Protein AF-A0A0G0KVE6-F1 (afdb_monomer_lite)

Radius of gyration: 33.61 Å; chains: 1; bounding box: 62×56×101 Å

Sequence (507 aa):
MPINHDVLRNLLEGSGFVKQTDLDDAFKVSAHLGCDVSDVLLGRNLISEDNYGQILATYYNISFINLDKIEIPHSVINQIPEDLAAEKMAIVFENKDGVLGVAMQDPQDLETIEMIRKTVGSGYQLVIYVATSTALKNALKAYKERTASVQTDDVMKVDDTNLSAIALVENFLDYAVREEASDIHIEPIPEHLLVRIRVDGVLQDHKVFPIKLHSPITARIKILSDLKIDEHRIPQDGRHKFNIDEEAIALRISIIPGFYGENVVMRLLVLTQKVDKNDSILGFFHRWIEEFAKHSEHVIVVTLEEGKHDLPKNVSVYSLGKEKGASKVKILFTFYLLVFNLRHRYDAVFVHMNPEYVVLGGLLWRLLGKRVSLWYTHKSVDLKLRVAKLFANIIFTASKESFRVQTNKLHVVGHGIDTDFFSPDLNVARGDWYLSVGRLMPSKDHRMAIVEAKNDGKKLRIAGAGPELKDLEAFAHSLGAQVEFLGGMTQGALRDEYRKAALLIHT

Secondary structure (DSSP, 8-state):
-PPPHHHHHHHHHHH-SS-HHHHHHHHHHHHHHTS-HHHHHHHTTSS-HHHHHHHHHHHHTSEE--GGGSPPPHHHHTTS-HHHHHHTTEEEEEEETTEEEEEES-TT-HHHHHHHHHHH-TT-EEEEEE--HHHHHHHHHHHHHHHHHHHHHHGGGSS-HHHHHHHHHHHHHHHHHHTT-SEEEEEEETTEEEEEEEETTEEEEEEEEEGGGHHHHHHHHHHHTT--TT--SS-EEEEEEEEETTEEEEEEEEE-B-SSSB----EEEEEEEEE-TT-TTTTHHHHHHHHHHHH-SEEEEEEEEE------TTEEEEE-SGGGT--HHHHHHHHHHHHHHTTTS-SEEEEES-HHHHHHHHHHHHHTT-EEEEE---S---HHHHHHHHH-SEEEESSGGG--S--TTEEE------TTTT---TTS---SEEEEES-SSGGG-HHHHHHHHHHTT-EEEEE--STTHHHHHHHHHHHT--EEEEES--HHHHHHHHHH-SEEE--

pLDDT: mean 83.71, std 13.36, range [34.5, 97.62]

Foldseek 3Di:
DPDDPVRLLVLVVVLPQADPVQLVVLVVVCVVVVHDSVCSCPVVVRGDQQSVQVSVCVVVVAAADQLVPDDADPVQQVLADLVLCVVQLKTFRDDDQQETEIEHQDPPPVVSVVVSDVSNDPSHHYGYHYYGSVSSVVVSVVSVVVVVVVVLVVLVPPPDLLVVLLVVLVVQVVVCVVLVFPDWWWAQDPFWIWIWTHHPNDIGTDDIGGNVSQLSNVLNLCVQFVHDSPDQAAKDWGWHWDDDPNDIDIDIDIFDHDDSGTGPAFEEEEEEAEDELWFLPCNVCLVVQQVVVVRHQAYEYEYQYYDDHDHDPRYHYDYLQVVVVDDPVSSLVVLCVCCVVCVNVGQEYEYEACLQSLLSCLVVCVVSVYAYEYEHFAQDDDPSNVSSVVRHQAYEYQDPNRDPDDDPRYDHDHPPDDCVLLDADPVAEADFAEEEEDAPDVVQPCVVVQVVCVVVVHAYEYAYYYDCPVVVVVSSVVSVGRYHYPYRGRPNVVSSVSNHHPYYDGD

InterPro domains:
  IPR001482 Type II/IV secretion system domain [PF00437] (165-292)
  IPR007831 Type II secretion system protein GspE, N-terminal [PF05157] (60-146)
  IPR027417 P-loop containing nucleoside triphosphate hydrolase [SSF52540] (167-282)
  IPR037257 Type II secretion system protein GspE, N-terminal superfamily [G3DSA:3.30.300.160] (65-139)
  IPR037257 Type II secretion system protein GspE, N-terminal superfamily [SSF160246] (8-142)

Structure (mmCIF, N/CA/C/O backbone):
data_AF-A0A0G0KVE6-F1
#
_entry.id   AF-A0A0G0KVE6-F1
#
loop_
_atom_site.group_PDB
_atom_site.id
_atom_site.type_symbol
_atom_site.label_atom_id
_atom_site.label_alt_id
_atom_site.label_comp_id
_atom_site.label_asym_id
_atom_site.label_entity_id
_atom_site.label_seq_id
_atom_site.pdbx_PDB_ins_code
_atom_site.Cartn_x
_atom_site.Cartn_y
_atom_site.Cartn_z
_atom_site.occupancy
_atom_site.B_iso_or_equiv
_atom_site.auth_seq_id
_atom_site.auth_comp_id
_atom_site.auth_asym_id
_atom_site.auth_atom_id
_atom_site.pdbx_PDB_model_num
ATOM 1 N N . MET A 1 1 ? -19.634 -7.654 -47.036 1.00 41.28 1 MET A N 1
ATOM 2 C CA . MET A 1 1 ? -21.108 -7.522 -46.824 1.00 41.28 1 MET A CA 1
ATOM 3 C C . MET A 1 1 ? -21.520 -8.660 -45.901 1.00 41.28 1 MET A C 1
ATOM 5 O O . MET A 1 1 ? -21.049 -9.761 -46.161 1.00 41.28 1 MET A O 1
ATOM 9 N N . PRO A 1 2 ? -22.333 -8.459 -44.849 1.00 59.81 2 PRO A N 1
ATOM 10 C CA . PRO A 1 2 ? -22.762 -9.584 -44.019 1.00 59.81 2 PRO A CA 1
ATOM 11 C C . PRO A 1 2 ? -23.531 -10.601 -44.874 1.00 59.81 2 PRO A C 1
ATOM 13 O O . PRO A 1 2 ? -24.279 -10.221 -45.781 1.00 59.81 2 PRO A O 1
ATOM 16 N N . ILE A 1 3 ? -23.301 -11.892 -44.622 1.00 70.88 3 ILE A N 1
ATOM 17 C CA . ILE A 1 3 ? -23.990 -12.982 -45.322 1.00 70.88 3 ILE A CA 1
ATOM 18 C C . ILE A 1 3 ? -25.492 -12.799 -45.102 1.00 70.88 3 ILE A C 1
ATOM 20 O O . ILE A 1 3 ? -25.938 -12.544 -43.984 1.00 70.88 3 ILE A O 1
ATOM 24 N N . ASN A 1 4 ? -26.282 -12.913 -46.171 1.00 80.31 4 ASN A N 1
ATOM 25 C CA . ASN A 1 4 ? -27.734 -12.835 -46.060 1.00 80.31 4 ASN A CA 1
ATOM 26 C C . ASN A 1 4 ? -28.231 -13.855 -45.016 1.00 80.31 4 ASN A C 1
ATOM 28 O O . ASN A 1 4 ? -27.851 -15.025 -45.074 1.00 80.31 4 ASN A O 1
ATOM 32 N N . HIS A 1 5 ? -29.082 -13.417 -44.083 1.00 76.94 5 HIS A N 1
ATOM 33 C CA . HIS A 1 5 ? -29.567 -14.241 -42.972 1.00 76.94 5 HIS A CA 1
ATOM 34 C C . HIS A 1 5 ? -30.177 -15.578 -43.419 1.00 76.94 5 HIS A C 1
ATOM 36 O O . HIS A 1 5 ? -29.928 -16.594 -42.774 1.00 76.94 5 HIS A O 1
ATOM 42 N N . ASP A 1 6 ? -30.913 -15.611 -44.533 1.00 80.44 6 ASP A N 1
ATOM 43 C CA . ASP A 1 6 ? -31.532 -16.840 -45.047 1.00 80.44 6 ASP A CA 1
ATOM 44 C C . ASP A 1 6 ? -30.481 -17.809 -45.601 1.00 80.44 6 ASP A C 1
ATOM 46 O O . ASP A 1 6 ? -30.567 -19.026 -45.432 1.00 80.44 6 ASP A O 1
ATOM 50 N N . VAL A 1 7 ? -29.440 -17.265 -46.231 1.00 83.12 7 VAL A N 1
ATOM 51 C CA . VAL A 1 7 ? -28.317 -18.042 -46.761 1.00 83.12 7 VAL A CA 1
ATOM 52 C C . VAL A 1 7 ? -27.474 -18.605 -45.619 1.00 83.12 7 VAL A C 1
ATOM 54 O O . VAL A 1 7 ? -27.167 -19.796 -45.617 1.00 83.12 7 VAL A O 1
ATOM 57 N N . LEU A 1 8 ? -27.161 -17.782 -44.615 1.00 83.44 8 LEU A N 1
ATOM 58 C CA . LEU A 1 8 ? -26.423 -18.197 -43.424 1.00 83.44 8 LEU A CA 1
ATOM 59 C C . LEU A 1 8 ? -27.181 -19.272 -42.639 1.00 83.44 8 LEU A C 1
ATOM 61 O O . LEU A 1 8 ? -26.584 -20.253 -42.202 1.00 83.44 8 LEU A O 1
ATOM 65 N N . ARG A 1 9 ? -28.505 -19.131 -42.519 1.00 86.44 9 ARG A N 1
ATOM 66 C CA . ARG A 1 9 ? -29.364 -20.134 -41.888 1.00 86.44 9 ARG A CA 1
ATOM 67 C C . ARG A 1 9 ? -29.277 -21.482 -42.599 1.00 86.44 9 ARG A C 1
ATOM 69 O O . ARG A 1 9 ? -28.979 -22.475 -41.946 1.00 86.44 9 ARG A O 1
ATOM 76 N N . ASN A 1 10 ? -29.452 -21.512 -43.920 1.00 86.88 10 ASN A N 1
ATOM 77 C CA . ASN A 1 10 ? -29.374 -22.752 -44.701 1.00 86.88 10 ASN A CA 1
ATOM 78 C C . ASN A 1 10 ? -27.999 -23.428 -44.589 1.00 86.88 10 ASN A C 1
ATOM 80 O O . ASN A 1 10 ? -27.906 -24.653 -44.525 1.00 86.88 10 ASN A O 1
ATOM 84 N N . LEU A 1 11 ? -26.926 -22.635 -44.545 1.00 87.00 11 LEU A N 1
ATOM 85 C CA . LEU A 1 11 ? -25.565 -23.135 -44.366 1.00 87.00 11 LEU A CA 1
ATOM 86 C C . LEU A 1 11 ? -25.346 -23.744 -42.975 1.00 87.00 11 LEU A C 1
ATOM 88 O O . LEU A 1 11 ? -24.756 -24.818 -42.860 1.00 87.00 11 LEU A O 1
ATOM 92 N N . LEU A 1 12 ? -25.842 -23.086 -41.923 1.00 87.56 12 LEU A N 1
ATOM 93 C CA . LEU A 1 12 ? -25.749 -23.578 -40.547 1.00 87.56 12 LEU A CA 1
ATOM 94 C C . LEU A 1 12 ? -26.583 -24.851 -40.354 1.00 87.56 12 LEU A C 1
ATOM 96 O O . LEU A 1 12 ? -26.074 -25.819 -39.787 1.00 87.56 12 LEU A O 1
ATOM 100 N N . GLU A 1 13 ? -27.804 -24.893 -40.893 1.00 86.75 13 GLU A N 1
ATOM 101 C CA . GLU A 1 13 ? -28.670 -26.082 -40.882 1.00 86.75 13 GLU A CA 1
ATOM 102 C C . GLU A 1 13 ? -28.025 -27.249 -41.647 1.00 86.75 13 GLU A C 1
ATOM 104 O O . GLU A 1 13 ? -27.943 -28.365 -41.132 1.00 86.75 13 GLU A O 1
ATOM 109 N N . GLY A 1 14 ? -27.495 -26.988 -42.847 1.00 83.56 14 GLY A N 1
ATOM 110 C CA . GLY A 1 14 ? -26.846 -27.996 -43.687 1.00 83.56 14 GLY A CA 1
ATOM 111 C C . GLY A 1 14 ? -25.523 -28.530 -43.130 1.00 83.56 14 GLY A C 1
ATOM 112 O O . GLY A 1 14 ? -25.133 -29.649 -43.459 1.00 83.56 14 GLY A O 1
ATOM 113 N N . SER A 1 15 ? -24.840 -27.763 -42.273 1.00 85.31 15 SER A N 1
ATOM 114 C CA . SER A 1 15 ? -23.562 -28.164 -41.668 1.00 85.31 15 SER A CA 1
ATOM 115 C C . SER A 1 15 ? -23.695 -29.253 -40.598 1.00 85.31 15 SER A C 1
ATOM 117 O O . SER A 1 15 ? -22.746 -29.992 -40.343 1.00 85.31 15 SER A O 1
ATOM 119 N N . GLY A 1 16 ? -24.854 -29.339 -39.934 1.00 85.00 16 GLY A N 1
ATOM 120 C CA . GLY A 1 16 ? -25.077 -30.242 -38.804 1.00 85.00 16 GLY A CA 1
ATOM 121 C C . GLY A 1 16 ? -24.302 -29.895 -37.523 1.00 85.00 16 GLY A C 1
ATOM 122 O O . GLY A 1 16 ? -24.353 -30.667 -36.565 1.00 85.00 16 GLY A O 1
ATOM 123 N N . PHE A 1 17 ? -23.594 -28.759 -37.467 1.00 88.31 17 PHE A N 1
ATOM 124 C CA . PHE A 1 17 ? -22.792 -28.374 -36.297 1.00 88.31 17 PHE A CA 1
ATOM 125 C C . PHE A 1 17 ? -23.609 -27.782 -35.143 1.00 88.31 17 PHE A C 1
ATOM 127 O O . PHE A 1 17 ? -23.134 -27.784 -34.009 1.00 88.31 17 PHE A O 1
ATOM 134 N N . VAL A 1 18 ? -24.823 -27.297 -35.414 1.00 87.94 18 VAL A N 1
ATOM 135 C CA . VAL A 1 18 ? -25.716 -26.669 -34.429 1.00 87.94 18 VAL A CA 1
ATOM 136 C C . VAL A 1 18 ? -27.058 -27.394 -34.437 1.00 87.94 18 VAL A C 1
ATOM 138 O O . VAL A 1 18 ? -27.582 -27.731 -35.498 1.00 87.94 18 VAL A O 1
ATOM 141 N N . LYS A 1 19 ? -27.641 -27.642 -33.259 1.00 89.44 19 LYS A N 1
ATOM 142 C CA . LYS A 1 19 ? -28.988 -28.225 -33.172 1.00 89.44 19 LYS A CA 1
ATOM 143 C C . LYS A 1 19 ? -30.026 -27.225 -33.671 1.00 89.44 19 LYS A C 1
ATOM 145 O O . LYS A 1 19 ? -29.952 -26.047 -33.337 1.00 89.44 19 LYS A O 1
ATOM 150 N N . GLN A 1 20 ? -31.056 -27.717 -34.360 1.00 87.69 20 GLN A N 1
ATOM 151 C CA . GLN A 1 20 ? -32.130 -26.877 -34.902 1.00 87.69 20 GLN A CA 1
ATOM 152 C C . GLN A 1 20 ? -32.773 -25.968 -33.841 1.00 87.69 20 GLN A C 1
ATOM 154 O O . GLN A 1 20 ? -32.997 -24.790 -34.091 1.00 87.69 20 GLN A O 1
ATOM 159 N N . THR A 1 21 ? -33.004 -26.493 -32.633 1.00 88.62 21 THR A N 1
ATOM 160 C CA . THR A 1 21 ? -33.583 -25.730 -31.516 1.00 88.62 21 THR A CA 1
ATOM 161 C C . THR A 1 21 ? -32.697 -24.568 -31.075 1.00 88.62 21 THR A C 1
ATOM 163 O O . THR A 1 21 ? -33.196 -23.478 -30.813 1.00 88.62 21 THR A O 1
ATOM 166 N N . ASP A 1 22 ? -31.385 -24.795 -31.020 1.00 89.25 22 ASP A N 1
ATOM 167 C CA . ASP A 1 22 ? -30.409 -23.799 -30.579 1.00 89.25 22 ASP A CA 1
ATOM 168 C C . ASP A 1 22 ? -30.192 -22.738 -31.666 1.00 89.25 22 ASP A C 1
ATOM 170 O O . ASP A 1 22 ? -30.011 -21.558 -31.363 1.00 89.25 22 ASP A O 1
ATOM 174 N N . LEU A 1 23 ? -30.275 -23.148 -32.936 1.00 89.81 23 LEU A N 1
ATOM 175 C CA . LEU A 1 23 ? -30.213 -22.260 -34.089 1.00 89.81 23 LEU A CA 1
ATOM 176 C C . LEU A 1 23 ? -31.438 -21.336 -34.150 1.00 89.81 23 LEU A C 1
ATOM 178 O O . LEU A 1 23 ? -31.283 -20.120 -34.253 1.00 89.81 23 LEU A O 1
ATOM 182 N N . ASP A 1 24 ? -32.647 -21.890 -34.023 1.00 90.56 24 ASP A N 1
ATOM 183 C CA . ASP A 1 24 ? -33.894 -21.117 -34.011 1.00 90.56 24 ASP A CA 1
ATOM 184 C C . ASP A 1 24 ? -33.899 -20.067 -32.895 1.00 90.56 24 ASP A C 1
ATOM 186 O O . ASP A 1 24 ? -34.301 -18.919 -33.106 1.00 90.56 24 ASP A O 1
ATOM 190 N N . ASP A 1 25 ? -33.426 -20.437 -31.705 1.00 90.56 25 ASP A N 1
ATOM 191 C CA . ASP A 1 25 ? -33.318 -19.511 -30.583 1.00 90.56 25 ASP A CA 1
ATOM 192 C C . ASP A 1 25 ? -32.210 -18.472 -30.785 1.00 90.56 25 ASP A C 1
ATOM 194 O O . ASP A 1 25 ? -32.407 -17.306 -30.433 1.00 90.56 25 ASP A O 1
ATOM 198 N N . ALA A 1 26 ? -31.082 -18.833 -31.403 1.00 88.69 26 ALA A N 1
ATOM 199 C CA . ALA A 1 26 ? -30.027 -17.879 -31.735 1.00 88.69 26 ALA A CA 1
ATOM 200 C C . ALA A 1 26 ? -30.512 -16.802 -32.721 1.00 88.69 26 ALA A C 1
ATOM 202 O O . ALA A 1 26 ? -30.272 -15.617 -32.485 1.00 88.69 26 ALA A O 1
ATOM 203 N N . PHE A 1 27 ? -31.265 -17.177 -33.763 1.00 89.69 27 PHE A N 1
ATOM 204 C CA . PHE A 1 27 ? -31.852 -16.221 -34.711 1.00 89.69 27 PHE A CA 1
ATOM 205 C C . PHE A 1 27 ? -32.893 -15.302 -34.055 1.00 89.69 27 PHE A C 1
ATOM 207 O O . PHE A 1 27 ? -32.920 -14.106 -34.346 1.00 89.69 27 PHE A O 1
ATOM 214 N N . LYS A 1 28 ? -33.719 -15.811 -33.127 1.00 90.00 28 LYS A N 1
ATOM 215 C CA . LYS A 1 28 ? -34.650 -14.964 -32.351 1.00 90.00 28 LYS A CA 1
ATOM 216 C C . LYS A 1 28 ? -33.906 -13.948 -31.489 1.00 90.00 28 LYS A C 1
ATOM 218 O O . LYS A 1 28 ? -34.301 -12.786 -31.433 1.00 90.00 28 LYS A O 1
ATOM 223 N N . VAL A 1 29 ? -32.849 -14.386 -30.804 1.00 85.19 29 VAL A N 1
ATOM 224 C CA . VAL A 1 29 ? -32.037 -13.529 -29.929 1.00 85.19 29 VAL A CA 1
ATOM 225 C C . VAL A 1 29 ? -31.304 -12.467 -30.743 1.00 85.19 29 VAL A C 1
ATOM 227 O O . VAL A 1 29 ? -31.354 -11.299 -30.370 1.00 85.19 29 VAL A O 1
ATOM 230 N N . SER A 1 30 ? -30.698 -12.847 -31.869 1.00 85.38 30 SER A N 1
ATOM 231 C CA . SER A 1 30 ? -30.062 -11.920 -32.812 1.00 85.38 30 SER A CA 1
ATOM 232 C C . SER A 1 30 ? -31.053 -10.862 -33.312 1.00 85.38 30 SER A C 1
ATOM 234 O O . SER A 1 30 ? -30.771 -9.670 -33.214 1.00 85.38 30 SER A O 1
ATOM 236 N N . ALA A 1 31 ? -32.261 -11.265 -33.725 1.00 86.06 31 ALA A N 1
ATOM 237 C CA . ALA A 1 31 ? -33.302 -10.333 -34.164 1.00 86.06 31 ALA A CA 1
ATOM 238 C C . ALA A 1 31 ? -33.800 -9.402 -33.042 1.00 86.06 31 ALA A C 1
ATOM 240 O O . ALA A 1 31 ? -34.126 -8.246 -33.301 1.00 86.06 31 ALA A O 1
ATOM 241 N N . HIS A 1 32 ? -33.865 -9.891 -31.800 1.00 81.50 32 HIS A N 1
ATOM 242 C CA . HIS A 1 32 ? -34.287 -9.092 -30.649 1.00 81.50 32 HIS A CA 1
ATOM 243 C C . HIS A 1 32 ? -33.221 -8.081 -30.203 1.00 81.50 32 HIS A C 1
ATOM 245 O O . HIS A 1 32 ? -33.562 -6.965 -29.819 1.00 81.50 32 HIS A O 1
ATOM 251 N N . LEU A 1 33 ? -31.944 -8.472 -30.240 1.00 78.50 33 LEU A N 1
ATOM 252 C CA . LEU A 1 33 ? -30.816 -7.661 -29.775 1.00 78.50 33 LEU A CA 1
ATOM 253 C C . LEU A 1 33 ? -30.181 -6.803 -30.878 1.00 78.50 33 LEU A C 1
ATOM 255 O O . LEU A 1 33 ? -29.398 -5.911 -30.566 1.00 78.50 33 LEU A O 1
ATOM 259 N N . GLY A 1 34 ? -30.502 -7.058 -32.149 1.00 79.50 34 GLY A N 1
ATOM 260 C CA . GLY A 1 34 ? -29.906 -6.359 -33.288 1.00 79.50 34 GLY A CA 1
ATOM 261 C C . GLY A 1 34 ? -28.420 -6.674 -33.492 1.00 79.50 34 GLY A C 1
ATOM 262 O O . GLY A 1 34 ? -27.686 -5.815 -33.973 1.00 79.50 34 GLY A O 1
ATOM 263 N N . CYS A 1 35 ? -27.968 -7.869 -33.103 1.00 76.00 35 CYS A N 1
ATOM 264 C CA . CYS A 1 35 ? -26.586 -8.337 -33.270 1.00 76.00 35 CYS A CA 1
ATOM 265 C C . CYS A 1 35 ? -26.486 -9.470 -34.302 1.00 76.00 35 CYS A C 1
ATOM 267 O O . CYS A 1 35 ? -27.508 -10.042 -34.689 1.00 76.00 35 CYS A O 1
ATOM 269 N N . ASP A 1 36 ? -25.272 -9.815 -34.741 1.00 78.56 36 ASP A N 1
ATOM 270 C CA . ASP A 1 36 ? -25.074 -10.917 -35.686 1.00 78.56 36 ASP A CA 1
ATOM 271 C C . ASP A 1 36 ? -25.422 -12.263 -35.028 1.00 78.56 36 ASP A C 1
ATOM 273 O O . ASP A 1 36 ? -25.130 -12.515 -33.853 1.00 78.56 36 ASP A O 1
ATOM 277 N N . VAL A 1 37 ? -26.061 -13.157 -35.783 1.00 84.38 37 VAL A N 1
ATOM 278 C CA . VAL A 1 37 ? -26.376 -14.506 -35.301 1.00 84.38 37 VAL A CA 1
ATOM 279 C C . VAL A 1 37 ? -25.102 -15.299 -35.003 1.00 84.38 37 VAL A C 1
ATOM 281 O O . VAL A 1 37 ? -25.104 -16.123 -34.085 1.00 84.38 37 VAL A O 1
ATOM 284 N N . SER A 1 38 ? -23.997 -15.015 -35.701 1.00 80.31 38 SER A N 1
ATOM 285 C CA . SER A 1 38 ? -22.699 -15.622 -35.410 1.00 80.31 38 SER A CA 1
ATOM 286 C C . SER A 1 38 ? -22.209 -15.285 -34.007 1.00 80.31 38 SER A C 1
ATOM 288 O O . SER A 1 38 ? -21.701 -16.167 -33.317 1.00 80.31 38 SER A O 1
ATOM 290 N N . ASP A 1 39 ? -22.429 -14.053 -33.546 1.00 78.44 39 ASP A N 1
ATOM 291 C CA . ASP A 1 39 ? -22.007 -13.606 -32.214 1.00 78.44 39 ASP A CA 1
ATOM 292 C C . ASP A 1 39 ? -22.784 -14.337 -31.117 1.00 78.44 39 ASP A C 1
ATOM 294 O O . ASP A 1 39 ? -22.224 -14.723 -30.089 1.00 78.44 39 ASP A O 1
ATOM 298 N N . VAL A 1 40 ? -24.076 -14.591 -31.350 1.00 82.31 40 VAL A N 1
ATOM 299 C CA . VAL A 1 40 ? -24.924 -15.354 -30.426 1.00 82.31 40 VAL A CA 1
ATOM 300 C C . VAL A 1 40 ? -24.491 -16.819 -30.368 1.00 82.31 40 VAL A C 1
ATOM 302 O O . VAL A 1 40 ? -24.415 -17.394 -29.280 1.00 82.31 40 VAL A O 1
ATOM 305 N N . LEU A 1 41 ? -24.204 -17.426 -31.522 1.00 83.69 41 LEU A N 1
ATOM 306 C CA . LEU A 1 41 ? -23.806 -18.830 -31.614 1.00 83.69 41 LEU A CA 1
ATOM 307 C C . LEU A 1 41 ? -22.421 -19.075 -31.005 1.00 83.69 41 LEU A C 1
ATOM 309 O O . LEU A 1 41 ? -22.260 -20.012 -30.222 1.00 83.69 41 LEU A O 1
ATOM 313 N N . LEU A 1 42 ? -21.443 -18.221 -31.313 1.00 81.88 42 LEU A N 1
ATOM 314 C CA . LEU A 1 42 ? -20.087 -18.307 -30.769 1.00 81.88 42 LEU A CA 1
ATOM 315 C C . LEU A 1 42 ? -20.063 -17.935 -29.281 1.00 81.88 42 LEU A C 1
ATOM 317 O O . LEU A 1 42 ? -19.533 -18.687 -28.467 1.00 81.88 42 LEU A O 1
ATOM 321 N N . GLY A 1 43 ? -20.714 -16.834 -28.891 1.00 76.19 43 GLY A N 1
ATOM 322 C CA . GLY A 1 43 ? -20.727 -16.353 -27.505 1.00 76.19 43 GLY A CA 1
ATOM 323 C C . GLY A 1 43 ? -21.419 -17.299 -26.519 1.00 76.19 43 GLY A C 1
ATOM 324 O O . GLY A 1 43 ? -21.085 -17.318 -25.335 1.00 76.19 43 GLY A O 1
ATOM 325 N N . ARG A 1 44 ? -22.361 -18.124 -26.993 1.00 83.19 44 ARG A N 1
ATOM 326 C CA . ARG A 1 44 ? -23.011 -19.177 -26.193 1.00 83.19 44 ARG A CA 1
ATOM 327 C C . ARG A 1 44 ? -22.344 -20.548 -26.327 1.00 83.19 44 ARG A C 1
ATOM 329 O O . ARG A 1 44 ? -22.865 -21.513 -25.772 1.00 83.19 44 ARG A O 1
ATOM 336 N N . ASN A 1 45 ? -21.215 -20.644 -27.034 1.00 81.00 45 ASN A N 1
ATOM 337 C CA . ASN A 1 45 ? -20.519 -21.898 -27.340 1.00 81.00 45 ASN A CA 1
ATOM 338 C C . ASN A 1 45 ? -21.417 -22.949 -28.031 1.00 81.00 45 ASN A C 1
ATOM 340 O O . ASN A 1 45 ? -21.279 -24.147 -27.789 1.00 81.00 45 ASN A O 1
ATOM 344 N N . LEU A 1 46 ? -22.355 -22.507 -28.876 1.00 85.38 46 LEU A N 1
ATOM 345 C CA . LEU A 1 46 ? -23.259 -23.379 -29.641 1.00 85.38 46 LEU A CA 1
ATOM 346 C C . LEU A 1 46 ? -22.622 -23.881 -30.944 1.00 85.38 46 LEU A C 1
ATOM 348 O O . LEU A 1 46 ? -23.026 -24.916 -31.467 1.00 85.38 46 LEU A O 1
ATOM 352 N N . ILE A 1 47 ? -21.616 -23.167 -31.449 1.00 88.12 47 ILE A N 1
ATOM 353 C CA . ILE A 1 47 ? -20.735 -23.594 -32.537 1.00 88.12 47 ILE A CA 1
ATOM 354 C C . ILE A 1 47 ? -19.296 -23.224 -32.170 1.00 88.12 47 ILE A C 1
ATOM 356 O O . ILE A 1 47 ? -19.067 -22.208 -31.517 1.00 88.12 47 ILE A O 1
ATOM 360 N N . SER A 1 48 ? -18.320 -24.043 -32.563 1.00 85.69 48 SER A N 1
ATOM 361 C CA . SER A 1 48 ? -16.911 -23.664 -32.442 1.00 85.69 48 SER A CA 1
ATOM 362 C C . SER A 1 48 ? -16.508 -22.722 -33.576 1.00 85.69 48 SER A C 1
ATOM 364 O O . SER A 1 48 ? -17.051 -22.788 -34.680 1.00 85.69 48 SER A O 1
ATOM 366 N N . GLU A 1 49 ? -15.508 -21.882 -33.327 1.00 81.38 49 GLU A N 1
ATOM 367 C CA . GLU A 1 49 ? -14.946 -21.001 -34.352 1.00 81.38 49 GLU A CA 1
ATOM 368 C C . GLU A 1 49 ? -14.431 -21.761 -35.581 1.00 81.38 49 GLU A C 1
ATOM 370 O O . GLU A 1 49 ? -14.704 -21.351 -36.705 1.00 81.38 49 GLU A O 1
ATOM 375 N N . ASP A 1 50 ? -13.765 -22.903 -35.385 1.00 84.75 50 ASP A N 1
ATOM 376 C CA . ASP A 1 50 ? -13.289 -23.761 -36.480 1.00 84.75 50 ASP A CA 1
ATOM 377 C C . ASP A 1 50 ? -14.438 -24.245 -37.374 1.00 84.75 50 ASP A C 1
ATOM 379 O O . ASP A 1 50 ? -14.337 -24.214 -38.601 1.00 84.75 50 ASP A O 1
ATOM 383 N N . ASN A 1 51 ? -15.540 -24.684 -36.762 1.00 88.12 51 ASN A N 1
ATOM 384 C CA . ASN A 1 51 ? -16.705 -25.173 -37.494 1.00 88.12 51 ASN A CA 1
ATOM 385 C C . ASN A 1 51 ? -17.401 -24.024 -38.228 1.00 88.12 51 ASN A C 1
ATOM 387 O O . ASN A 1 51 ? -17.786 -24.174 -39.386 1.00 88.12 51 ASN A O 1
ATOM 391 N N . TYR A 1 52 ? -17.513 -22.860 -37.587 1.00 86.81 52 TYR A N 1
ATOM 392 C CA . TYR A 1 52 ? -18.056 -21.665 -38.223 1.00 86.81 52 TYR A CA 1
ATOM 393 C C . TYR A 1 52 ? -17.190 -21.207 -39.409 1.00 86.81 52 TYR A C 1
ATOM 395 O O . TYR A 1 52 ? -17.707 -20.945 -40.493 1.00 86.81 52 TYR A O 1
ATOM 403 N N . GLY A 1 53 ? -15.864 -21.206 -39.258 1.00 85.25 53 GLY A N 1
ATOM 404 C CA . GLY A 1 53 ? -14.920 -20.881 -40.326 1.00 85.25 53 GLY A CA 1
ATOM 405 C C . GLY A 1 53 ? -15.006 -21.828 -41.529 1.00 85.25 53 GLY A C 1
ATOM 406 O O . GLY A 1 53 ? -1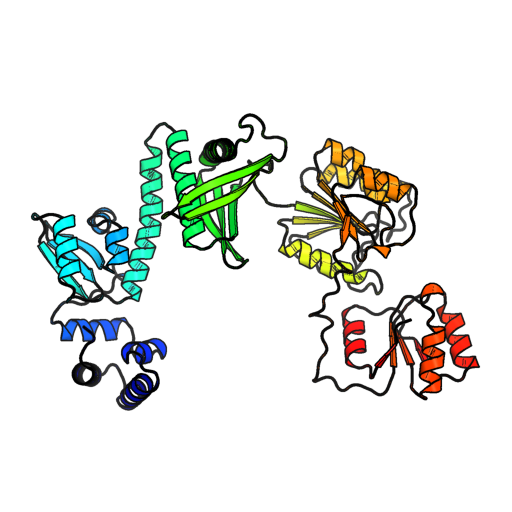4.945 -21.372 -42.670 1.00 85.25 53 GLY A O 1
ATOM 407 N N . GLN A 1 54 ? -15.231 -23.127 -41.305 1.00 87.44 54 GLN A N 1
ATOM 408 C CA . GLN A 1 54 ? -15.473 -24.096 -42.385 1.00 87.44 54 GLN A CA 1
ATOM 409 C C . GLN A 1 54 ? -16.774 -23.822 -43.149 1.00 87.44 54 GLN A C 1
ATOM 411 O O . GLN A 1 54 ? -16.811 -23.964 -44.375 1.00 87.44 54 GLN A O 1
ATOM 416 N N . ILE A 1 55 ? -17.831 -23.401 -42.448 1.00 87.62 55 ILE A N 1
ATOM 417 C CA . ILE A 1 55 ? -19.087 -22.989 -43.086 1.00 87.62 55 ILE A CA 1
ATOM 418 C C . ILE A 1 55 ? -18.843 -21.777 -43.993 1.00 87.62 55 ILE A C 1
ATOM 420 O O . ILE A 1 55 ? -19.265 -21.781 -45.151 1.00 87.62 55 ILE A O 1
ATOM 424 N N . LEU A 1 56 ? -18.120 -20.768 -43.499 1.00 84.31 56 LEU A N 1
ATOM 425 C CA . LEU A 1 56 ? -17.780 -19.575 -44.279 1.00 84.31 56 LEU A CA 1
ATOM 426 C C . LEU A 1 56 ? -16.939 -19.919 -45.513 1.00 84.31 56 LEU A C 1
ATOM 428 O O . LEU A 1 56 ? -17.233 -19.460 -46.613 1.00 84.31 56 LEU A O 1
ATOM 432 N N . ALA A 1 57 ? -15.925 -20.766 -45.356 1.00 86.62 57 ALA A N 1
ATOM 433 C CA . ALA A 1 57 ? -15.090 -21.239 -46.456 1.00 86.62 57 ALA A CA 1
ATOM 434 C C . ALA A 1 57 ? -15.903 -21.972 -47.536 1.00 86.62 57 ALA A C 1
ATOM 436 O O . ALA A 1 57 ? -15.736 -21.710 -48.727 1.00 86.62 57 ALA A O 1
ATOM 437 N N . THR A 1 58 ? -16.854 -22.814 -47.116 1.00 86.69 58 THR A N 1
ATOM 438 C CA . THR A 1 58 ? -17.789 -23.494 -48.025 1.00 86.69 58 THR A CA 1
ATOM 439 C C . THR A 1 58 ? -18.647 -22.489 -48.792 1.00 86.69 58 THR A C 1
ATOM 441 O O . THR A 1 58 ? -18.800 -22.611 -50.004 1.00 86.69 58 THR A O 1
ATOM 444 N N . TYR A 1 59 ? -19.172 -21.470 -48.107 1.00 85.31 59 TYR A N 1
ATOM 445 C CA . TYR A 1 59 ? -19.992 -20.430 -48.728 1.00 85.31 59 TYR A CA 1
ATOM 446 C C . TYR A 1 59 ? -19.226 -19.614 -49.773 1.00 85.31 59 TYR A C 1
ATOM 448 O O . TYR A 1 59 ? -19.723 -19.387 -50.875 1.00 85.31 59 TYR A O 1
ATOM 456 N N . TYR A 1 60 ? -18.005 -19.198 -49.441 1.00 83.31 60 TYR A N 1
ATOM 457 C CA . TYR A 1 60 ? -17.162 -18.406 -50.332 1.00 83.31 60 TYR A CA 1
ATOM 458 C C . TYR A 1 60 ? -16.431 -19.249 -51.388 1.00 83.31 60 TYR A C 1
ATOM 460 O O . TYR A 1 60 ? -15.769 -18.685 -52.257 1.00 83.31 60 TYR A O 1
ATOM 468 N N . ASN A 1 61 ? -16.568 -20.580 -51.340 1.00 86.12 61 ASN A N 1
ATOM 469 C CA . ASN A 1 61 ? -15.865 -21.537 -52.194 1.00 86.12 61 ASN A CA 1
ATOM 470 C C . ASN A 1 61 ? -14.340 -21.320 -52.200 1.00 86.12 61 ASN A C 1
ATOM 472 O O . ASN A 1 61 ? -13.686 -21.310 -53.245 1.00 86.12 61 ASN A O 1
ATOM 476 N N . ILE A 1 62 ? -13.782 -21.127 -51.008 1.00 90.69 62 ILE A N 1
ATOM 477 C CA . ILE A 1 62 ? -12.344 -20.986 -50.772 1.00 90.69 62 ILE A CA 1
ATOM 478 C C . ILE A 1 62 ? -11.936 -21.825 -49.565 1.00 90.69 62 ILE A C 1
ATOM 480 O O . ILE A 1 62 ? -12.774 -22.334 -48.829 1.00 90.69 62 ILE A O 1
ATOM 484 N N . SER A 1 63 ? -10.637 -21.988 -49.354 1.00 91.31 63 SER A N 1
ATOM 485 C CA . SER A 1 63 ? -10.121 -22.822 -48.271 1.00 91.31 63 SER A CA 1
ATOM 486 C C . SER A 1 63 ? -10.183 -22.110 -46.913 1.00 91.31 63 SER A C 1
ATOM 488 O O . SER A 1 63 ? -9.898 -20.918 -46.811 1.00 91.31 63 SER A O 1
ATOM 490 N N . PHE A 1 64 ? -10.505 -22.855 -45.853 1.00 91.25 64 PHE A N 1
ATOM 491 C CA . PHE A 1 64 ? -10.357 -22.407 -44.464 1.00 91.25 64 PHE A CA 1
ATOM 492 C C . PHE A 1 64 ? -8.944 -22.708 -43.959 1.00 91.25 64 PHE A C 1
ATOM 494 O O . PHE A 1 64 ? -8.413 -23.789 -44.223 1.00 91.25 64 PHE A O 1
ATOM 501 N N . ILE A 1 65 ? -8.361 -21.794 -43.184 1.00 92.12 65 ILE A N 1
ATOM 502 C CA . ILE A 1 65 ? -7.117 -22.025 -42.452 1.00 92.12 65 ILE A CA 1
ATOM 503 C C . ILE A 1 65 ? -7.292 -21.652 -40.980 1.00 92.12 65 ILE A C 1
ATOM 505 O O . ILE A 1 65 ? -7.753 -20.564 -40.641 1.00 92.12 65 ILE A O 1
ATOM 509 N N . ASN A 1 66 ? -6.885 -22.560 -40.093 1.00 88.81 66 ASN A N 1
ATOM 510 C CA . ASN A 1 66 ? -6.731 -22.253 -38.677 1.00 88.81 66 ASN A CA 1
ATOM 511 C C . ASN A 1 66 ? -5.256 -21.921 -38.410 1.00 88.81 66 ASN A C 1
ATOM 513 O O . ASN A 1 66 ? -4.398 -22.807 -38.432 1.00 88.81 66 ASN A O 1
ATOM 517 N N . LEU A 1 67 ? -4.987 -20.639 -38.157 1.00 88.50 67 LEU A N 1
ATOM 518 C CA . LEU A 1 67 ? -3.641 -20.119 -37.926 1.00 88.50 67 LEU A CA 1
ATOM 519 C C . LEU A 1 67 ? -3.019 -20.610 -36.610 1.00 88.50 67 LEU A C 1
ATOM 521 O O . LEU A 1 67 ? -1.801 -20.726 -36.536 1.00 88.50 67 LEU A O 1
ATOM 525 N N . ASP A 1 68 ? -3.823 -20.986 -35.612 1.00 84.19 68 ASP A N 1
ATOM 526 C CA . ASP A 1 68 ? -3.330 -21.493 -34.323 1.00 84.19 68 ASP A CA 1
ATOM 527 C C . ASP A 1 68 ? -2.689 -22.891 -34.446 1.00 84.19 68 ASP A C 1
ATOM 529 O O . ASP A 1 68 ? -2.008 -23.357 -33.532 1.00 84.19 68 ASP A O 1
ATOM 533 N N . LYS A 1 69 ? -2.911 -23.590 -35.569 1.00 85.19 69 LYS A N 1
ATOM 534 C CA . LYS A 1 69 ? -2.404 -24.952 -35.823 1.00 85.19 69 LYS A CA 1
ATOM 535 C C . LYS A 1 69 ? -1.178 -24.993 -36.733 1.00 85.19 69 LYS A C 1
ATOM 537 O O . LYS A 1 69 ? -0.691 -26.085 -37.028 1.00 85.19 69 LYS A O 1
ATOM 542 N N . ILE A 1 70 ? -0.696 -23.844 -37.199 1.00 83.94 70 ILE A N 1
ATOM 543 C CA . ILE A 1 70 ? 0.446 -23.757 -38.109 1.00 83.94 70 ILE A CA 1
ATOM 544 C C . ILE A 1 70 ? 1.523 -22.846 -37.534 1.00 83.94 70 ILE A C 1
ATOM 546 O O . ILE A 1 70 ? 1.244 -21.861 -36.858 1.00 83.94 70 ILE A O 1
ATOM 550 N N . GLU A 1 71 ? 2.778 -23.167 -37.824 1.00 81.38 71 GLU A N 1
ATOM 551 C CA . GLU A 1 71 ? 3.897 -22.296 -37.495 1.00 81.38 71 GLU A CA 1
ATOM 552 C C . GLU A 1 71 ? 4.267 -21.462 -38.722 1.00 81.38 71 GLU A C 1
ATOM 554 O O . GLU A 1 71 ? 4.632 -22.005 -39.764 1.00 81.38 71 GLU A O 1
ATOM 559 N N . ILE A 1 72 ? 4.160 -20.137 -38.601 1.00 84.75 72 ILE A N 1
ATOM 560 C CA . ILE A 1 72 ? 4.439 -19.202 -39.694 1.00 84.75 72 ILE A CA 1
ATOM 561 C C . ILE A 1 72 ? 5.884 -18.695 -39.563 1.00 84.75 72 ILE A C 1
ATOM 563 O O . ILE A 1 72 ? 6.218 -18.076 -38.544 1.00 84.75 72 ILE A O 1
ATOM 567 N N . PRO A 1 73 ? 6.758 -18.917 -40.565 1.00 81.44 73 PRO A N 1
ATOM 568 C CA . PRO A 1 73 ? 8.119 -18.393 -40.542 1.00 81.44 73 PRO A CA 1
ATOM 569 C C . PRO A 1 73 ? 8.155 -16.857 -40.549 1.00 81.44 73 PRO A C 1
ATOM 571 O O . PRO A 1 73 ? 7.375 -16.210 -41.248 1.00 81.44 73 PRO A O 1
ATOM 574 N N . HIS A 1 74 ? 9.129 -16.262 -39.853 1.00 75.25 74 HIS A N 1
ATOM 575 C CA . HIS A 1 74 ? 9.304 -14.800 -39.786 1.00 75.25 74 HIS A CA 1
ATOM 576 C C . HIS A 1 74 ? 9.447 -14.134 -41.164 1.00 75.25 74 HIS A C 1
ATOM 578 O O . HIS A 1 74 ? 8.902 -13.061 -41.406 1.00 75.25 74 HIS A O 1
ATOM 584 N N . SER A 1 75 ? 10.151 -14.787 -42.090 1.00 78.94 75 SER A N 1
ATOM 585 C CA . SER A 1 75 ? 10.332 -14.309 -43.467 1.00 78.94 75 SER A CA 1
ATOM 586 C C . SER A 1 75 ? 9.041 -14.299 -44.292 1.00 78.94 75 SER A C 1
ATOM 588 O O . SER A 1 75 ? 8.987 -13.658 -45.339 1.00 78.94 75 SER A O 1
ATOM 590 N N . VAL A 1 76 ? 8.010 -15.021 -43.849 1.00 83.06 76 VAL A N 1
ATOM 591 C CA . VAL A 1 76 ? 6.711 -15.100 -44.519 1.00 83.06 76 VAL A CA 1
ATOM 592 C C . VAL A 1 76 ? 5.764 -14.040 -43.977 1.00 83.06 76 VAL A C 1
ATOM 594 O O . VAL A 1 76 ? 5.179 -13.289 -44.749 1.00 83.06 76 VAL A O 1
ATOM 597 N N . ILE A 1 77 ? 5.688 -13.921 -42.655 1.00 81.75 77 ILE A N 1
ATOM 598 C CA . ILE A 1 77 ? 4.779 -12.984 -41.992 1.00 81.75 77 ILE A CA 1
ATOM 599 C C . ILE A 1 77 ? 5.178 -11.509 -42.199 1.00 81.75 77 ILE A C 1
ATOM 601 O O . ILE A 1 77 ? 4.304 -10.656 -42.300 1.00 81.75 77 ILE A O 1
ATOM 605 N N . ASN A 1 78 ? 6.476 -11.223 -42.392 1.00 83.06 78 ASN A N 1
ATOM 606 C CA . ASN A 1 78 ? 7.011 -9.883 -42.691 1.00 83.06 78 ASN A CA 1
ATOM 607 C C . ASN A 1 78 ? 6.819 -9.428 -44.154 1.00 83.06 78 ASN A C 1
ATOM 609 O O . ASN A 1 78 ? 7.320 -8.371 -44.536 1.00 83.06 78 ASN A O 1
ATOM 613 N N . GLN A 1 79 ? 6.159 -10.216 -45.011 1.00 85.31 79 GLN A N 1
ATOM 614 C CA . GLN A 1 79 ? 5.954 -9.827 -46.415 1.00 85.31 79 GLN A CA 1
ATOM 615 C C . GLN A 1 79 ? 4.948 -8.690 -46.584 1.00 85.31 79 GLN A C 1
ATOM 617 O O . GLN A 1 79 ? 4.954 -8.020 -47.616 1.00 85.31 79 GLN A O 1
ATOM 622 N N . ILE A 1 80 ? 4.117 -8.449 -45.570 1.00 88.25 80 ILE A N 1
ATOM 623 C CA . ILE A 1 80 ? 3.299 -7.246 -45.458 1.00 88.25 80 ILE A CA 1
ATOM 624 C C . ILE A 1 80 ? 3.628 -6.506 -44.148 1.00 88.25 80 ILE A C 1
ATOM 626 O O . ILE A 1 80 ? 3.932 -7.156 -43.145 1.00 88.25 80 ILE A O 1
ATOM 630 N N . PRO A 1 81 ? 3.576 -5.159 -44.131 1.00 85.69 81 PRO A N 1
ATOM 631 C CA . PRO A 1 81 ? 3.742 -4.368 -42.917 1.00 85.69 81 PRO A CA 1
ATOM 632 C C . PRO A 1 81 ? 2.742 -4.763 -41.831 1.00 85.69 81 PRO A C 1
ATOM 634 O O . PRO A 1 81 ? 1.599 -5.112 -42.126 1.00 85.69 81 PRO A O 1
ATOM 637 N N . GLU A 1 82 ? 3.160 -4.658 -40.571 1.00 83.56 82 GLU A N 1
ATOM 638 C CA . GLU A 1 82 ? 2.305 -4.969 -39.423 1.00 83.56 82 GLU A CA 1
ATOM 639 C C . GLU A 1 82 ? 1.061 -4.105 -39.351 1.00 83.56 82 GLU A C 1
ATOM 641 O O . GLU A 1 82 ? -0.026 -4.640 -39.148 1.00 83.56 82 GLU A O 1
ATOM 646 N N . ASP A 1 83 ? 1.206 -2.808 -39.591 1.00 83.19 83 ASP A N 1
ATOM 647 C CA . ASP A 1 83 ? 0.082 -1.881 -39.570 1.00 83.19 83 ASP A CA 1
ATOM 648 C C . ASP A 1 83 ? -0.974 -2.295 -40.602 1.00 83.19 83 ASP A C 1
ATOM 650 O O . ASP A 1 83 ? -2.160 -2.341 -40.291 1.00 83.19 83 ASP A O 1
ATOM 654 N N . LEU A 1 84 ? -0.533 -2.727 -41.792 1.00 87.12 84 LEU A N 1
ATOM 655 C CA . LEU A 1 84 ? -1.416 -3.236 -42.841 1.00 87.12 84 LEU A CA 1
ATOM 656 C C . LEU A 1 84 ? -2.088 -4.555 -42.432 1.00 87.12 84 LEU A C 1
ATOM 658 O O . LEU A 1 84 ? -3.290 -4.722 -42.631 1.00 87.12 84 LEU A O 1
ATOM 662 N N . ALA A 1 85 ? -1.325 -5.487 -41.856 1.00 88.69 85 ALA A N 1
ATOM 663 C CA . ALA A 1 85 ? -1.842 -6.776 -41.405 1.00 88.69 85 ALA A CA 1
ATOM 664 C C . ALA A 1 85 ? -2.882 -6.621 -40.279 1.00 88.69 85 ALA A C 1
ATOM 666 O O . ALA A 1 85 ? -3.904 -7.312 -40.270 1.00 88.69 85 ALA A O 1
ATOM 667 N N . ALA A 1 86 ? -2.630 -5.697 -39.347 1.00 86.19 86 ALA A N 1
ATOM 668 C CA . ALA A 1 86 ? -3.491 -5.406 -38.210 1.00 86.19 86 ALA A CA 1
ATOM 669 C C . ALA A 1 86 ? -4.742 -4.616 -38.611 1.00 86.19 86 ALA A C 1
ATOM 671 O O . ALA A 1 86 ? -5.841 -4.987 -38.206 1.00 86.19 86 ALA A O 1
ATOM 672 N N . GLU A 1 87 ? -4.594 -3.565 -39.423 1.00 85.50 87 GLU A N 1
ATOM 673 C CA . GLU A 1 87 ? -5.715 -2.740 -39.887 1.00 85.50 87 GLU A CA 1
ATOM 674 C C . GLU A 1 87 ? -6.682 -3.556 -40.749 1.00 85.50 87 GLU A C 1
ATOM 676 O O . GLU A 1 87 ? -7.898 -3.462 -40.585 1.00 85.50 87 GLU A O 1
ATOM 681 N N . LYS A 1 88 ? -6.147 -4.381 -41.656 1.00 88.69 88 LYS A N 1
ATOM 682 C CA . LYS A 1 88 ? -6.955 -5.144 -42.614 1.00 88.69 88 LYS A CA 1
ATOM 683 C C . LYS A 1 88 ? -7.286 -6.564 -42.166 1.00 88.69 88 LYS A C 1
ATOM 685 O O . LYS A 1 88 ? -7.903 -7.305 -42.926 1.00 88.69 88 LYS A O 1
ATOM 690 N N . MET A 1 89 ? -6.894 -6.955 -40.948 1.00 88.00 89 MET A N 1
ATOM 691 C CA . MET A 1 89 ? -7.148 -8.292 -40.396 1.00 88.00 89 MET A CA 1
ATOM 692 C C . MET A 1 89 ? -6.760 -9.411 -41.380 1.00 88.00 89 MET A C 1
ATOM 694 O O . MET A 1 89 ? -7.529 -10.341 -41.642 1.00 88.00 89 MET A O 1
ATOM 698 N N . ALA A 1 90 ? -5.558 -9.295 -41.946 1.00 91.56 90 ALA A N 1
ATOM 699 C CA . ALA A 1 90 ? -5.055 -10.184 -42.983 1.00 91.56 90 ALA A CA 1
ATOM 700 C C . ALA A 1 90 ? -3.587 -10.544 -42.734 1.00 91.56 90 ALA A C 1
ATOM 702 O O . ALA A 1 90 ? -2.773 -9.679 -42.428 1.00 91.56 90 ALA A O 1
ATOM 703 N N . ILE A 1 91 ? -3.234 -11.822 -42.872 1.00 92.06 91 ILE A N 1
ATOM 704 C CA . ILE A 1 91 ? -1.889 -12.332 -42.575 1.00 92.06 91 ILE A CA 1
ATOM 705 C C . ILE A 1 91 ? -1.396 -13.202 -43.723 1.00 92.06 91 ILE A C 1
ATOM 707 O O . ILE A 1 91 ? -2.087 -14.124 -44.160 1.00 92.06 91 ILE A O 1
ATOM 711 N N . VAL A 1 92 ? -0.165 -12.955 -44.173 1.00 92.75 92 VAL A N 1
ATOM 712 C CA . VAL A 1 92 ? 0.550 -13.884 -45.055 1.00 92.75 92 VAL A CA 1
ATOM 713 C C . VAL A 1 92 ? 1.108 -15.015 -44.197 1.00 92.75 92 VAL A C 1
ATOM 715 O O . VAL A 1 92 ? 1.963 -14.789 -43.341 1.00 92.75 92 VAL A O 1
ATOM 718 N N . PHE A 1 93 ? 0.610 -16.232 -44.403 1.00 92.38 93 PHE A N 1
ATOM 719 C CA . PHE A 1 93 ? 0.991 -17.396 -43.595 1.00 92.38 93 PHE A CA 1
ATOM 720 C C . PHE A 1 93 ? 1.852 -18.409 -44.356 1.00 92.38 93 PHE A C 1
ATOM 722 O O . PHE A 1 93 ? 2.486 -19.264 -43.743 1.00 92.38 93 PHE A O 1
ATOM 729 N N . GLU A 1 94 ? 1.910 -18.309 -45.685 1.00 92.56 94 GLU A N 1
ATOM 730 C CA . GLU A 1 94 ? 2.705 -19.198 -46.530 1.00 92.56 94 GLU A CA 1
ATOM 731 C C . GLU A 1 94 ? 3.270 -18.445 -47.744 1.00 92.56 94 GLU A C 1
ATOM 733 O O . GLU A 1 94 ? 2.588 -17.604 -48.322 1.00 92.56 94 GLU A O 1
ATOM 738 N N . ASN A 1 95 ? 4.504 -18.767 -48.148 1.00 91.69 95 ASN A N 1
ATOM 739 C CA . ASN A 1 95 ? 5.073 -18.381 -49.442 1.00 91.69 95 ASN A CA 1
ATOM 740 C C . ASN A 1 95 ? 5.743 -19.605 -50.074 1.00 91.69 95 ASN A C 1
ATOM 742 O O . ASN A 1 95 ? 6.743 -20.102 -49.554 1.00 91.69 95 ASN A O 1
ATOM 746 N N . LYS A 1 96 ? 5.185 -20.082 -51.186 1.00 90.44 96 LYS A N 1
ATOM 747 C CA . LYS A 1 96 ? 5.724 -21.184 -51.990 1.00 90.44 96 LYS A CA 1
ATOM 748 C C . LYS A 1 96 ? 6.039 -20.667 -53.384 1.00 90.44 96 LYS A C 1
ATOM 750 O O . LYS A 1 96 ? 5.123 -20.429 -54.164 1.00 90.44 96 LYS A O 1
ATOM 755 N N . ASP A 1 97 ? 7.323 -20.477 -53.680 1.00 87.25 97 ASP A N 1
ATOM 756 C CA . ASP A 1 97 ? 7.822 -20.094 -55.008 1.00 87.25 97 ASP A CA 1
ATOM 757 C C . ASP A 1 97 ? 7.092 -18.885 -55.636 1.00 87.25 97 ASP A C 1
ATOM 759 O O . ASP A 1 97 ? 6.815 -18.857 -56.834 1.00 87.25 97 ASP A O 1
ATOM 763 N N . GLY A 1 98 ? 6.758 -17.874 -54.823 1.00 85.44 98 GLY A N 1
ATOM 764 C CA . GLY A 1 98 ? 6.046 -16.673 -55.279 1.00 85.44 98 GLY A CA 1
ATOM 765 C C . GLY A 1 98 ? 4.519 -16.756 -55.179 1.00 85.44 98 GLY A C 1
ATOM 766 O O . GLY A 1 98 ? 3.835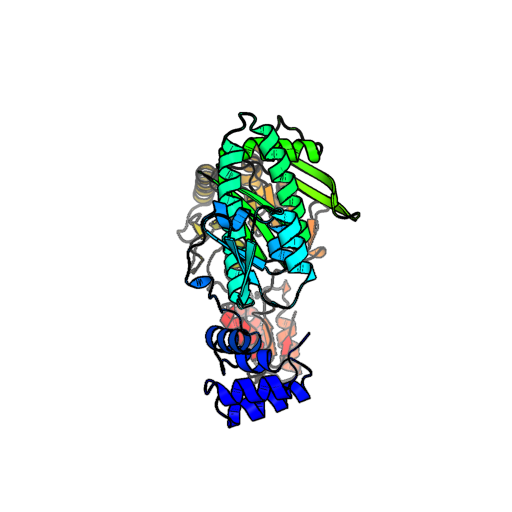 -15.798 -55.534 1.00 85.44 98 GLY A O 1
ATOM 767 N N . VAL A 1 99 ? 3.967 -17.855 -54.661 1.00 92.69 99 VAL A N 1
ATOM 768 C CA . VAL A 1 99 ? 2.544 -17.987 -54.324 1.00 92.69 99 VAL A CA 1
ATOM 769 C C . VAL A 1 99 ? 2.350 -17.747 -52.828 1.00 92.69 99 VAL A C 1
ATOM 771 O O . VAL A 1 99 ? 2.839 -18.518 -52.001 1.00 92.69 99 VAL A O 1
ATOM 774 N N . LEU A 1 100 ? 1.637 -16.677 -52.480 1.00 93.44 100 LEU A N 1
ATOM 775 C CA . LEU A 1 100 ? 1.383 -16.248 -51.108 1.00 93.44 100 LEU A CA 1
ATOM 776 C C . LEU A 1 100 ? 0.010 -16.704 -50.631 1.00 93.44 100 LEU A C 1
ATOM 778 O O . LEU A 1 100 ? -1.013 -16.300 -51.185 1.00 93.44 100 LEU A O 1
ATOM 782 N N . GLY A 1 101 ? -0.008 -17.509 -49.573 1.00 94.69 101 GLY A N 1
ATOM 783 C CA . GLY A 1 101 ? -1.221 -17.824 -48.829 1.00 94.69 101 GLY A CA 1
ATOM 784 C C . GLY A 1 101 ? -1.570 -16.669 -47.898 1.00 94.69 101 GLY A C 1
ATOM 785 O O . GLY A 1 101 ? -0.810 -16.373 -46.974 1.00 94.69 101 GLY A O 1
ATOM 786 N N . VAL A 1 102 ? -2.710 -16.022 -48.138 1.00 94.62 102 VAL A N 1
ATOM 787 C CA . VAL A 1 102 ? -3.208 -14.900 -47.334 1.00 94.62 102 VAL A CA 1
ATOM 788 C C . VAL A 1 102 ? -4.464 -15.336 -46.595 1.00 94.62 102 VAL A C 1
ATOM 790 O O . VAL A 1 102 ? -5.472 -15.668 -47.216 1.00 94.62 102 VAL A O 1
ATOM 793 N N . ALA A 1 103 ? -4.402 -15.333 -45.270 1.00 94.31 103 ALA A N 1
ATOM 794 C CA . ALA A 1 103 ? -5.537 -15.578 -44.395 1.00 94.31 103 ALA A CA 1
ATOM 795 C C . ALA A 1 103 ? -6.229 -14.254 -44.072 1.00 94.31 103 ALA A C 1
ATOM 797 O O . ALA A 1 103 ? -5.556 -13.317 -43.647 1.00 94.31 103 ALA A O 1
ATOM 798 N N . MET A 1 104 ? -7.546 -14.172 -44.247 1.00 92.50 104 MET A N 1
ATOM 799 C CA . MET A 1 104 ? -8.332 -12.972 -43.943 1.00 92.50 104 MET A CA 1
ATOM 800 C C . MET A 1 104 ? -9.725 -13.313 -43.421 1.00 92.50 104 MET A C 1
ATOM 802 O O . MET A 1 104 ? -10.238 -14.411 -43.651 1.00 92.50 104 MET A O 1
ATOM 806 N N . GLN A 1 105 ? -10.324 -12.366 -42.697 1.00 84.75 105 GLN A N 1
ATOM 807 C CA . GLN A 1 105 ? -11.662 -12.532 -42.132 1.00 84.75 105 GLN A CA 1
ATOM 808 C C . GLN A 1 105 ? -12.755 -12.411 -43.203 1.00 84.75 105 GLN A C 1
ATOM 810 O O . GLN A 1 105 ? -13.674 -13.230 -43.229 1.00 84.75 105 GLN A O 1
ATOM 815 N N . ASP A 1 106 ? -12.648 -11.413 -44.088 1.00 85.25 106 ASP A N 1
ATOM 816 C CA . ASP A 1 106 ? -13.565 -11.218 -45.216 1.00 85.25 106 ASP A CA 1
ATOM 817 C C . ASP A 1 106 ? -12.828 -11.437 -46.551 1.00 85.25 106 ASP A C 1
ATOM 819 O O . ASP A 1 106 ? -12.108 -10.550 -47.012 1.00 85.25 106 ASP A O 1
ATOM 823 N N . PRO A 1 107 ? -13.002 -12.599 -47.208 1.00 86.19 107 PRO A N 1
ATOM 824 C CA . PRO A 1 107 ? -12.376 -12.884 -48.498 1.00 86.19 107 PRO A CA 1
ATOM 825 C C . PRO A 1 107 ? -12.949 -12.075 -49.670 1.00 86.19 107 PRO A C 1
ATOM 827 O O . PRO A 1 107 ? -12.420 -12.157 -50.778 1.00 86.19 107 PRO A O 1
ATOM 830 N N . GLN A 1 108 ? -14.040 -11.330 -49.465 1.00 85.19 108 GLN A N 1
ATOM 831 C CA . GLN A 1 108 ? -14.624 -10.453 -50.480 1.00 85.19 108 GLN A CA 1
ATOM 832 C C . GLN A 1 108 ? -14.091 -9.022 -50.411 1.00 85.19 108 GLN A C 1
ATOM 834 O O . GLN A 1 108 ? -14.476 -8.195 -51.241 1.00 85.19 108 GLN A O 1
ATOM 839 N N . ASP A 1 109 ? -13.211 -8.716 -49.457 1.00 87.75 109 ASP A N 1
ATOM 840 C CA . ASP A 1 109 ? -12.564 -7.414 -49.367 1.00 87.75 109 ASP A CA 1
ATOM 841 C C . ASP A 1 109 ? -11.502 -7.256 -50.471 1.00 87.75 109 ASP A C 1
ATOM 843 O O . ASP A 1 109 ? -10.295 -7.448 -50.288 1.00 87.75 109 ASP A O 1
ATOM 847 N N . LEU A 1 110 ? -11.985 -6.912 -51.668 1.00 88.62 110 LEU A N 1
ATOM 848 C CA . LEU A 1 110 ? -11.157 -6.684 -52.849 1.00 88.62 110 LEU A CA 1
ATOM 849 C C . LEU A 1 110 ? -10.182 -5.517 -52.656 1.00 88.62 110 LEU A C 1
ATOM 851 O O . LEU A 1 110 ? -9.113 -5.521 -53.265 1.00 88.62 110 LEU A O 1
ATOM 855 N N . GLU A 1 111 ? -10.529 -4.534 -51.822 1.00 90.50 111 GLU A N 1
ATOM 856 C CA . GLU A 1 111 ? -9.656 -3.401 -51.522 1.00 90.50 111 GLU A CA 1
ATOM 857 C C . GLU A 1 111 ? -8.436 -3.865 -50.725 1.00 90.50 111 GLU A C 1
ATOM 859 O O . GLU A 1 111 ? -7.302 -3.577 -51.117 1.00 90.50 111 GLU A O 1
ATOM 864 N N . THR A 1 112 ? -8.653 -4.661 -49.675 1.00 91.00 112 THR A N 1
ATOM 865 C CA . THR A 1 112 ? -7.577 -5.284 -48.893 1.00 91.00 112 THR A CA 1
ATOM 866 C C . THR A 1 112 ? -6.710 -6.194 -49.757 1.00 91.00 112 THR A C 1
ATOM 868 O O . THR A 1 112 ? -5.481 -6.103 -49.705 1.00 91.00 112 THR A O 1
ATOM 871 N N . ILE A 1 113 ? -7.317 -7.032 -50.604 1.00 91.75 113 ILE A N 1
ATOM 872 C CA . ILE A 1 113 ? -6.572 -7.915 -51.515 1.00 91.75 113 ILE A CA 1
ATOM 873 C C . ILE A 1 113 ? -5.677 -7.097 -52.455 1.00 91.75 113 ILE A C 1
ATOM 875 O O . ILE A 1 113 ? -4.514 -7.449 -52.667 1.00 91.75 113 ILE A O 1
ATOM 879 N N . GLU A 1 114 ? -6.187 -5.999 -53.009 1.00 90.69 114 GLU A N 1
ATOM 880 C CA . GLU A 1 114 ? -5.430 -5.157 -53.934 1.00 90.69 114 GLU A CA 1
ATOM 881 C C . GLU A 1 114 ? -4.341 -4.341 -53.224 1.00 90.69 114 GLU A C 1
ATOM 883 O O . GLU A 1 114 ? -3.254 -4.140 -53.769 1.00 90.69 114 GLU A O 1
ATOM 888 N N . MET A 1 115 ? -4.590 -3.913 -51.987 1.00 89.75 115 MET A N 1
ATOM 889 C CA . MET A 1 115 ? -3.599 -3.248 -51.144 1.00 89.75 115 MET A CA 1
ATOM 890 C C . MET A 1 115 ? -2.445 -4.192 -50.800 1.00 89.75 115 MET A C 1
ATOM 892 O O . MET A 1 115 ? -1.285 -3.837 -51.003 1.00 89.75 115 MET A O 1
ATOM 896 N N . ILE A 1 116 ? -2.750 -5.425 -50.384 1.00 91.44 116 ILE A N 1
ATOM 897 C CA . ILE A 1 116 ? -1.749 -6.473 -50.150 1.00 91.44 116 ILE A CA 1
ATOM 898 C C . ILE A 1 116 ? -0.968 -6.746 -51.436 1.00 91.44 116 ILE A C 1
ATOM 900 O O . ILE A 1 116 ? 0.260 -6.758 -51.402 1.00 91.44 116 ILE A O 1
ATOM 904 N N . ARG A 1 117 ? -1.650 -6.878 -52.582 1.00 91.38 117 ARG A N 1
ATOM 905 C CA . ARG A 1 117 ? -1.017 -7.093 -53.895 1.00 91.38 117 ARG A CA 1
ATOM 906 C C . ARG A 1 117 ? -0.028 -5.984 -54.254 1.00 91.38 117 ARG A C 1
ATOM 908 O O . ARG A 1 117 ? 1.073 -6.277 -54.717 1.00 91.38 117 ARG A O 1
ATOM 915 N N . LYS A 1 118 ? -0.400 -4.718 -54.043 1.00 90.00 118 LYS A N 1
ATOM 916 C CA . LYS A 1 118 ? 0.483 -3.566 -54.287 1.00 90.00 118 LYS A CA 1
ATOM 917 C C . LYS A 1 118 ? 1.700 -3.575 -53.370 1.00 90.00 118 LYS A C 1
ATOM 919 O O . LYS A 1 118 ? 2.794 -3.273 -53.834 1.00 90.00 118 LYS A O 1
ATOM 924 N N . THR A 1 119 ? 1.507 -3.941 -52.107 1.00 90.50 119 THR A N 1
ATOM 925 C CA . THR A 1 119 ? 2.569 -3.991 -51.100 1.00 90.50 119 THR A CA 1
ATOM 926 C C . THR A 1 119 ? 3.591 -5.090 -51.379 1.00 90.50 119 THR A C 1
ATOM 928 O O . THR A 1 119 ? 4.789 -4.824 -51.333 1.00 90.50 119 THR A O 1
ATOM 931 N N . VAL A 1 120 ? 3.146 -6.308 -51.707 1.00 88.75 120 VAL A N 1
ATOM 932 C CA . VAL A 1 120 ? 4.066 -7.428 -51.985 1.00 88.75 120 VAL A CA 1
ATOM 933 C C . VAL A 1 120 ? 4.720 -7.322 -53.369 1.00 88.75 120 VAL A C 1
ATOM 935 O O . VAL A 1 120 ? 5.809 -7.847 -53.589 1.00 88.75 120 VAL A O 1
ATOM 938 N N . GLY A 1 121 ? 4.080 -6.612 -54.303 1.00 87.00 121 GLY A N 1
ATOM 939 C CA . GLY A 1 121 ? 4.556 -6.400 -55.667 1.00 87.00 121 GLY A CA 1
ATOM 940 C C . GLY A 1 121 ? 4.023 -7.424 -56.677 1.00 87.00 121 GLY A C 1
ATOM 941 O O . GLY A 1 121 ? 3.561 -8.512 -56.340 1.00 87.00 121 GLY A O 1
ATOM 942 N N . SER A 1 122 ? 4.112 -7.080 -57.965 1.00 79.50 122 SER A N 1
ATOM 943 C CA . SER A 1 122 ? 3.524 -7.847 -59.080 1.00 79.50 122 SER A CA 1
ATOM 944 C C . SER A 1 122 ? 4.163 -9.217 -59.349 1.00 79.50 122 SER A C 1
ATOM 946 O O . SER A 1 122 ? 3.646 -9.974 -60.167 1.00 79.50 122 SER A O 1
ATOM 948 N N . GLY A 1 123 ? 5.270 -9.542 -58.677 1.00 82.50 123 GLY A N 1
ATOM 949 C CA . GLY A 1 123 ? 5.942 -10.841 -58.767 1.00 82.50 123 GLY A CA 1
ATOM 950 C C . GLY A 1 123 ? 5.283 -11.958 -57.952 1.00 82.50 123 GLY A C 1
ATOM 951 O O . GLY A 1 123 ? 5.699 -13.105 -58.089 1.00 82.50 123 GLY A O 1
ATOM 952 N N . TYR A 1 124 ? 4.273 -11.644 -57.133 1.00 89.38 124 TYR A N 1
ATOM 953 C CA . TYR A 1 124 ? 3.607 -12.606 -56.256 1.00 89.38 124 TYR A CA 1
ATOM 954 C C . TYR A 1 124 ? 2.161 -12.890 -56.679 1.00 89.38 124 TYR A C 1
ATOM 956 O O . TYR A 1 124 ? 1.399 -11.990 -57.043 1.00 89.38 124 TYR A O 1
ATOM 964 N N . GLN A 1 125 ? 1.757 -14.156 -56.583 1.00 91.38 125 GLN A N 1
ATOM 965 C CA . GLN A 1 125 ? 0.374 -14.597 -56.756 1.00 91.38 125 GLN A CA 1
ATOM 966 C C . GLN A 1 125 ? -0.279 -14.797 -55.389 1.00 91.38 125 GLN A C 1
ATOM 968 O O . GLN A 1 125 ? 0.247 -15.529 -54.562 1.00 91.38 125 GLN A O 1
ATOM 973 N N . LEU A 1 126 ? -1.431 -14.169 -55.147 1.00 92.56 126 LEU A N 1
ATOM 974 C CA . LEU A 1 126 ? -2.155 -14.300 -53.879 1.00 92.56 126 LEU A CA 1
ATOM 975 C C . LEU A 1 126 ? -3.194 -15.423 -53.963 1.00 92.56 126 LEU A C 1
ATOM 977 O O . LEU A 1 126 ? -4.009 -15.437 -54.886 1.00 92.56 126 LEU A O 1
ATOM 981 N N . VAL A 1 127 ? -3.200 -16.313 -52.972 1.00 94.00 127 VAL A N 1
ATOM 982 C CA . VAL A 1 127 ? -4.248 -17.314 -52.742 1.00 94.00 127 VAL A CA 1
ATOM 983 C C . VAL A 1 127 ? -4.924 -16.990 -51.417 1.00 94.00 127 VAL A C 1
ATOM 985 O O . VAL A 1 127 ? -4.264 -16.928 -50.380 1.00 94.00 127 VAL A O 1
ATOM 988 N N . ILE A 1 128 ? -6.236 -16.764 -51.459 1.00 94.12 128 ILE A N 1
ATOM 989 C CA . ILE A 1 128 ? -7.010 -16.276 -50.315 1.00 94.12 128 ILE A CA 1
ATOM 990 C C . ILE A 1 128 ? -7.612 -17.441 -49.529 1.00 94.12 128 ILE A C 1
ATOM 992 O O . ILE A 1 128 ? -8.198 -18.358 -50.108 1.00 94.12 128 ILE A O 1
ATOM 996 N N . TYR A 1 129 ? -7.484 -17.372 -48.207 1.00 93.88 129 TYR A N 1
ATOM 997 C CA . TYR A 1 129 ? -8.042 -18.311 -47.245 1.00 93.88 129 TYR A CA 1
ATOM 998 C C . TYR A 1 129 ? -8.911 -17.565 -46.231 1.00 93.88 129 TYR A C 1
ATOM 1000 O O . TYR A 1 129 ? -8.555 -16.468 -45.794 1.00 93.88 129 TYR A O 1
ATOM 1008 N N . VAL A 1 130 ? -10.017 -18.180 -45.806 1.00 91.50 130 VAL A N 1
ATOM 1009 C CA . VAL A 1 130 ? -10.787 -17.681 -44.655 1.00 91.50 130 VAL A CA 1
ATOM 1010 C C . VAL A 1 130 ? -10.080 -18.092 -43.376 1.00 91.50 130 VAL A C 1
ATOM 1012 O O . VAL A 1 130 ? -9.751 -19.266 -43.204 1.00 91.50 130 VAL A O 1
ATOM 1015 N N . ALA A 1 131 ? -9.919 -17.150 -42.455 1.00 90.69 131 ALA A N 1
ATOM 1016 C CA . ALA A 1 131 ? -9.538 -17.421 -41.076 1.00 90.69 131 ALA A CA 1
ATOM 1017 C C . ALA A 1 131 ? -10.509 -16.732 -40.114 1.00 90.69 131 ALA A C 1
ATOM 1019 O O . ALA A 1 131 ? -11.160 -15.745 -40.459 1.00 90.69 131 ALA A O 1
ATOM 1020 N N . THR A 1 132 ? -10.627 -17.261 -38.897 1.00 84.81 132 THR A N 1
ATOM 1021 C CA . THR A 1 132 ? -11.498 -16.654 -37.885 1.00 84.81 132 THR A CA 1
ATOM 1022 C C . THR A 1 132 ? -10.860 -15.398 -37.305 1.00 84.81 132 THR A C 1
ATOM 1024 O O . THR A 1 132 ? -9.634 -15.254 -37.274 1.00 84.81 132 THR A O 1
ATOM 1027 N N . SER A 1 133 ? -11.693 -14.480 -36.811 1.00 81.12 133 SER A N 1
ATOM 1028 C CA . SER A 1 133 ? -11.226 -13.239 -36.187 1.00 81.12 133 SER A CA 1
ATOM 1029 C C . SER A 1 133 ? -10.279 -13.496 -35.019 1.00 81.12 133 SER A C 1
ATOM 1031 O O . SER A 1 133 ? -9.335 -12.736 -34.821 1.00 81.12 133 SER A O 1
ATOM 1033 N N . THR A 1 134 ? -10.511 -14.557 -34.246 1.00 80.25 134 THR A N 1
ATOM 1034 C CA . THR A 1 134 ? -9.684 -14.889 -33.082 1.00 80.25 134 THR A CA 1
ATOM 1035 C C . THR A 1 134 ? -8.347 -15.474 -33.513 1.00 80.25 134 THR A C 1
ATOM 1037 O O . THR A 1 134 ? -7.321 -15.010 -33.026 1.00 80.25 134 THR A O 1
ATOM 1040 N N . ALA A 1 135 ? -8.328 -16.391 -34.487 1.00 83.62 135 ALA A N 1
ATOM 1041 C CA . ALA A 1 135 ? -7.084 -16.935 -35.032 1.00 83.62 135 ALA A CA 1
ATOM 1042 C C . ALA A 1 135 ? -6.208 -15.834 -35.662 1.00 83.62 135 ALA A C 1
ATOM 1044 O O . ALA A 1 135 ? -4.996 -15.806 -35.457 1.00 83.62 135 ALA A O 1
ATOM 1045 N N . LEU A 1 136 ? -6.818 -14.873 -36.368 1.00 87.44 136 LEU A N 1
ATOM 1046 C CA . LEU A 1 136 ? -6.119 -13.702 -36.910 1.00 87.44 136 LEU A CA 1
ATOM 1047 C C . LEU A 1 136 ? -5.572 -12.796 -35.799 1.00 87.44 136 LEU A C 1
ATOM 1049 O O . LEU A 1 136 ? -4.405 -12.420 -35.843 1.00 87.44 136 LEU A O 1
ATOM 1053 N N . LYS A 1 137 ? -6.366 -12.486 -34.766 1.00 85.06 137 LYS A N 1
ATOM 1054 C CA . LYS A 1 137 ? -5.908 -11.687 -33.611 1.00 85.06 137 LYS A CA 1
ATOM 1055 C C . LYS A 1 137 ? -4.761 -12.365 -32.862 1.00 85.06 137 LYS A C 1
ATOM 1057 O O . LYS A 1 137 ? -3.791 -11.697 -32.509 1.00 85.06 137 LYS A O 1
ATOM 1062 N N . ASN A 1 138 ? -4.848 -13.674 -32.641 1.00 82.19 138 ASN A N 1
ATOM 1063 C CA . ASN A 1 138 ? -3.803 -14.456 -31.984 1.00 82.19 138 ASN A CA 1
ATOM 1064 C C . ASN A 1 138 ? -2.518 -14.468 -32.812 1.00 82.19 138 ASN A C 1
ATOM 1066 O O . ASN A 1 138 ? -1.443 -14.201 -32.279 1.00 82.19 138 ASN A O 1
ATOM 1070 N N . ALA A 1 139 ? -2.628 -14.709 -34.119 1.00 82.81 139 ALA A N 1
ATOM 1071 C CA . ALA A 1 139 ? -1.491 -14.685 -35.027 1.00 82.81 139 ALA A CA 1
ATOM 1072 C C . ALA A 1 139 ? -0.860 -13.283 -35.130 1.00 82.81 139 ALA A C 1
ATOM 1074 O O . ALA A 1 139 ? 0.363 -13.180 -35.116 1.00 82.81 139 ALA A O 1
ATOM 1075 N N . LEU A 1 140 ? -1.652 -12.202 -35.127 1.00 82.62 140 LEU A N 1
ATOM 1076 C CA . LEU A 1 140 ? -1.157 -10.817 -35.060 1.00 82.62 140 LEU A CA 1
ATOM 1077 C C . LEU A 1 140 ? -0.496 -10.488 -33.715 1.00 82.62 140 LEU A C 1
ATOM 1079 O O . LEU A 1 140 ? 0.474 -9.735 -33.668 1.00 82.62 140 LEU A O 1
ATOM 1083 N N . LYS A 1 141 ? -0.987 -11.052 -32.608 1.00 77.12 141 LYS A N 1
ATOM 1084 C CA . LYS A 1 141 ? -0.351 -10.908 -31.294 1.00 77.12 141 LYS A CA 1
ATOM 1085 C C . LYS A 1 141 ? 0.991 -11.639 -31.251 1.00 77.12 141 LYS A C 1
ATOM 1087 O O . LYS A 1 141 ? 1.993 -11.047 -30.864 1.00 77.12 141 LYS A O 1
ATOM 1092 N N . ALA A 1 142 ? 1.025 -12.886 -31.717 1.00 66.69 142 ALA A N 1
ATOM 1093 C CA . ALA A 1 142 ? 2.259 -13.649 -31.862 1.00 66.69 142 ALA A CA 1
ATOM 1094 C C . ALA A 1 142 ? 3.234 -12.949 -32.819 1.00 66.69 142 ALA A C 1
ATOM 1096 O O . ALA A 1 142 ? 4.438 -12.975 -32.582 1.00 66.69 142 ALA A O 1
ATOM 1097 N N . TYR A 1 143 ? 2.723 -12.282 -33.860 1.00 66.19 143 TYR A N 1
ATOM 1098 C CA . TYR A 1 143 ? 3.497 -11.447 -34.771 1.00 66.19 143 TYR A CA 1
ATOM 1099 C C . TYR A 1 143 ? 4.112 -10.241 -34.059 1.00 66.19 143 TYR A C 1
ATOM 1101 O O . TYR A 1 143 ? 5.324 -10.098 -34.131 1.00 66.19 143 TYR A O 1
ATOM 1109 N N . LYS A 1 144 ? 3.328 -9.474 -33.287 1.00 65.12 144 LYS A N 1
ATOM 1110 C CA . LYS A 1 144 ? 3.784 -8.352 -32.441 1.00 65.12 144 LYS A CA 1
ATOM 1111 C C . LYS A 1 144 ? 4.855 -8.750 -31.429 1.00 65.12 144 LYS A C 1
ATOM 1113 O O . LYS A 1 144 ? 5.840 -8.042 -31.234 1.00 65.12 144 LYS A O 1
ATOM 1118 N N . GLU A 1 145 ? 4.679 -9.896 -30.779 1.00 60.97 145 GLU A N 1
ATOM 1119 C CA . GLU A 1 145 ? 5.648 -10.438 -29.821 1.00 60.97 145 GLU A CA 1
ATOM 1120 C C . GLU A 1 145 ? 6.954 -10.858 -30.523 1.00 60.97 145 GLU A C 1
ATOM 1122 O O . GLU A 1 145 ? 8.050 -10.649 -29.998 1.00 60.97 145 GLU A O 1
ATOM 1127 N N . ARG A 1 146 ? 6.847 -11.379 -31.752 1.00 53.16 146 ARG A N 1
ATOM 1128 C CA . ARG A 1 146 ? 7.960 -11.857 -32.581 1.00 53.16 146 ARG A CA 1
ATOM 1129 C C . ARG A 1 146 ? 8.702 -10.743 -33.335 1.00 53.16 146 ARG A C 1
ATOM 1131 O O . ARG A 1 146 ? 9.929 -10.803 -33.422 1.00 53.16 146 ARG A O 1
ATOM 1138 N N . THR A 1 147 ? 8.024 -9.711 -33.836 1.00 47.00 147 THR A N 1
ATOM 1139 C CA . THR A 1 147 ? 8.643 -8.496 -34.401 1.00 47.00 147 THR A CA 1
ATOM 1140 C C . THR A 1 147 ? 9.309 -7.672 -33.307 1.00 47.00 147 THR A C 1
ATOM 1142 O O . THR A 1 147 ? 10.411 -7.175 -33.529 1.00 47.00 147 THR A O 1
ATOM 1145 N N . ALA A 1 148 ? 8.748 -7.640 -32.092 1.00 45.78 148 ALA A N 1
ATOM 1146 C CA . ALA A 1 148 ? 9.414 -7.060 -30.927 1.00 45.78 148 ALA A CA 1
ATOM 1147 C C . ALA A 1 148 ? 10.716 -7.796 -30.549 1.00 45.78 148 ALA A C 1
ATOM 1149 O O . ALA A 1 148 ? 11.663 -7.136 -30.130 1.00 45.78 148 ALA A O 1
ATOM 1150 N N . SER A 1 149 ? 10.799 -9.123 -30.740 1.00 39.16 149 SER A N 1
ATOM 1151 C CA . SER A 1 149 ? 12.036 -9.898 -30.520 1.00 39.16 149 SER A CA 1
ATOM 1152 C C . SER A 1 149 ? 13.049 -9.838 -31.677 1.00 39.16 149 SER A C 1
ATOM 1154 O O . SER A 1 149 ? 14.248 -9.970 -31.453 1.00 39.16 149 SER A O 1
ATOM 1156 N N . VAL A 1 150 ? 12.606 -9.608 -32.919 1.00 40.69 150 VAL A N 1
ATOM 1157 C CA . VAL A 1 150 ? 13.508 -9.482 -34.085 1.00 40.69 150 VAL A CA 1
ATOM 1158 C C . VAL A 1 150 ? 14.027 -8.046 -34.242 1.00 40.69 150 VAL A C 1
ATOM 1160 O O . VAL A 1 150 ? 15.192 -7.853 -34.586 1.00 40.69 150 VAL A O 1
ATOM 1163 N N . GLN A 1 151 ? 13.237 -7.026 -33.885 1.00 39.00 151 GLN A N 1
ATOM 1164 C CA . GLN A 1 151 ? 13.727 -5.644 -33.788 1.00 39.00 151 GLN A CA 1
ATOM 1165 C C . GLN A 1 151 ? 14.769 -5.477 -32.675 1.00 39.00 151 GLN A C 1
ATOM 1167 O O . GLN A 1 151 ? 15.636 -4.614 -32.784 1.00 39.00 151 GLN A O 1
ATOM 1172 N N . THR A 1 152 ? 14.768 -6.323 -31.639 1.00 38.25 152 THR A N 1
ATOM 1173 C CA . THR A 1 152 ? 15.862 -6.325 -30.659 1.00 38.25 152 THR A CA 1
ATOM 1174 C C . THR A 1 152 ? 17.180 -6.862 -31.215 1.00 38.25 152 THR A C 1
ATOM 1176 O O . THR A 1 152 ? 18.219 -6.423 -30.733 1.00 38.25 152 THR A O 1
ATOM 1179 N N . ASP A 1 153 ? 17.179 -7.712 -32.248 1.00 34.50 153 ASP A N 1
ATOM 1180 C CA . ASP A 1 153 ? 18.413 -8.271 -32.826 1.00 34.50 153 ASP A CA 1
ATOM 1181 C C . ASP A 1 153 ? 19.051 -7.372 -33.901 1.00 34.50 153 ASP A C 1
ATOM 1183 O O . ASP A 1 153 ? 20.280 -7.304 -33.980 1.00 34.50 153 ASP A O 1
ATOM 1187 N N . ASP A 1 154 ? 18.268 -6.612 -34.676 1.00 36.44 154 ASP A N 1
ATOM 1188 C CA . ASP A 1 154 ? 18.831 -5.640 -35.636 1.00 36.44 154 ASP A CA 1
ATOM 1189 C C . ASP A 1 154 ? 19.221 -4.303 -34.976 1.00 36.44 154 ASP A C 1
ATOM 1191 O O . ASP A 1 154 ? 20.193 -3.667 -35.387 1.00 36.44 154 ASP A O 1
ATOM 1195 N N . VAL A 1 155 ? 18.577 -3.920 -33.864 1.00 39.53 155 VAL A N 1
ATOM 1196 C CA . VAL A 1 155 ? 19.019 -2.780 -33.031 1.00 39.53 155 VAL A CA 1
ATOM 1197 C C . VAL A 1 155 ? 20.303 -3.113 -32.245 1.00 39.53 155 VAL A C 1
ATOM 1199 O O . VAL A 1 155 ? 21.016 -2.215 -31.803 1.00 39.53 155 VAL A O 1
ATOM 1202 N N . MET A 1 156 ? 20.671 -4.395 -32.125 1.00 37.41 156 MET A N 1
ATOM 1203 C CA . MET A 1 156 ? 21.947 -4.836 -31.540 1.00 37.41 156 MET A CA 1
ATOM 1204 C C . MET A 1 156 ? 23.138 -4.770 -32.510 1.00 37.41 156 MET A C 1
ATOM 1206 O O . MET A 1 156 ? 24.267 -4.986 -32.067 1.00 37.41 156 MET A O 1
ATOM 1210 N N . LYS A 1 157 ? 22.922 -4.475 -33.803 1.00 39.56 157 LYS A N 1
ATOM 1211 C CA . LYS A 1 157 ? 23.995 -4.375 -34.815 1.00 39.56 157 LYS A CA 1
ATOM 1212 C C . LYS A 1 157 ? 24.424 -2.953 -35.167 1.00 39.56 157 LYS A C 1
ATOM 1214 O O . LYS A 1 157 ? 25.348 -2.787 -35.961 1.00 39.56 157 LYS A O 1
ATOM 1219 N N . VAL A 1 158 ? 23.813 -1.934 -34.571 1.00 38.78 158 VAL A N 1
ATOM 1220 C CA . VAL A 1 158 ? 24.299 -0.557 -34.689 1.00 38.78 158 VAL A CA 1
ATOM 1221 C C . VAL A 1 158 ? 25.129 -0.253 -33.447 1.00 38.78 158 VAL A C 1
ATOM 1223 O O . VAL A 1 158 ? 24.602 -0.217 -32.339 1.00 38.78 158 VAL A O 1
ATOM 1226 N N . ASP A 1 159 ? 26.429 -0.023 -33.641 1.00 42.19 159 ASP A N 1
ATOM 1227 C CA . ASP A 1 159 ? 27.436 0.312 -32.613 1.00 42.19 159 ASP A CA 1
ATOM 1228 C C . ASP A 1 159 ? 27.143 1.613 -31.824 1.00 42.19 159 ASP A C 1
ATOM 1230 O O . ASP A 1 159 ? 27.971 2.074 -31.037 1.00 42.19 159 ASP A O 1
ATOM 1234 N N . ASP A 1 160 ? 25.961 2.211 -31.995 1.00 49.88 160 ASP A N 1
ATOM 1235 C CA . ASP A 1 160 ? 25.572 3.473 -31.382 1.00 49.88 160 ASP A CA 1
ATOM 1236 C C . ASP A 1 160 ? 24.379 3.285 -30.432 1.00 49.88 160 ASP A C 1
ATOM 1238 O O . ASP A 1 160 ? 23.201 3.419 -30.778 1.00 49.88 160 ASP A O 1
ATOM 1242 N N . THR A 1 161 ? 24.704 2.956 -29.182 1.00 56.06 161 THR A N 1
ATOM 1243 C CA . THR A 1 161 ? 23.737 2.727 -28.097 1.00 56.06 161 THR A CA 1
ATOM 1244 C C . THR A 1 161 ? 22.807 3.923 -27.848 1.00 56.06 161 THR A C 1
ATOM 1246 O O . THR A 1 161 ? 21.690 3.727 -27.362 1.00 56.06 161 THR A O 1
ATOM 1249 N N . ASN A 1 162 ? 23.199 5.140 -28.242 1.00 51.97 162 ASN A N 1
ATOM 1250 C CA . ASN A 1 162 ? 22.388 6.353 -28.103 1.00 51.97 162 ASN A CA 1
ATOM 1251 C C . ASN A 1 162 ? 21.248 6.454 -29.127 1.00 51.97 162 ASN A C 1
ATOM 1253 O O . ASN A 1 162 ? 20.150 6.875 -28.761 1.00 51.97 162 ASN A O 1
ATOM 1257 N N . LEU A 1 163 ? 21.470 6.036 -30.379 1.00 47.25 163 LEU A N 1
ATOM 1258 C CA . LEU A 1 163 ? 20.428 6.020 -31.418 1.00 47.25 163 LEU A CA 1
ATOM 1259 C C . LEU A 1 163 ? 19.302 5.036 -31.063 1.00 47.25 163 LEU A C 1
ATOM 1261 O O . LEU A 1 163 ? 18.131 5.335 -31.290 1.00 47.25 163 LEU A O 1
ATOM 1265 N N . SER A 1 164 ? 19.636 3.924 -30.396 1.00 67.19 164 SER A N 1
ATOM 1266 C CA . SER A 1 164 ? 18.639 2.969 -29.886 1.00 67.19 164 SER A CA 1
ATOM 1267 C C . SER A 1 164 ? 17.766 3.547 -28.762 1.00 67.19 164 SER A C 1
ATOM 1269 O O . SER A 1 164 ? 16.575 3.261 -28.689 1.00 67.19 164 SER A O 1
ATOM 1271 N N . ALA A 1 165 ? 18.331 4.397 -27.900 1.00 69.50 165 ALA A N 1
ATOM 1272 C CA . ALA A 1 165 ? 17.635 4.934 -26.733 1.00 69.50 165 ALA A CA 1
ATOM 1273 C C . ALA A 1 165 ? 16.600 6.002 -27.096 1.00 69.50 165 ALA A C 1
ATOM 1275 O O . ALA A 1 165 ? 15.565 6.098 -26.444 1.00 69.50 165 ALA A O 1
ATOM 1276 N N . ILE A 1 166 ? 16.879 6.789 -28.139 1.00 74.56 166 ILE A N 1
ATOM 1277 C CA . ILE A 1 166 ? 15.949 7.790 -28.675 1.00 74.56 166 ILE A CA 1
ATOM 1278 C C . ILE A 1 166 ? 14.673 7.101 -29.160 1.00 74.56 166 ILE A C 1
ATOM 1280 O O . ILE A 1 166 ? 13.596 7.398 -28.647 1.00 74.56 166 ILE A O 1
ATOM 1284 N N . ALA A 1 167 ? 14.825 6.121 -30.056 1.00 73.94 167 ALA A N 1
ATOM 1285 C CA . ALA A 1 167 ? 13.706 5.369 -30.613 1.00 73.94 167 ALA A CA 1
ATOM 1286 C C . ALA A 1 167 ? 12.937 4.583 -29.538 1.00 73.94 167 ALA A C 1
ATOM 1288 O O . ALA A 1 167 ? 11.714 4.503 -29.579 1.00 73.94 167 ALA A O 1
ATOM 1289 N N . LEU A 1 168 ? 13.634 4.027 -28.538 1.00 77.44 168 LEU A N 1
ATOM 1290 C CA . LEU A 1 168 ? 12.983 3.314 -27.435 1.00 77.44 168 LEU A CA 1
ATOM 1291 C C . LEU A 1 168 ? 12.127 4.236 -26.565 1.00 77.44 168 LEU A C 1
ATOM 1293 O O . LEU A 1 168 ? 11.010 3.865 -26.218 1.00 77.44 168 LEU A O 1
ATOM 1297 N N . VAL A 1 169 ? 12.630 5.426 -26.224 1.00 79.31 169 VAL A N 1
ATOM 1298 C CA . VAL A 1 169 ? 11.870 6.392 -25.419 1.00 79.31 169 VAL A CA 1
ATOM 1299 C C . VAL A 1 169 ? 10.648 6.891 -26.182 1.00 79.31 169 VAL A C 1
ATOM 1301 O O . VAL A 1 169 ? 9.572 6.932 -25.599 1.00 79.31 169 VAL A O 1
ATOM 1304 N N . GLU A 1 170 ? 10.786 7.212 -27.469 1.00 78.38 170 GLU A N 1
ATOM 1305 C CA . GLU A 1 170 ? 9.662 7.641 -28.317 1.00 78.38 170 GLU A CA 1
ATOM 1306 C C . GLU A 1 170 ? 8.590 6.545 -28.408 1.00 78.38 170 GLU A C 1
ATOM 1308 O O . GLU A 1 170 ? 7.431 6.797 -28.092 1.00 78.38 170 GLU A O 1
ATOM 1313 N N . ASN A 1 171 ? 8.994 5.293 -28.642 1.00 75.94 171 ASN A N 1
ATOM 1314 C CA . ASN A 1 171 ? 8.072 4.155 -28.639 1.00 75.94 171 ASN A CA 1
ATOM 1315 C C . ASN A 1 171 ? 7.340 3.957 -27.297 1.00 75.94 171 ASN A C 1
ATOM 1317 O O . ASN A 1 171 ? 6.179 3.551 -27.295 1.00 75.94 171 ASN A O 1
ATOM 1321 N N . PHE A 1 172 ? 7.983 4.213 -26.148 1.00 74.69 172 PHE A N 1
ATOM 1322 C CA . PHE A 1 172 ? 7.309 4.115 -24.844 1.00 74.69 172 PHE A CA 1
ATOM 1323 C C . PHE A 1 172 ? 6.235 5.179 -24.665 1.00 74.69 172 PHE A C 1
ATOM 1325 O O . PHE A 1 172 ? 5.184 4.887 -24.096 1.00 74.69 172 PHE A O 1
ATOM 1332 N N . LEU A 1 173 ? 6.507 6.400 -25.126 1.00 71.31 173 LEU A N 1
ATOM 1333 C CA . LEU A 1 173 ? 5.559 7.504 -25.040 1.00 71.31 173 LEU A CA 1
ATOM 1334 C C . LEU A 1 173 ? 4.358 7.261 -25.953 1.00 71.31 173 LEU A C 1
ATOM 1336 O O . LEU A 1 173 ? 3.225 7.374 -25.490 1.00 71.31 173 LEU A O 1
ATOM 1340 N N . ASP A 1 174 ? 4.603 6.839 -27.192 1.00 72.19 174 ASP A N 1
ATOM 1341 C CA . ASP A 1 174 ? 3.548 6.511 -28.153 1.00 72.19 174 ASP A CA 1
ATOM 1342 C C . ASP A 1 174 ? 2.654 5.381 -27.640 1.00 72.19 174 ASP A C 1
ATOM 1344 O O . ASP A 1 174 ? 1.426 5.471 -27.685 1.00 72.19 174 ASP A O 1
ATOM 1348 N N . TYR A 1 175 ? 3.261 4.325 -27.094 1.00 70.62 175 TYR A N 1
ATOM 1349 C CA . TYR A 1 175 ? 2.517 3.203 -26.534 1.00 70.62 175 TYR A CA 1
ATOM 1350 C C . TYR A 1 175 ? 1.672 3.614 -25.322 1.00 70.62 175 TYR A C 1
ATOM 1352 O O . TYR A 1 175 ? 0.499 3.267 -25.240 1.00 70.62 175 TYR A O 1
ATOM 1360 N N . ALA A 1 176 ? 2.241 4.382 -24.392 1.00 65.94 176 ALA A N 1
ATOM 1361 C CA . ALA A 1 176 ? 1.528 4.820 -23.198 1.00 65.94 176 ALA A CA 1
ATOM 1362 C C . ALA A 1 176 ? 0.327 5.716 -23.518 1.00 65.94 176 ALA A C 1
ATOM 1364 O O . ALA A 1 176 ? -0.685 5.633 -22.831 1.00 65.94 176 ALA A O 1
ATOM 1365 N N . VAL A 1 177 ? 0.420 6.546 -24.558 1.00 68.12 177 VAL A N 1
ATOM 1366 C CA . VAL A 1 177 ? -0.696 7.389 -25.002 1.00 68.12 177 VAL A CA 1
ATOM 1367 C C . VAL A 1 177 ? -1.799 6.553 -25.644 1.00 68.12 177 VAL A C 1
ATOM 1369 O O . VAL A 1 177 ? -2.964 6.742 -25.307 1.00 68.12 177 VAL A O 1
ATOM 1372 N N . ARG A 1 178 ? -1.447 5.587 -26.503 1.00 71.56 178 ARG A N 1
ATOM 1373 C CA . ARG A 1 178 ? -2.421 4.680 -27.139 1.00 71.56 178 ARG A CA 1
ATOM 1374 C C . ARG A 1 178 ? -3.186 3.820 -26.135 1.00 71.56 178 ARG A C 1
ATOM 1376 O O . ARG A 1 178 ? -4.364 3.562 -26.338 1.00 71.56 178 ARG A O 1
ATOM 1383 N N . GLU A 1 179 ? -2.518 3.392 -25.069 1.00 70.56 179 GLU A N 1
ATOM 1384 C CA . GLU A 1 179 ? -3.115 2.589 -23.996 1.00 70.56 179 GLU A CA 1
ATOM 1385 C C . GLU A 1 179 ? -3.761 3.444 -22.889 1.00 70.56 179 GLU A C 1
ATOM 1387 O O . GLU A 1 179 ? -4.111 2.911 -21.839 1.00 70.56 179 GLU A O 1
ATOM 1392 N N . GLU A 1 180 ? -3.875 4.767 -23.078 1.00 72.88 180 GLU A N 1
ATOM 1393 C CA . GLU A 1 180 ? -4.405 5.716 -22.083 1.00 72.88 180 GLU A CA 1
ATOM 1394 C C . GLU A 1 180 ? -3.751 5.571 -20.691 1.00 72.88 180 GLU A C 1
ATOM 1396 O O . GLU A 1 180 ? -4.377 5.721 -19.637 1.00 72.88 180 GLU A O 1
ATOM 1401 N N . ALA A 1 181 ? -2.452 5.265 -20.668 1.00 68.06 181 ALA A N 1
ATOM 1402 C CA . ALA A 1 181 ? -1.726 4.998 -19.440 1.00 68.06 181 ALA A CA 1
ATOM 1403 C C . ALA A 1 181 ? -1.533 6.276 -18.607 1.00 68.06 181 ALA A C 1
ATOM 1405 O O . ALA A 1 181 ? -1.087 7.315 -19.096 1.00 68.06 181 ALA A O 1
ATOM 1406 N N . SER A 1 182 ? -1.789 6.184 -17.300 1.00 60.66 182 SER A N 1
ATOM 1407 C CA . SER A 1 182 ? -1.569 7.281 -16.356 1.00 60.66 182 SER A CA 1
ATOM 1408 C C . SER A 1 182 ? -0.102 7.450 -15.962 1.00 60.66 182 SER A C 1
ATOM 1410 O O . SER A 1 182 ? 0.306 8.545 -15.578 1.00 60.66 182 SER A O 1
ATOM 1412 N N . ASP A 1 183 ? 0.691 6.375 -16.029 1.00 74.12 183 ASP A N 1
ATOM 1413 C CA . ASP A 1 183 ? 2.097 6.361 -15.621 1.00 74.12 183 ASP A CA 1
ATOM 1414 C C . ASP A 1 183 ? 2.923 5.398 -16.485 1.00 74.12 183 ASP A C 1
ATOM 1416 O O . ASP A 1 183 ? 2.468 4.302 -16.818 1.00 74.12 183 ASP A O 1
ATOM 1420 N N . ILE A 1 184 ? 4.180 5.766 -16.756 1.00 76.38 184 ILE A N 1
ATOM 1421 C CA . ILE A 1 184 ? 5.206 4.888 -17.335 1.00 76.38 184 ILE A CA 1
ATOM 1422 C C . ILE A 1 184 ? 6.312 4.707 -16.298 1.00 76.38 184 ILE A C 1
ATOM 1424 O O . ILE A 1 184 ? 6.860 5.675 -15.771 1.00 76.38 184 ILE A O 1
ATOM 1428 N N . HIS A 1 185 ? 6.660 3.459 -16.026 1.00 78.62 185 HIS A N 1
ATOM 1429 C CA . HIS A 1 185 ? 7.698 3.057 -15.092 1.00 78.62 185 HIS A CA 1
ATOM 1430 C C . HIS A 1 185 ? 8.838 2.388 -15.861 1.00 78.62 185 HIS A C 1
ATOM 1432 O O . HIS A 1 185 ? 8.608 1.426 -16.587 1.00 78.62 185 HIS A O 1
ATOM 1438 N N . ILE A 1 186 ? 10.068 2.871 -15.694 1.00 80.44 186 ILE A N 1
ATOM 1439 C CA . ILE A 1 186 ? 11.271 2.301 -16.314 1.00 80.44 186 ILE A CA 1
ATOM 1440 C C . ILE A 1 186 ? 12.191 1.838 -15.189 1.00 80.44 186 ILE A C 1
ATOM 1442 O O . ILE A 1 186 ? 12.635 2.646 -14.377 1.00 80.44 186 ILE A O 1
ATOM 1446 N N . GLU A 1 187 ? 12.423 0.529 -15.117 1.00 74.31 187 GLU A N 1
ATOM 1447 C CA . GLU A 1 187 ? 12.860 -0.136 -13.898 1.00 74.31 187 GLU A CA 1
ATOM 1448 C C . GLU A 1 187 ? 14.087 -1.038 -14.081 1.00 74.31 187 GLU A C 1
ATOM 1450 O O . GLU A 1 187 ? 13.961 -2.197 -14.476 1.00 74.31 187 GLU A O 1
ATOM 1455 N N . PRO A 1 188 ? 15.304 -0.558 -13.779 1.00 67.88 188 PRO A N 1
ATOM 1456 C CA . PRO A 1 188 ? 16.498 -1.395 -13.780 1.00 67.88 188 PRO A CA 1
ATOM 1457 C C . PRO A 1 188 ? 16.486 -2.406 -12.624 1.00 67.88 188 PRO A C 1
ATOM 1459 O O . PRO A 1 188 ? 16.495 -2.040 -11.445 1.00 67.88 188 PRO A O 1
ATOM 1462 N N . ILE A 1 189 ? 16.537 -3.686 -12.972 1.00 71.62 189 ILE A N 1
ATOM 1463 C CA . ILE A 1 189 ? 16.714 -4.841 -12.084 1.00 71.62 189 ILE A CA 1
ATOM 1464 C C . ILE A 1 189 ? 18.027 -5.570 -12.436 1.00 71.62 189 ILE A C 1
ATOM 1466 O O . ILE A 1 189 ? 18.611 -5.273 -13.476 1.00 71.62 189 ILE A O 1
ATOM 1470 N N . PRO A 1 190 ? 18.573 -6.455 -11.572 1.00 54.50 190 PRO A N 1
ATOM 1471 C CA . PRO A 1 190 ? 19.987 -6.864 -11.618 1.00 54.50 190 PRO A CA 1
ATOM 1472 C C . PRO A 1 190 ? 20.531 -7.354 -12.972 1.00 54.50 190 PRO A C 1
ATOM 1474 O O . PRO A 1 190 ? 21.736 -7.272 -13.194 1.00 54.50 190 PRO A O 1
ATOM 1477 N N . GLU A 1 191 ? 19.669 -7.823 -13.880 1.00 61.81 191 GLU A N 1
ATOM 1478 C CA . GLU A 1 191 ? 20.062 -8.357 -15.194 1.00 61.81 191 GLU A CA 1
ATOM 1479 C C . GLU A 1 191 ? 19.238 -7.803 -16.370 1.00 61.81 191 GLU A C 1
ATOM 1481 O O . GLU A 1 191 ? 19.553 -8.059 -17.532 1.00 61.81 191 GLU A O 1
ATOM 1486 N N . HIS A 1 192 ? 18.199 -7.013 -16.100 1.00 70.12 192 HIS A N 1
ATOM 1487 C CA . HIS A 1 192 ? 17.295 -6.503 -17.124 1.00 70.12 192 HIS A CA 1
ATOM 1488 C C . HIS A 1 192 ? 16.647 -5.180 -16.706 1.00 70.12 192 HIS A C 1
ATOM 1490 O O . HIS A 1 192 ? 16.645 -4.802 -15.544 1.00 70.12 192 HIS A O 1
ATOM 1496 N N . LEU A 1 193 ? 16.130 -4.443 -17.674 1.00 73.69 193 LEU A N 1
ATOM 1497 C CA . LEU A 1 193 ? 15.390 -3.205 -17.512 1.00 73.69 193 LEU A CA 1
ATOM 1498 C C . LEU A 1 193 ? 13.922 -3.511 -17.809 1.00 73.69 193 LEU A C 1
ATOM 1500 O O . LEU A 1 193 ? 13.572 -3.808 -18.946 1.00 73.69 193 LEU A O 1
ATOM 1504 N N . LEU A 1 194 ? 13.073 -3.475 -16.792 1.00 79.88 194 LEU A N 1
ATOM 1505 C CA . LEU A 1 194 ? 11.642 -3.714 -16.914 1.00 79.88 194 LEU A CA 1
ATOM 1506 C C . LEU A 1 194 ? 10.918 -2.390 -17.168 1.00 79.88 194 LEU A C 1
ATOM 1508 O O . LEU A 1 194 ? 11.096 -1.434 -16.428 1.00 79.88 194 LEU A O 1
ATOM 1512 N N . VAL A 1 195 ? 10.086 -2.323 -18.196 1.00 79.81 195 VAL A N 1
ATOM 1513 C CA . VAL A 1 195 ? 9.198 -1.187 -18.452 1.00 79.81 195 VAL A CA 1
ATOM 1514 C C . VAL A 1 195 ? 7.780 -1.618 -18.126 1.00 79.81 195 VAL A C 1
ATOM 1516 O O . VAL A 1 195 ? 7.320 -2.650 -18.615 1.00 79.81 195 VAL A O 1
ATOM 1519 N N . ARG A 1 196 ? 7.095 -0.843 -17.288 1.00 80.19 196 ARG A N 1
ATOM 1520 C CA . ARG A 1 196 ? 5.715 -1.077 -16.854 1.00 80.19 196 ARG A CA 1
ATOM 1521 C C . ARG A 1 196 ? 4.874 0.153 -17.143 1.00 80.19 196 ARG A C 1
ATOM 1523 O O . ARG A 1 196 ? 5.392 1.266 -17.134 1.00 80.19 196 ARG A O 1
ATOM 1530 N N . ILE A 1 197 ? 3.582 -0.035 -17.355 1.00 76.81 197 ILE A N 1
ATOM 1531 C CA . ILE A 1 197 ? 2.635 1.070 -17.521 1.00 76.81 197 ILE A CA 1
ATOM 1532 C C . ILE A 1 197 ? 1.460 0.908 -16.565 1.00 76.81 197 ILE A C 1
ATOM 1534 O O . ILE A 1 197 ? 1.132 -0.209 -16.163 1.00 76.81 197 ILE A O 1
ATOM 1538 N N . ARG A 1 198 ? 0.846 2.019 -16.160 1.00 71.25 198 ARG A N 1
ATOM 1539 C CA . ARG A 1 198 ? -0.388 2.006 -15.372 1.00 71.25 198 ARG A CA 1
ATOM 1540 C C . ARG A 1 198 ? -1.563 2.357 -16.266 1.00 71.25 198 ARG A C 1
ATOM 1542 O O . ARG A 1 198 ? -1.635 3.488 -16.718 1.00 71.25 198 ARG A O 1
ATOM 1549 N N . VAL A 1 199 ? -2.490 1.426 -16.444 1.00 72.81 199 VAL A N 1
ATOM 1550 C CA . VAL A 1 199 ? -3.754 1.641 -17.167 1.00 72.81 199 VAL A CA 1
ATOM 1551 C C . VAL A 1 199 ? -4.888 1.372 -16.185 1.00 72.81 199 VAL A C 1
ATOM 1553 O O . VAL A 1 199 ? -4.832 0.394 -15.437 1.00 72.81 199 VAL A O 1
ATOM 1556 N N . ASP A 1 200 ? -5.858 2.283 -16.093 1.00 64.88 200 ASP A N 1
ATOM 1557 C CA . ASP A 1 200 ? -6.994 2.191 -15.158 1.00 64.88 200 ASP A CA 1
ATOM 1558 C C . ASP A 1 200 ? -6.597 1.920 -13.695 1.00 64.88 200 ASP A C 1
ATOM 1560 O O . ASP A 1 200 ? -7.247 1.187 -12.946 1.00 64.88 200 ASP A O 1
ATOM 1564 N N . GLY A 1 201 ? -5.474 2.499 -13.263 1.00 51.97 201 GLY A N 1
ATOM 1565 C CA . GLY A 1 201 ? -4.956 2.328 -11.905 1.00 51.97 201 GLY A CA 1
ATOM 1566 C C . GLY A 1 201 ? -4.166 1.033 -11.672 1.00 51.97 201 GLY A C 1
ATOM 1567 O O . GLY A 1 201 ? -3.465 0.934 -10.658 1.00 51.97 201 GLY A O 1
ATOM 1568 N N . VAL A 1 202 ? -4.187 0.082 -12.608 1.00 61.41 202 VAL A N 1
ATOM 1569 C CA . VAL A 1 202 ? -3.490 -1.208 -12.513 1.00 61.41 202 VAL A CA 1
ATOM 1570 C C . VAL A 1 202 ? -2.136 -1.126 -13.209 1.00 61.41 202 VAL A C 1
ATOM 1572 O O . VAL A 1 202 ? -2.038 -0.707 -14.356 1.00 61.41 202 VAL A O 1
ATOM 1575 N N . LEU A 1 203 ? -1.074 -1.528 -12.507 1.00 67.12 203 LEU A N 1
ATOM 1576 C CA . LEU A 1 203 ? 0.272 -1.579 -13.073 1.00 67.12 203 LEU A CA 1
ATOM 1577 C C . LEU A 1 203 ? 0.461 -2.893 -13.840 1.00 67.12 203 LEU A C 1
ATOM 1579 O O . LEU A 1 203 ? 0.196 -3.962 -13.291 1.00 67.12 203 LEU A O 1
ATOM 1583 N N . GLN A 1 204 ? 0.926 -2.805 -15.080 1.00 70.94 204 GLN A N 1
ATOM 1584 C CA . GLN A 1 204 ? 1.115 -3.940 -15.975 1.00 70.94 204 GLN A CA 1
ATOM 1585 C C . GLN A 1 204 ? 2.540 -3.947 -16.527 1.00 70.94 204 GLN A C 1
ATOM 1587 O O . GLN A 1 204 ? 3.073 -2.904 -16.916 1.00 70.94 204 GLN A O 1
ATOM 1592 N N . ASP A 1 205 ? 3.153 -5.128 -16.564 1.00 74.50 205 ASP A N 1
ATOM 1593 C CA . ASP A 1 205 ? 4.466 -5.317 -17.174 1.00 74.50 205 ASP A CA 1
ATOM 1594 C C . ASP A 1 205 ? 4.329 -5.197 -18.694 1.00 74.50 205 ASP A C 1
ATOM 1596 O O . ASP A 1 205 ? 3.582 -5.949 -19.317 1.00 74.50 205 ASP A O 1
ATOM 1600 N N . HIS A 1 206 ? 5.039 -4.238 -19.290 1.00 69.75 206 HIS A N 1
ATOM 1601 C CA . HIS A 1 206 ? 4.973 -3.985 -20.726 1.00 69.75 206 HIS A CA 1
ATOM 1602 C C . HIS A 1 206 ? 6.082 -4.730 -21.472 1.00 69.75 206 HIS A C 1
ATOM 1604 O O . HIS A 1 206 ? 5.802 -5.562 -22.333 1.00 69.75 206 HIS A O 1
ATOM 1610 N N . LYS A 1 207 ? 7.352 -4.441 -21.153 1.00 67.00 207 LYS A N 1
ATOM 1611 C CA . LYS A 1 207 ? 8.511 -5.020 -21.851 1.00 67.00 207 LYS A CA 1
ATOM 1612 C C . LYS A 1 207 ? 9.723 -5.181 -20.944 1.00 67.00 207 LYS A C 1
ATOM 1614 O O . LYS A 1 207 ? 9.919 -4.418 -20.005 1.00 67.00 207 LYS A O 1
ATOM 1619 N N . VAL A 1 208 ? 10.572 -6.148 -21.282 1.00 72.94 208 VAL A N 1
ATOM 1620 C CA . VAL A 1 208 ? 11.861 -6.392 -20.630 1.00 72.94 208 VAL A CA 1
ATOM 1621 C C . VAL A 1 208 ? 12.986 -6.126 -21.624 1.00 72.94 208 VAL A C 1
ATOM 1623 O O . VAL A 1 208 ? 12.978 -6.644 -22.737 1.00 72.94 208 VAL A O 1
ATOM 1626 N N . PHE A 1 209 ? 13.968 -5.336 -21.210 1.00 74.19 209 PHE A N 1
ATOM 1627 C CA . PHE A 1 209 ? 15.119 -4.938 -22.010 1.00 74.19 209 PHE A CA 1
ATOM 1628 C C . PHE A 1 209 ? 16.431 -5.372 -21.350 1.00 74.19 209 PHE A C 1
ATOM 1630 O O . PHE A 1 209 ? 16.494 -5.552 -20.136 1.00 74.19 209 PHE A O 1
ATOM 1637 N N . PRO A 1 210 ? 17.530 -5.493 -22.105 1.00 76.19 210 PRO A N 1
ATOM 1638 C CA . PRO A 1 210 ? 18.858 -5.659 -21.525 1.00 76.19 210 PRO A CA 1
ATOM 1639 C C . PRO A 1 210 ? 19.249 -4.471 -20.633 1.00 76.19 210 PRO A C 1
ATOM 1641 O O . PRO A 1 210 ? 19.114 -3.315 -21.039 1.00 76.19 210 PRO A O 1
ATOM 1644 N N . ILE A 1 211 ? 19.825 -4.738 -19.455 1.00 78.44 211 ILE A N 1
ATOM 1645 C CA . ILE A 1 211 ? 20.194 -3.700 -18.468 1.00 78.44 211 ILE A CA 1
ATOM 1646 C C . ILE A 1 211 ? 21.125 -2.608 -19.029 1.00 78.44 211 ILE A C 1
ATOM 1648 O O . ILE A 1 211 ? 21.093 -1.465 -18.580 1.00 78.44 211 ILE A O 1
ATOM 1652 N N . LYS A 1 212 ? 21.910 -2.918 -20.071 1.00 79.12 212 LYS A N 1
ATOM 1653 C CA . LYS A 1 212 ? 22.784 -1.956 -20.765 1.00 79.12 212 LYS A CA 1
ATOM 1654 C C . LYS A 1 212 ? 22.040 -0.754 -21.366 1.00 79.12 212 LYS A C 1
ATOM 1656 O O . LYS A 1 212 ? 22.648 0.298 -21.533 1.00 79.12 212 LYS A O 1
ATOM 1661 N N . LEU A 1 213 ? 20.746 -0.893 -21.664 1.00 80.69 213 LEU A N 1
ATOM 1662 C CA . LEU A 1 213 ? 19.922 0.181 -22.230 1.00 80.69 213 LEU A CA 1
ATOM 1663 C C . LEU A 1 213 ? 19.436 1.185 -21.181 1.00 80.69 213 LEU A C 1
ATOM 1665 O O . LEU A 1 213 ? 19.028 2.285 -21.542 1.00 80.69 213 LEU A O 1
ATOM 1669 N N . HIS A 1 214 ? 19.536 0.858 -19.890 1.00 82.19 214 HIS A N 1
ATOM 1670 C CA . HIS A 1 214 ? 19.084 1.735 -18.812 1.00 82.19 214 HIS A CA 1
ATOM 1671 C C . HIS A 1 214 ? 19.785 3.103 -18.837 1.00 82.19 214 HIS A C 1
ATOM 1673 O O . HIS A 1 214 ? 19.117 4.130 -18.831 1.00 82.19 214 HIS A O 1
ATOM 1679 N N . SER A 1 215 ? 21.121 3.137 -18.908 1.00 81.44 215 SER A N 1
ATOM 1680 C CA . SER A 1 215 ? 21.874 4.402 -18.867 1.00 81.44 215 SER A CA 1
ATOM 1681 C C . SER A 1 215 ? 21.572 5.318 -20.074 1.00 81.44 215 SER A C 1
ATOM 1683 O O . SER A 1 215 ? 21.231 6.483 -19.849 1.00 81.44 215 SER A O 1
ATOM 1685 N N . PRO A 1 216 ? 21.580 4.819 -21.329 1.00 82.44 216 PRO A N 1
ATOM 1686 C CA . PRO A 1 216 ? 21.159 5.598 -22.497 1.00 82.44 216 PRO A CA 1
ATOM 1687 C C . PRO A 1 216 ? 19.715 6.122 -22.429 1.00 82.44 216 PRO A C 1
ATOM 1689 O O . PRO A 1 216 ? 19.476 7.296 -22.713 1.00 82.44 216 PRO A O 1
ATOM 1692 N N . ILE A 1 217 ? 18.753 5.285 -22.019 1.00 83.50 217 ILE A N 1
ATOM 1693 C CA . ILE A 1 217 ? 17.334 5.672 -21.890 1.00 83.50 217 ILE A CA 1
ATOM 1694 C C . ILE A 1 217 ? 17.177 6.782 -20.849 1.00 83.50 217 ILE A C 1
ATOM 1696 O O . ILE A 1 217 ? 16.562 7.815 -21.109 1.00 83.50 217 ILE A O 1
ATOM 1700 N N . THR A 1 218 ? 17.806 6.609 -19.692 1.00 83.31 218 THR A N 1
ATOM 1701 C CA . THR A 1 218 ? 17.816 7.597 -18.616 1.00 83.31 218 THR A CA 1
ATOM 1702 C C . THR A 1 218 ? 18.432 8.923 -19.062 1.00 83.31 218 THR A C 1
ATOM 1704 O O . THR A 1 218 ? 17.869 9.987 -18.802 1.00 83.31 218 THR A O 1
ATOM 1707 N N . ALA A 1 219 ? 19.559 8.891 -19.778 1.00 81.62 219 ALA A N 1
ATOM 1708 C CA . ALA A 1 219 ? 20.185 10.095 -20.317 1.00 81.62 219 ALA A CA 1
ATOM 1709 C C . ALA A 1 219 ? 19.268 10.817 -21.317 1.00 81.62 219 ALA A C 1
ATOM 1711 O O . ALA A 1 219 ? 19.117 12.037 -21.240 1.00 81.62 219 ALA A O 1
ATOM 1712 N N . ARG A 1 220 ? 18.594 10.075 -22.206 1.00 85.69 220 ARG A N 1
ATOM 1713 C CA . ARG A 1 220 ? 17.620 10.639 -23.152 1.00 85.69 220 ARG A CA 1
ATOM 1714 C C . ARG A 1 220 ? 16.448 11.309 -22.435 1.00 85.69 220 ARG A C 1
ATOM 1716 O O . ARG A 1 220 ? 16.100 12.435 -22.780 1.00 85.69 220 ARG A O 1
ATOM 1723 N N . ILE A 1 221 ? 15.885 10.670 -21.413 1.00 82.00 221 ILE A N 1
ATOM 1724 C CA . ILE A 1 221 ? 14.790 11.238 -20.610 1.00 82.00 221 ILE A CA 1
ATOM 1725 C C . ILE A 1 221 ? 15.246 12.511 -19.887 1.00 82.00 221 ILE A C 1
ATOM 1727 O O . ILE A 1 221 ? 14.509 13.502 -19.867 1.00 82.00 221 ILE A O 1
ATOM 1731 N N . LYS A 1 222 ? 16.472 12.521 -19.343 1.00 82.94 222 LYS A N 1
ATOM 1732 C CA . LYS A 1 222 ? 17.059 13.714 -18.716 1.00 82.94 222 LYS A CA 1
ATOM 1733 C C . LYS A 1 222 ? 17.179 14.871 -19.703 1.00 82.94 222 LYS A C 1
ATOM 1735 O O . LYS A 1 222 ? 16.781 15.979 -19.365 1.00 82.94 222 LYS A O 1
ATOM 1740 N N . ILE A 1 223 ? 17.628 14.605 -20.930 1.00 85.12 223 ILE A N 1
ATOM 1741 C CA . ILE A 1 223 ? 17.708 15.610 -22.002 1.00 85.12 223 ILE A CA 1
ATOM 1742 C C . ILE A 1 223 ? 16.324 16.172 -22.345 1.00 85.12 223 ILE A C 1
ATOM 1744 O O . ILE A 1 223 ? 16.158 17.387 -22.385 1.00 85.12 223 ILE A O 1
ATOM 1748 N N . LEU A 1 224 ? 15.322 15.311 -22.562 1.00 78.69 224 LEU A N 1
ATOM 1749 C CA . LEU A 1 224 ? 13.961 15.747 -22.910 1.00 78.69 224 LEU A CA 1
ATOM 1750 C C . LEU A 1 224 ? 13.335 16.619 -21.809 1.00 78.69 224 LEU A C 1
ATOM 1752 O O . LEU A 1 224 ? 12.548 17.520 -22.088 1.00 78.69 224 LEU A O 1
ATOM 1756 N N . SER A 1 225 ? 13.710 16.370 -20.559 1.00 80.19 225 SER A N 1
ATOM 1757 C CA . SER A 1 225 ? 13.103 16.988 -19.378 1.00 80.19 225 SER A CA 1
ATOM 1758 C C . SER A 1 225 ? 13.891 18.164 -18.801 1.00 80.19 225 SER A C 1
ATOM 1760 O O . SER A 1 225 ? 13.532 18.638 -17.723 1.00 80.19 225 SER A O 1
ATOM 1762 N N . ASP A 1 226 ? 14.963 18.595 -19.475 1.00 84.00 226 ASP A N 1
ATOM 1763 C CA . ASP A 1 226 ? 15.902 19.627 -19.008 1.00 84.00 226 ASP A CA 1
ATOM 1764 C C . ASP A 1 226 ? 16.525 19.310 -17.627 1.00 84.00 226 ASP A C 1
ATOM 1766 O O . ASP A 1 226 ? 16.655 20.154 -16.739 1.00 84.00 226 ASP A O 1
ATOM 1770 N N . LEU A 1 227 ? 16.878 18.037 -17.419 1.00 83.12 227 LEU A N 1
ATOM 1771 C CA . LEU A 1 227 ? 17.493 17.524 -16.194 1.00 83.12 227 LEU A CA 1
ATOM 1772 C C . LEU A 1 227 ? 19.002 17.325 -16.363 1.00 83.12 227 LEU A C 1
ATOM 1774 O O . LEU A 1 227 ? 19.522 17.111 -17.459 1.00 83.12 227 LEU A O 1
ATOM 1778 N N . LYS A 1 228 ? 19.725 17.339 -15.241 1.00 85.62 228 LYS A N 1
ATOM 1779 C CA . LYS A 1 228 ? 21.183 17.191 -15.216 1.00 85.62 228 LYS A CA 1
ATOM 1780 C C . LYS A 1 228 ? 21.582 15.745 -15.486 1.00 85.62 228 LYS A C 1
ATOM 1782 O O . LYS A 1 228 ? 21.335 14.870 -14.652 1.00 85.62 228 LYS A O 1
ATOM 1787 N N . ILE A 1 229 ? 22.208 15.510 -16.639 1.00 82.50 229 ILE A N 1
ATOM 1788 C CA . ILE A 1 229 ? 22.647 14.185 -17.108 1.00 82.50 229 ILE A CA 1
ATOM 1789 C C . ILE A 1 229 ? 23.725 13.602 -16.189 1.00 82.50 229 ILE A C 1
ATOM 1791 O O . ILE A 1 229 ? 23.690 12.415 -15.892 1.00 82.50 229 ILE A O 1
ATOM 1795 N N . ASP A 1 230 ? 24.637 14.450 -15.714 1.00 80.00 230 ASP A N 1
ATOM 1796 C CA . ASP A 1 230 ? 25.780 14.124 -14.856 1.00 80.00 230 ASP A CA 1
ATOM 1797 C C . ASP A 1 230 ? 25.405 13.870 -13.386 1.00 80.00 230 ASP A C 1
ATOM 1799 O O . ASP A 1 230 ? 26.203 13.331 -12.615 1.00 80.00 230 ASP A O 1
ATOM 1803 N N . GLU A 1 231 ? 24.191 14.242 -12.979 1.00 78.88 231 GLU A N 1
ATOM 1804 C CA . GLU A 1 231 ? 23.721 14.070 -11.611 1.00 78.88 231 GLU A CA 1
ATOM 1805 C C . GLU A 1 231 ? 22.822 12.833 -11.486 1.00 78.88 231 GLU A C 1
ATOM 1807 O O . GLU A 1 231 ? 21.746 12.741 -12.079 1.00 78.88 231 GLU A O 1
ATOM 1812 N N . HIS A 1 232 ? 23.266 11.877 -10.672 1.00 75.50 232 HIS A N 1
ATOM 1813 C CA . HIS A 1 232 ? 22.620 10.575 -10.464 1.00 75.50 232 HIS A CA 1
ATOM 1814 C C . HIS A 1 232 ? 22.337 10.278 -8.985 1.00 75.50 232 HIS A C 1
ATOM 1816 O O . HIS A 1 232 ? 21.948 9.166 -8.648 1.00 75.50 232 HIS A O 1
ATOM 1822 N N . ARG A 1 233 ? 22.611 11.217 -8.067 1.00 63.00 233 ARG A N 1
ATOM 1823 C CA . ARG A 1 233 ? 22.581 10.966 -6.611 1.00 63.00 233 ARG A CA 1
ATOM 1824 C C . ARG A 1 233 ? 21.429 11.660 -5.902 1.00 63.00 233 ARG A C 1
ATOM 1826 O O . ARG A 1 233 ? 21.145 11.337 -4.750 1.00 63.00 233 ARG A O 1
ATOM 1833 N N . ILE A 1 234 ? 20.789 12.622 -6.560 1.00 66.38 234 ILE A N 1
ATOM 1834 C CA . ILE A 1 234 ? 19.630 13.340 -6.032 1.00 66.38 234 ILE A CA 1
ATOM 1835 C C . ILE A 1 234 ? 18.417 13.105 -6.934 1.00 66.38 234 ILE A C 1
ATOM 1837 O O . ILE A 1 234 ? 18.585 13.003 -8.148 1.00 66.38 234 ILE A O 1
ATOM 1841 N N . PRO A 1 235 ? 17.198 13.032 -6.367 1.00 67.44 235 PRO A N 1
ATOM 1842 C CA . PRO A 1 235 ? 15.987 13.018 -7.171 1.00 67.44 235 PRO A CA 1
ATOM 1843 C C . PRO A 1 235 ? 15.897 14.262 -8.057 1.00 67.44 235 PRO A C 1
ATOM 1845 O O . PRO A 1 235 ? 16.219 15.364 -7.604 1.00 67.44 235 PRO A O 1
ATOM 1848 N N . GLN A 1 236 ? 15.430 14.080 -9.287 1.00 84.44 236 GLN A N 1
ATOM 1849 C CA . GLN A 1 236 ? 15.226 15.149 -10.257 1.00 84.44 236 GLN A CA 1
ATOM 1850 C C . GLN A 1 236 ? 13.788 15.107 -10.776 1.00 84.44 236 GLN A C 1
ATOM 1852 O O . GLN A 1 236 ? 13.268 14.040 -11.083 1.00 84.44 236 GLN A O 1
ATOM 1857 N N . ASP A 1 237 ? 13.141 16.264 -10.858 1.00 78.44 237 ASP A N 1
ATOM 1858 C CA . ASP A 1 237 ? 11.774 16.408 -11.352 1.00 78.44 237 ASP A CA 1
ATOM 1859 C C . ASP A 1 237 ? 11.788 17.379 -12.534 1.00 78.44 237 ASP A C 1
ATOM 1861 O O . ASP A 1 237 ? 12.298 18.493 -12.418 1.00 78.44 237 ASP A O 1
ATOM 1865 N N . GLY A 1 238 ? 11.217 16.961 -13.657 1.00 74.06 238 GLY A N 1
ATOM 1866 C CA . GLY A 1 238 ? 11.132 17.727 -14.890 1.00 74.06 238 GLY A CA 1
ATOM 1867 C C . GLY A 1 238 ? 9.740 17.646 -15.503 1.00 74.06 238 GLY A C 1
ATOM 1868 O O . GLY A 1 238 ? 8.841 16.944 -15.023 1.00 74.06 238 GLY A O 1
ATOM 1869 N N . ARG A 1 239 ? 9.543 18.408 -16.572 1.00 75.00 239 ARG A N 1
ATOM 1870 C CA . ARG A 1 239 ? 8.343 18.329 -17.404 1.00 75.00 239 ARG A CA 1
ATOM 1871 C C . ARG A 1 239 ? 8.767 18.358 -18.853 1.00 75.00 239 ARG A C 1
ATOM 1873 O O . ARG A 1 239 ? 9.637 19.141 -19.216 1.00 75.00 239 ARG A O 1
ATOM 1880 N N . HIS A 1 240 ? 8.105 17.555 -19.664 1.00 78.19 240 HIS A N 1
ATOM 1881 C CA . HIS A 1 240 ? 8.301 17.558 -21.101 1.00 78.19 240 HIS A CA 1
ATOM 1882 C C . HIS A 1 240 ? 6.941 17.631 -21.785 1.00 78.19 240 HIS A C 1
ATOM 1884 O O . HIS A 1 240 ? 5.971 17.047 -21.304 1.00 78.19 240 HIS A O 1
ATOM 1890 N N . LYS A 1 241 ? 6.861 18.383 -22.881 1.00 72.94 241 LYS A N 1
ATOM 1891 C CA . LYS A 1 241 ? 5.691 18.393 -23.756 1.00 72.94 241 LYS A CA 1
ATOM 1892 C C . LYS A 1 241 ? 6.087 17.723 -25.055 1.00 72.94 241 LYS A C 1
ATOM 1894 O O . LYS A 1 241 ? 7.077 18.133 -25.654 1.00 72.94 241 LYS A O 1
ATOM 1899 N N . PHE A 1 242 ? 5.305 16.745 -25.467 1.00 69.75 242 PHE A N 1
ATOM 1900 C CA . PHE A 1 242 ? 5.481 16.025 -26.717 1.00 69.75 242 PHE A CA 1
ATOM 1901 C C . PHE A 1 242 ? 4.156 16.053 -27.476 1.00 69.75 242 PHE A C 1
ATOM 1903 O O . PHE A 1 242 ? 3.092 16.175 -26.865 1.00 69.75 242 PHE A O 1
ATOM 1910 N N . ASN A 1 243 ? 4.245 16.021 -28.801 1.00 68.69 243 ASN A N 1
ATOM 1911 C CA . ASN A 1 243 ? 3.082 16.048 -29.675 1.00 68.69 243 ASN A CA 1
ATOM 1912 C C . ASN A 1 243 ? 2.912 14.659 -30.283 1.00 68.69 243 ASN A C 1
ATOM 1914 O O . ASN A 1 243 ? 3.859 14.158 -30.888 1.00 68.69 243 ASN A O 1
ATOM 1918 N N . ILE A 1 244 ? 1.723 14.085 -30.148 1.00 61.62 244 ILE A N 1
ATOM 1919 C CA . ILE A 1 244 ? 1.318 12.838 -30.802 1.00 61.62 244 ILE A CA 1
ATOM 1920 C C . ILE A 1 244 ? -0.012 13.105 -31.490 1.00 61.62 244 ILE A C 1
ATOM 1922 O O . ILE A 1 244 ? -0.902 13.673 -30.866 1.00 61.62 244 ILE A O 1
ATOM 1926 N N . ASP A 1 245 ? -0.125 12.742 -32.770 1.00 59.81 245 ASP A N 1
ATOM 1927 C CA . ASP A 1 245 ? -1.367 12.839 -33.553 1.00 59.81 245 ASP A CA 1
ATOM 1928 C C . ASP A 1 245 ? -2.078 14.207 -33.434 1.00 59.81 245 ASP A C 1
ATOM 1930 O O . ASP A 1 245 ? -3.291 14.297 -33.290 1.00 59.81 245 ASP A O 1
ATOM 1934 N N . GLU A 1 246 ? -1.290 15.290 -33.486 1.00 61.50 246 GLU A N 1
ATOM 1935 C CA . GLU A 1 246 ? -1.714 16.699 -33.347 1.00 61.50 246 GLU A CA 1
ATOM 1936 C C . GLU A 1 246 ? -2.160 17.149 -31.936 1.00 61.50 246 GLU A C 1
ATOM 1938 O O . GLU A 1 246 ? -2.390 18.344 -31.725 1.00 61.50 246 GLU A O 1
ATOM 1943 N N . GLU A 1 247 ? -2.168 16.264 -30.935 1.00 50.72 247 GLU A N 1
ATOM 1944 C CA . GLU A 1 247 ? -2.394 16.614 -29.529 1.00 50.72 247 GLU A CA 1
ATOM 1945 C C . GLU A 1 247 ? -1.086 16.825 -28.753 1.00 50.72 247 GLU A C 1
ATOM 1947 O O . GLU A 1 247 ? -0.129 16.054 -28.838 1.00 50.72 247 GLU A O 1
ATOM 1952 N N . ALA A 1 248 ? -1.043 17.894 -27.950 1.00 61.56 248 ALA A N 1
ATOM 1953 C CA . ALA A 1 248 ? 0.095 18.213 -27.092 1.00 61.56 248 ALA A CA 1
ATOM 1954 C C . ALA A 1 248 ? -0.110 17.639 -25.684 1.00 61.56 248 ALA A C 1
ATOM 1956 O O . ALA A 1 248 ? -0.895 18.171 -24.893 1.00 61.56 248 ALA A O 1
ATOM 1957 N N . ILE A 1 249 ? 0.657 16.608 -25.334 1.00 64.06 249 ILE A N 1
ATOM 1958 C CA . ILE A 1 249 ? 0.572 15.927 -24.040 1.00 64.06 249 ILE A CA 1
ATOM 1959 C C . ILE A 1 249 ? 1.731 16.388 -23.150 1.00 64.06 249 ILE A C 1
ATOM 1961 O O . ILE A 1 249 ? 2.894 16.451 -23.556 1.00 64.06 249 ILE A O 1
ATOM 1965 N N . ALA A 1 250 ? 1.414 16.766 -21.910 1.00 64.81 250 ALA A N 1
ATOM 1966 C CA . ALA A 1 250 ? 2.394 17.230 -20.934 1.00 64.81 250 ALA A CA 1
ATOM 1967 C C . ALA A 1 250 ? 2.723 16.122 -19.929 1.00 64.81 250 ALA A C 1
ATOM 1969 O O . ALA A 1 250 ? 1.908 15.794 -19.068 1.00 64.81 250 ALA A O 1
ATOM 1970 N N . LEU A 1 251 ? 3.947 15.602 -19.986 1.00 60.59 251 LEU A N 1
ATOM 1971 C CA . LEU A 1 251 ? 4.449 14.619 -19.031 1.00 60.59 251 LEU A CA 1
ATOM 1972 C C . LEU A 1 251 ? 5.083 15.306 -17.836 1.00 60.59 251 LEU A C 1
ATOM 1974 O O . LEU A 1 251 ? 5.824 16.290 -17.958 1.00 60.59 251 LEU A O 1
ATOM 1978 N N . ARG A 1 252 ? 4.853 14.714 -16.668 1.00 69.56 252 ARG A N 1
ATOM 1979 C CA . ARG A 1 252 ? 5.673 14.949 -15.488 1.00 69.56 252 ARG A CA 1
ATOM 1980 C C . ARG A 1 252 ? 6.682 13.818 -15.385 1.00 69.56 252 ARG A C 1
ATOM 1982 O O . ARG A 1 252 ? 6.301 12.659 -15.314 1.00 69.56 252 ARG A O 1
ATOM 1989 N N . ILE A 1 253 ? 7.955 14.176 -15.343 1.00 73.56 253 ILE A N 1
ATOM 1990 C CA . ILE A 1 253 ? 9.047 13.213 -15.315 1.00 73.56 253 ILE A CA 1
ATOM 1991 C C . ILE A 1 253 ? 9.721 13.322 -13.957 1.00 73.56 253 ILE A C 1
ATOM 1993 O O . ILE A 1 253 ? 10.117 14.407 -13.537 1.00 73.56 253 ILE A O 1
ATOM 1997 N N . SER A 1 254 ? 9.822 12.199 -13.257 1.00 63.09 254 SER A N 1
ATOM 1998 C CA . SER A 1 254 ? 10.485 12.117 -11.962 1.00 63.09 254 SER A CA 1
ATOM 1999 C C . SER A 1 254 ? 11.522 11.010 -12.020 1.00 63.09 254 SER A C 1
ATOM 2001 O O . SER A 1 254 ? 11.222 9.860 -12.323 1.00 63.09 254 SER A O 1
ATOM 2003 N N . ILE A 1 255 ? 12.752 11.378 -11.707 1.00 72.19 255 ILE A N 1
ATOM 2004 C CA . ILE A 1 255 ? 13.914 10.516 -11.704 1.00 72.19 255 ILE A CA 1
ATOM 2005 C C . ILE A 1 255 ? 14.363 10.333 -10.255 1.00 72.19 255 ILE A C 1
ATOM 2007 O O . ILE A 1 255 ? 14.652 11.312 -9.562 1.00 72.19 255 ILE A O 1
ATOM 2011 N N . ILE A 1 256 ? 14.412 9.084 -9.780 1.00 69.44 256 ILE A N 1
ATOM 2012 C CA . ILE A 1 256 ? 14.787 8.752 -8.400 1.00 69.44 256 ILE A CA 1
ATOM 2013 C C . ILE A 1 256 ? 15.993 7.807 -8.412 1.00 69.44 256 ILE A C 1
ATOM 2015 O O . ILE A 1 256 ? 15.913 6.745 -9.027 1.00 69.44 256 ILE A O 1
ATOM 2019 N N . PRO A 1 257 ? 17.093 8.145 -7.717 1.00 54.00 257 PRO A N 1
ATOM 2020 C CA . PRO A 1 257 ? 18.275 7.291 -7.657 1.00 54.00 257 PRO A CA 1
ATOM 2021 C C . PRO A 1 257 ? 17.981 5.964 -6.938 1.00 54.00 257 PRO A C 1
ATOM 2023 O O . PRO A 1 257 ? 17.496 5.968 -5.804 1.00 54.00 257 PRO A O 1
ATOM 2026 N N . GLY A 1 258 ? 18.303 4.836 -7.579 1.00 54.06 258 GLY A N 1
ATOM 2027 C CA . GLY A 1 258 ? 18.119 3.473 -7.065 1.00 54.06 258 GLY A CA 1
ATOM 2028 C C . GLY A 1 258 ? 19.396 2.620 -7.133 1.00 54.06 258 GLY A C 1
ATOM 2029 O O . GLY A 1 258 ? 20.449 3.066 -7.583 1.00 54.06 258 GLY A O 1
ATOM 2030 N N . PHE A 1 259 ? 19.325 1.380 -6.633 1.00 39.94 259 PHE A N 1
ATOM 2031 C CA . PHE A 1 259 ? 20.502 0.526 -6.377 1.00 39.94 259 PHE A CA 1
ATOM 2032 C C . PHE A 1 259 ? 21.168 -0.043 -7.649 1.00 39.94 259 PHE A C 1
ATOM 2034 O O . PHE A 1 259 ? 22.377 -0.260 -7.648 1.00 39.94 259 PHE A O 1
ATOM 2041 N N . TYR A 1 260 ? 20.395 -0.262 -8.720 1.00 37.28 260 TYR A N 1
ATOM 2042 C CA . TYR A 1 260 ? 20.858 -0.779 -10.024 1.00 37.28 260 TYR A CA 1
ATOM 2043 C C . TYR A 1 260 ? 20.668 0.241 -11.166 1.00 37.28 260 TYR A C 1
ATOM 2045 O O . TYR A 1 260 ? 20.888 -0.073 -12.333 1.00 37.28 260 TYR A O 1
ATOM 2053 N N . GLY A 1 261 ? 20.258 1.467 -10.822 1.00 47.53 261 GLY A N 1
ATOM 2054 C CA . GLY A 1 261 ? 19.829 2.517 -11.741 1.00 47.53 261 GLY A CA 1
ATOM 2055 C C . GLY A 1 261 ? 18.638 3.317 -11.190 1.00 47.53 261 GLY A C 1
ATOM 2056 O O . GLY A 1 261 ? 18.277 3.132 -10.030 1.00 47.53 261 GLY A O 1
ATOM 2057 N N . GLU A 1 262 ? 18.043 4.218 -11.976 1.00 36.69 262 GLU A N 1
ATOM 2058 C CA . GLU A 1 262 ? 16.917 5.060 -11.539 1.00 36.69 262 GLU A CA 1
ATOM 2059 C C . GLU A 1 262 ? 15.601 4.293 -11.707 1.00 36.69 262 GLU A C 1
ATOM 2061 O O . GLU A 1 262 ? 15.243 3.893 -12.807 1.00 36.69 262 GLU A O 1
ATOM 2066 N N . ASN A 1 263 ? 14.936 4.011 -10.585 1.00 40.25 263 ASN A N 1
ATOM 2067 C CA . ASN A 1 263 ? 13.840 3.056 -10.484 1.00 40.25 263 ASN A CA 1
ATOM 2068 C C . ASN A 1 263 ? 12.872 3.502 -9.370 1.00 40.25 263 ASN A C 1
ATOM 2070 O O . ASN A 1 263 ? 13.342 3.828 -8.276 1.00 40.25 263 ASN A O 1
ATOM 2074 N N . VAL A 1 264 ? 11.548 3.527 -9.590 1.00 42.25 264 VAL A N 1
ATOM 2075 C CA . VAL A 1 264 ? 10.567 3.850 -8.525 1.00 42.25 264 VAL A CA 1
ATOM 2076 C C . VAL A 1 264 ? 9.979 2.568 -7.956 1.00 42.25 264 VAL A C 1
ATOM 2078 O O . VAL A 1 264 ? 8.836 2.195 -8.203 1.00 42.25 264 VAL A O 1
ATOM 2081 N N . VAL A 1 265 ? 10.792 1.929 -7.124 1.00 45.38 265 VAL A N 1
ATOM 2082 C CA . VAL A 1 265 ? 10.379 0.876 -6.205 1.00 45.38 265 VAL A CA 1
ATOM 2083 C C . VAL A 1 265 ? 10.657 1.391 -4.797 1.00 45.38 265 VAL A C 1
ATOM 2085 O O . VAL A 1 265 ? 11.785 1.762 -4.476 1.00 45.38 265 VAL A O 1
ATOM 2088 N N . MET A 1 266 ? 9.620 1.510 -3.964 1.00 54.12 266 MET A N 1
ATOM 2089 C CA . MET A 1 266 ? 9.758 2.094 -2.629 1.00 54.12 266 MET A CA 1
ATOM 2090 C C . MET A 1 266 ? 9.822 0.996 -1.574 1.00 54.12 266 MET A C 1
ATOM 2092 O O . MET A 1 266 ? 8.854 0.268 -1.354 1.00 54.12 266 MET A O 1
ATOM 2096 N N . ARG A 1 267 ? 10.956 0.911 -0.875 1.00 74.69 267 ARG A N 1
ATOM 2097 C CA . ARG A 1 267 ? 11.071 0.130 0.358 1.00 74.69 267 ARG A CA 1
ATOM 2098 C C . ARG A 1 267 ? 10.858 1.058 1.543 1.00 74.69 267 ARG A C 1
ATOM 2100 O O . ARG A 1 267 ? 11.551 2.071 1.688 1.00 74.69 267 ARG A O 1
ATOM 2107 N N . LEU A 1 268 ? 9.892 0.733 2.390 1.00 84.00 268 LEU A N 1
ATOM 2108 C CA . LEU A 1 268 ? 9.441 1.618 3.458 1.00 84.00 268 LEU A CA 1
ATOM 2109 C C . LEU A 1 268 ? 9.935 1.127 4.818 1.00 84.00 268 LEU A C 1
ATOM 2111 O O . LEU A 1 268 ? 9.683 -0.013 5.199 1.00 84.00 268 LEU A O 1
ATOM 2115 N N . LEU A 1 269 ? 10.591 2.000 5.582 1.00 94.06 269 LEU A N 1
ATOM 2116 C CA . LEU A 1 269 ? 10.801 1.804 7.014 1.00 94.06 269 LEU A CA 1
ATOM 2117 C C . LEU A 1 269 ? 9.660 2.463 7.788 1.00 94.06 269 LEU A C 1
ATOM 2119 O O . LEU A 1 269 ? 9.571 3.686 7.837 1.00 94.06 269 LEU A O 1
ATOM 2123 N N . VAL A 1 270 ? 8.828 1.664 8.440 1.00 96.19 270 VAL A N 1
ATOM 2124 C CA . VAL A 1 270 ? 7.747 2.107 9.317 1.00 96.19 270 VAL A CA 1
ATOM 2125 C C . VAL A 1 270 ? 8.204 2.039 10.770 1.00 96.19 270 VAL A C 1
ATOM 2127 O O . VAL A 1 270 ? 8.642 0.994 11.241 1.00 96.19 270 VAL A O 1
ATOM 2130 N N . LEU A 1 271 ? 8.062 3.136 11.508 1.00 96.19 271 LEU A N 1
ATOM 2131 C CA . LEU A 1 271 ? 8.266 3.177 12.953 1.00 96.19 271 LEU A CA 1
ATOM 2132 C C . LEU A 1 271 ? 6.942 3.391 13.669 1.00 96.19 271 LEU A C 1
ATOM 2134 O O . LEU A 1 271 ? 6.255 4.382 13.426 1.00 96.19 271 LEU A O 1
ATOM 2138 N N . THR A 1 272 ? 6.604 2.479 14.576 1.00 95.81 272 THR A N 1
ATOM 2139 C CA . THR A 1 272 ? 5.346 2.522 15.331 1.00 95.81 272 THR A CA 1
ATOM 2140 C C . THR A 1 272 ? 5.535 2.052 16.774 1.00 95.81 272 THR A C 1
ATOM 2142 O O . THR A 1 272 ? 6.593 1.558 17.161 1.00 95.81 272 THR A O 1
ATOM 2145 N N . GLN A 1 273 ? 4.520 2.251 17.613 1.00 93.69 273 GLN A N 1
ATOM 2146 C CA . GLN A 1 273 ? 4.575 1.873 19.029 1.00 93.69 273 GLN A CA 1
ATOM 2147 C C . GLN A 1 273 ? 4.340 0.383 19.248 1.00 93.69 273 GLN A C 1
ATOM 2149 O O . GLN A 1 273 ? 5.006 -0.222 20.085 1.00 93.69 273 GLN A O 1
ATOM 2154 N N . LYS A 1 274 ? 3.366 -0.191 18.547 1.00 94.69 274 LYS A N 1
ATOM 2155 C CA . LYS A 1 274 ? 2.973 -1.577 18.751 1.00 94.69 274 LYS A CA 1
ATOM 2156 C C . LYS A 1 274 ? 2.487 -2.189 17.452 1.00 94.69 274 LYS A C 1
ATOM 2158 O O . LYS A 1 274 ? 1.776 -1.533 16.693 1.00 94.69 274 LYS A O 1
ATOM 2163 N N . VAL A 1 275 ? 2.856 -3.445 17.235 1.00 95.81 275 VAL A N 1
ATOM 2164 C CA . VAL A 1 275 ? 2.345 -4.284 16.148 1.00 95.81 275 VAL A CA 1
ATOM 2165 C C . VAL A 1 275 ? 1.705 -5.507 16.787 1.00 95.81 275 VAL A C 1
ATOM 2167 O O . VAL A 1 275 ? 2.395 -6.441 17.187 1.00 95.81 275 VAL A O 1
ATOM 2170 N N . ASP A 1 276 ? 0.387 -5.457 16.951 1.00 94.56 276 ASP A N 1
ATOM 2171 C CA . ASP A 1 276 ? -0.413 -6.538 17.525 1.00 94.56 276 ASP A CA 1
ATOM 2172 C C . ASP A 1 276 ? -1.856 -6.418 17.033 1.00 94.56 276 ASP A C 1
ATOM 2174 O O . ASP A 1 276 ? -2.550 -5.460 17.374 1.00 94.56 276 ASP A O 1
ATOM 2178 N N . LYS A 1 277 ? -2.323 -7.389 16.247 1.00 93.44 277 LYS A N 1
ATOM 2179 C CA . LYS A 1 277 ? -3.678 -7.377 15.673 1.00 93.44 277 LYS A CA 1
ATOM 2180 C C . LYS A 1 277 ? -4.779 -7.493 16.731 1.00 93.44 277 LYS A C 1
ATOM 2182 O O . LYS A 1 277 ? -5.928 -7.143 16.468 1.00 93.44 277 LYS A O 1
ATOM 2187 N N . ASN A 1 278 ? -4.438 -7.984 17.924 1.00 92.25 278 ASN A N 1
ATOM 2188 C CA . ASN A 1 278 ? -5.379 -8.157 19.028 1.00 92.25 278 ASN A CA 1
ATOM 2189 C C . ASN A 1 278 ? -5.388 -6.972 20.000 1.00 92.25 278 ASN A C 1
ATOM 2191 O O . ASN A 1 278 ? -6.189 -6.963 20.935 1.00 92.25 278 ASN A O 1
ATOM 2195 N N . ASP A 1 279 ? -4.513 -5.983 19.813 1.00 91.75 279 ASP A N 1
ATOM 2196 C CA . ASP A 1 279 ? -4.485 -4.821 20.689 1.00 91.75 279 ASP A CA 1
ATOM 2197 C C . ASP A 1 279 ? -5.710 -3.934 20.441 1.00 91.75 279 ASP A C 1
ATOM 2199 O O . ASP A 1 279 ? -6.015 -3.541 19.313 1.00 91.75 279 ASP A O 1
ATOM 2203 N N . SER A 1 280 ? -6.418 -3.603 21.516 1.00 88.44 280 SER A N 1
ATOM 2204 C CA . SER A 1 280 ? -7.677 -2.862 21.439 1.00 88.44 280 SER A CA 1
ATOM 2205 C C . SER A 1 280 ? -7.517 -1.382 21.106 1.00 88.44 280 SER A C 1
ATOM 2207 O O . SER A 1 280 ? -8.489 -0.712 20.764 1.00 88.44 280 SER A O 1
ATOM 2209 N N . ILE A 1 281 ? -6.297 -0.852 21.205 1.00 87.44 281 ILE A N 1
ATOM 2210 C CA . ILE A 1 281 ? -6.011 0.570 21.043 1.00 87.44 281 ILE A CA 1
ATOM 2211 C C . ILE A 1 281 ? -5.172 0.819 19.789 1.00 87.44 281 ILE A C 1
ATOM 2213 O O . ILE A 1 281 ? -5.448 1.751 19.037 1.00 87.44 281 ILE A O 1
ATOM 2217 N N . LEU A 1 282 ? -4.124 0.026 19.589 1.00 90.69 282 LEU A N 1
ATOM 2218 C CA . LEU A 1 282 ? -3.133 0.185 18.526 1.00 90.69 282 LEU A CA 1
ATOM 2219 C C . LEU A 1 282 ? -3.256 -0.886 17.436 1.00 90.69 282 LEU A C 1
ATOM 2221 O O . LEU A 1 282 ? -2.563 -0.790 16.425 1.00 90.69 282 LEU A O 1
ATOM 2225 N N . GLY A 1 283 ? -4.159 -1.860 17.587 1.00 90.44 283 GLY A N 1
ATOM 2226 C CA . GLY A 1 283 ? -4.326 -2.941 16.615 1.00 90.44 283 GLY A CA 1
ATOM 2227 C C . GLY A 1 283 ? -4.819 -2.488 15.242 1.00 90.44 283 GLY A C 1
ATOM 2228 O O . GLY A 1 283 ? -4.576 -3.180 14.261 1.00 90.44 283 GLY A O 1
ATOM 2229 N N . PHE A 1 284 ? -5.421 -1.298 15.122 1.00 90.88 284 PHE A N 1
ATOM 2230 C CA . PHE A 1 284 ? -5.799 -0.732 13.818 1.00 90.88 284 PHE A CA 1
ATOM 2231 C C . PHE A 1 284 ? -4.593 -0.553 12.880 1.00 90.88 284 PHE A C 1
ATOM 2233 O O . PHE A 1 284 ? -4.731 -0.668 11.665 1.00 90.88 284 PHE A O 1
ATOM 2240 N N . PHE A 1 285 ? -3.403 -0.293 13.437 1.00 93.50 285 PHE A N 1
ATOM 2241 C CA . PHE A 1 285 ? -2.204 -0.032 12.647 1.00 93.50 285 PHE A CA 1
ATOM 2242 C C . PHE A 1 285 ? -1.682 -1.297 11.948 1.00 93.50 285 PHE A C 1
ATOM 2244 O O . PHE A 1 285 ? -0.936 -1.193 10.981 1.00 93.50 285 PHE A O 1
ATOM 2251 N N . HIS A 1 286 ? -2.105 -2.491 12.385 1.00 94.69 286 HIS A N 1
ATOM 2252 C CA . HIS A 1 286 ? -1.832 -3.741 11.667 1.00 94.69 286 HIS A CA 1
ATOM 2253 C C . HIS A 1 286 ? -2.394 -3.687 10.235 1.00 94.69 286 HIS A C 1
ATOM 2255 O O . HIS A 1 286 ? -1.641 -3.946 9.301 1.00 94.69 286 HIS A O 1
ATOM 2261 N N . ARG A 1 287 ? -3.625 -3.185 10.043 1.00 92.31 287 ARG A N 1
ATOM 2262 C CA . ARG A 1 287 ? -4.214 -2.974 8.704 1.00 92.31 287 ARG A CA 1
ATOM 2263 C C . ARG A 1 287 ? -3.447 -1.953 7.870 1.00 92.31 287 ARG A C 1
ATOM 2265 O O . ARG A 1 287 ? -3.299 -2.119 6.670 1.00 92.31 287 ARG A O 1
ATOM 2272 N N . TRP A 1 288 ? -2.930 -0.893 8.494 1.00 93.81 288 TRP A N 1
ATOM 2273 C CA . TRP A 1 288 ? -2.113 0.092 7.773 1.00 93.81 288 TRP A CA 1
ATOM 2274 C C . TRP A 1 288 ? -0.840 -0.544 7.220 1.00 93.81 288 TRP A C 1
ATOM 2276 O O . TRP A 1 288 ? -0.426 -0.221 6.114 1.00 93.81 288 TRP A O 1
ATOM 2286 N N . ILE A 1 289 ? -0.226 -1.461 7.973 1.00 94.69 289 ILE A N 1
ATOM 2287 C CA . ILE A 1 289 ? 0.945 -2.204 7.506 1.00 94.69 289 ILE A CA 1
ATOM 2288 C C . ILE A 1 289 ? 0.568 -3.122 6.334 1.00 94.69 289 ILE A C 1
ATOM 2290 O O . ILE A 1 289 ? 1.336 -3.195 5.378 1.00 94.69 289 ILE A O 1
ATOM 2294 N N . GLU A 1 290 ? -0.600 -3.773 6.369 1.00 92.81 290 GLU A N 1
ATOM 2295 C CA . GLU A 1 290 ? -1.116 -4.555 5.233 1.00 92.81 290 GLU A CA 1
ATOM 2296 C C . GLU A 1 290 ? -1.314 -3.683 3.986 1.00 92.81 290 GLU A C 1
ATOM 2298 O O . GLU A 1 290 ? -0.869 -4.060 2.904 1.00 92.81 290 GLU A O 1
ATOM 2303 N N . GLU A 1 291 ? -1.901 -2.493 4.131 1.00 88.81 291 GLU A N 1
ATOM 2304 C CA . GLU A 1 291 ? -2.056 -1.555 3.013 1.00 88.81 291 GLU A CA 1
ATOM 2305 C C . GLU A 1 291 ? -0.703 -1.053 2.493 1.00 88.81 291 GLU A C 1
ATOM 2307 O O . GLU A 1 291 ? -0.464 -1.052 1.286 1.00 88.81 291 GLU A O 1
ATOM 2312 N N . PHE A 1 292 ? 0.244 -0.707 3.371 1.00 88.44 292 PHE A N 1
ATOM 2313 C CA . PHE A 1 292 ? 1.596 -0.343 2.935 1.00 88.44 292 PHE A CA 1
ATOM 2314 C C . PHE A 1 292 ? 2.277 -1.476 2.167 1.00 88.44 292 PHE A C 1
ATOM 2316 O O . PHE A 1 292 ? 2.975 -1.207 1.189 1.00 88.44 292 PHE A O 1
ATOM 2323 N N . ALA A 1 293 ? 2.060 -2.727 2.576 1.00 87.50 293 ALA A N 1
ATOM 2324 C CA . ALA A 1 293 ? 2.627 -3.901 1.927 1.00 87.50 293 ALA A CA 1
ATOM 2325 C C . ALA A 1 293 ? 2.081 -4.133 0.510 1.00 87.50 293 ALA A C 1
ATOM 2327 O O . ALA A 1 293 ? 2.804 -4.682 -0.318 1.00 87.50 293 ALA A O 1
ATOM 2328 N N . LYS A 1 294 ? 0.853 -3.690 0.202 1.00 83.56 294 LYS A N 1
ATOM 2329 C CA . LYS A 1 294 ? 0.295 -3.728 -1.164 1.00 83.56 294 LYS A CA 1
ATOM 2330 C C . LYS A 1 294 ? 0.948 -2.708 -2.102 1.00 83.56 294 LYS A C 1
ATOM 2332 O O . LYS A 1 294 ? 0.974 -2.917 -3.309 1.00 83.56 294 LYS A O 1
ATOM 2337 N N . HIS A 1 295 ? 1.468 -1.611 -1.550 1.00 78.88 295 HIS A N 1
ATOM 2338 C CA . HIS A 1 295 ? 2.010 -0.477 -2.309 1.00 78.88 295 HIS A CA 1
ATOM 2339 C C . HIS A 1 295 ? 3.537 -0.332 -2.215 1.00 78.88 295 HIS A C 1
ATOM 2341 O O . HIS A 1 295 ? 4.095 0.634 -2.732 1.00 78.88 295 HIS A O 1
ATOM 2347 N N . SER A 1 296 ? 4.218 -1.264 -1.546 1.00 71.00 296 SER A N 1
ATOM 2348 C CA . SER A 1 296 ? 5.669 -1.247 -1.338 1.00 71.00 296 SER A CA 1
ATOM 2349 C C . SER A 1 296 ? 6.261 -2.613 -1.667 1.00 71.00 296 SER A C 1
ATOM 2351 O O . SER A 1 296 ? 5.694 -3.636 -1.293 1.00 71.00 296 SER A O 1
ATOM 2353 N N . GLU A 1 297 ? 7.441 -2.648 -2.289 1.00 74.38 297 GLU A N 1
ATOM 2354 C CA . GLU A 1 297 ? 8.159 -3.911 -2.536 1.00 74.38 297 GLU A CA 1
ATOM 2355 C C . GLU A 1 297 ? 8.465 -4.621 -1.219 1.00 74.38 297 GLU A C 1
ATOM 2357 O O . GLU A 1 297 ? 8.253 -5.823 -1.083 1.00 74.38 297 GLU A O 1
ATOM 2362 N N . HIS A 1 298 ? 8.929 -3.857 -0.229 1.00 83.00 298 HIS A N 1
ATOM 2363 C CA . HIS A 1 298 ? 9.224 -4.374 1.094 1.00 83.00 298 HIS A CA 1
ATOM 2364 C C . HIS A 1 298 ? 8.924 -3.333 2.172 1.00 83.00 298 HIS A C 1
ATOM 2366 O O . HIS A 1 298 ? 9.316 -2.167 2.060 1.00 83.00 298 HIS A O 1
ATOM 2372 N N . VAL A 1 299 ? 8.291 -3.773 3.260 1.00 91.69 299 VAL A N 1
ATOM 2373 C CA . VAL A 1 299 ? 8.016 -2.943 4.437 1.00 91.69 299 VAL A CA 1
ATOM 2374 C C . VAL A 1 299 ? 8.811 -3.475 5.623 1.00 91.69 299 VAL A C 1
ATOM 2376 O O . VAL A 1 299 ? 8.639 -4.603 6.075 1.00 91.69 299 VAL A O 1
ATOM 2379 N N . ILE A 1 300 ? 9.713 -2.655 6.146 1.00 95.19 300 ILE A N 1
ATOM 2380 C CA . ILE A 1 300 ? 10.415 -2.922 7.399 1.00 95.19 300 ILE A CA 1
ATOM 2381 C C . ILE A 1 300 ? 9.665 -2.189 8.497 1.00 95.19 300 ILE A C 1
ATOM 2383 O O . ILE A 1 300 ? 9.576 -0.969 8.460 1.00 95.19 300 ILE A O 1
ATOM 2387 N N . VAL A 1 301 ? 9.172 -2.901 9.500 1.00 97.62 301 VAL A N 1
ATOM 2388 C CA . VAL A 1 301 ? 8.510 -2.294 10.654 1.00 97.62 301 VAL A CA 1
ATOM 2389 C C . VAL A 1 301 ? 9.430 -2.389 11.861 1.00 97.62 301 VAL A C 1
ATOM 2391 O O . VAL A 1 301 ? 9.756 -3.480 12.312 1.00 97.62 301 VAL A O 1
ATOM 2394 N N . VAL A 1 302 ? 9.837 -1.249 12.410 1.00 97.25 302 VAL A N 1
ATOM 2395 C CA . VAL A 1 302 ? 10.496 -1.167 13.717 1.00 97.25 302 VAL A CA 1
ATOM 2396 C C . VAL A 1 302 ? 9.454 -0.739 14.742 1.00 97.25 302 VAL A C 1
ATOM 2398 O O . VAL A 1 302 ? 8.922 0.371 14.684 1.00 97.25 302 VAL A O 1
ATOM 2401 N N . THR A 1 303 ? 9.149 -1.630 15.680 1.00 96.62 303 THR A N 1
ATOM 2402 C CA . THR A 1 303 ? 8.123 -1.416 16.703 1.00 96.62 303 THR A CA 1
ATOM 2403 C C . THR A 1 303 ? 8.730 -1.365 18.096 1.00 96.62 303 THR A C 1
ATOM 2405 O O . THR A 1 303 ? 9.701 -2.060 18.391 1.00 96.62 303 THR A O 1
ATOM 2408 N N . LEU A 1 304 ? 8.164 -0.543 18.979 1.00 94.94 304 LEU A N 1
ATOM 2409 C CA . LEU A 1 304 ? 8.583 -0.521 20.379 1.00 94.94 304 LEU A CA 1
ATOM 2410 C C . LEU A 1 304 ? 8.193 -1.823 21.103 1.00 94.94 304 LEU A C 1
ATOM 2412 O O . LEU A 1 304 ? 8.976 -2.321 21.911 1.00 94.94 304 LEU A O 1
ATOM 2416 N N . GLU A 1 305 ? 7.009 -2.351 20.796 1.00 95.12 305 GLU A N 1
ATOM 2417 C CA . GLU A 1 305 ? 6.449 -3.587 21.346 1.00 95.12 305 GLU A CA 1
ATOM 2418 C C . GLU A 1 305 ? 5.929 -4.476 20.207 1.00 95.12 305 GLU A C 1
ATOM 2420 O O . GLU A 1 305 ? 5.173 -4.021 19.341 1.00 95.12 305 GLU A O 1
ATOM 2425 N N . GLU A 1 306 ? 6.337 -5.740 20.188 1.00 95.88 306 GLU A N 1
ATOM 2426 C CA . GLU A 1 306 ? 5.841 -6.737 19.235 1.00 95.88 306 GLU A CA 1
ATOM 2427 C C . GLU A 1 306 ? 4.877 -7.699 19.934 1.00 95.88 306 GLU A C 1
ATOM 2429 O O . GLU A 1 306 ? 5.213 -8.298 20.956 1.00 95.88 306 GLU A O 1
ATOM 2434 N N . GLY A 1 307 ? 3.664 -7.820 19.392 1.00 94.50 307 GLY A N 1
ATOM 2435 C CA . GLY A 1 307 ? 2.643 -8.764 19.839 1.00 94.50 307 GLY A CA 1
ATOM 2436 C C . GLY A 1 307 ? 2.286 -9.765 18.742 1.00 94.50 307 GLY A C 1
ATOM 2437 O O . GLY A 1 307 ? 3.101 -10.080 17.877 1.00 94.50 307 GLY A O 1
ATOM 2438 N N . LYS A 1 308 ? 1.057 -10.292 18.767 1.00 94.19 308 LYS A N 1
ATOM 2439 C CA . LYS A 1 308 ? 0.609 -11.253 17.749 1.00 94.19 308 LYS A CA 1
ATOM 2440 C C . LYS A 1 308 ? 0.232 -10.521 16.467 1.00 94.19 308 LYS A C 1
ATOM 2442 O O . LYS A 1 308 ? -0.662 -9.681 16.470 1.00 94.19 308 LYS A O 1
ATOM 2447 N N . HIS A 1 309 ? 0.837 -10.889 15.350 1.00 95.12 309 HIS A N 1
ATOM 2448 C CA . HIS A 1 309 ? 0.496 -10.349 14.037 1.00 95.12 309 HIS A CA 1
ATOM 2449 C C . HIS A 1 309 ? 0.485 -11.457 12.987 1.00 95.12 309 HIS A C 1
ATOM 2451 O O . HIS A 1 309 ? 0.950 -12.568 13.231 1.00 95.12 309 HIS A O 1
ATOM 2457 N N . ASP A 1 310 ? -0.156 -11.163 11.866 1.00 93.62 310 ASP A N 1
ATOM 2458 C CA . ASP A 1 310 ? -0.203 -12.011 10.680 1.00 93.62 310 ASP A CA 1
ATOM 2459 C C . ASP A 1 310 ? -0.062 -11.056 9.499 1.00 93.62 310 ASP A C 1
ATOM 2461 O O . ASP A 1 310 ? -1.017 -10.369 9.148 1.00 93.62 310 ASP A O 1
ATOM 2465 N N . LEU A 1 311 ? 1.175 -10.830 9.064 1.00 94.69 311 LEU A N 1
ATOM 2466 C CA . LEU A 1 311 ? 1.518 -9.813 8.072 1.00 94.69 311 LEU A CA 1
ATOM 2467 C C . LEU A 1 311 ? 2.026 -10.484 6.789 1.00 94.69 311 LEU A C 1
ATOM 2469 O O . LEU A 1 311 ? 2.605 -11.572 6.861 1.00 94.69 311 LEU A O 1
ATOM 2473 N N . PRO A 1 312 ? 1.846 -9.845 5.618 1.00 91.94 312 PRO A N 1
ATOM 2474 C CA . PRO A 1 312 ? 2.316 -10.384 4.346 1.00 91.94 312 PRO A CA 1
ATOM 2475 C C . PRO A 1 312 ? 3.818 -10.706 4.334 1.00 91.94 312 PRO A C 1
ATOM 2477 O O . PRO A 1 312 ? 4.613 -10.109 5.059 1.00 91.94 312 PRO A O 1
ATOM 2480 N N . LYS A 1 313 ? 4.231 -11.621 3.448 1.00 91.00 313 LYS A N 1
ATOM 2481 C CA . LYS A 1 313 ? 5.623 -12.114 3.364 1.00 91.00 313 LYS A CA 1
ATOM 2482 C C . LYS A 1 313 ? 6.660 -11.026 3.060 1.00 91.00 313 LYS A C 1
ATOM 2484 O O . LYS A 1 313 ? 7.828 -11.204 3.390 1.00 91.00 313 LYS A O 1
ATOM 2489 N N . ASN A 1 314 ? 6.253 -9.926 2.428 1.00 85.06 314 ASN A N 1
ATOM 2490 C CA . ASN A 1 314 ? 7.114 -8.778 2.137 1.00 85.06 314 ASN A CA 1
ATOM 2491 C C . ASN A 1 314 ? 7.216 -7.777 3.305 1.00 85.06 314 ASN A C 1
ATOM 2493 O O . ASN A 1 314 ? 7.737 -6.672 3.132 1.00 85.06 314 ASN A O 1
ATOM 2497 N N . VAL A 1 315 ? 6.745 -8.155 4.498 1.00 94.56 315 VAL A N 1
ATOM 2498 C CA . VAL A 1 315 ? 6.862 -7.362 5.720 1.00 94.56 315 VAL A CA 1
ATOM 2499 C C . VAL A 1 315 ? 7.815 -8.036 6.703 1.00 94.56 315 VAL A C 1
ATOM 2501 O O . VAL A 1 315 ? 7.647 -9.197 7.064 1.00 94.56 315 VAL A O 1
ATOM 2504 N N . SER A 1 316 ? 8.806 -7.287 7.185 1.00 95.19 316 SER A N 1
ATOM 2505 C CA . SER A 1 316 ? 9.703 -7.723 8.264 1.00 95.19 316 SER A CA 1
ATOM 2506 C C . SER A 1 316 ? 9.494 -6.865 9.506 1.00 95.19 316 SER A C 1
ATOM 2508 O O . SER A 1 316 ? 9.666 -5.649 9.440 1.00 95.19 316 SER A O 1
ATOM 2510 N N . VAL A 1 317 ? 9.176 -7.483 10.644 1.00 97.00 317 VAL A N 1
ATOM 2511 C CA . VAL A 1 317 ? 8.968 -6.786 11.923 1.00 97.00 317 VAL A CA 1
ATOM 2512 C C . VAL A 1 317 ? 10.190 -6.958 12.826 1.00 97.00 317 VAL A C 1
ATOM 2514 O O . VAL A 1 317 ? 10.723 -8.054 12.970 1.00 97.00 317 VAL A O 1
ATOM 2517 N N . TYR A 1 318 ? 10.636 -5.861 13.436 1.00 96.94 318 TYR A N 1
ATOM 2518 C CA . TYR A 1 318 ? 11.740 -5.816 14.388 1.00 96.94 318 TYR A CA 1
ATOM 2519 C C . TYR A 1 318 ? 11.301 -5.096 15.666 1.00 96.94 318 TYR A C 1
ATOM 2521 O O . TYR A 1 318 ? 10.969 -3.908 15.641 1.00 96.94 318 TYR A O 1
ATOM 2529 N N . SER A 1 319 ? 11.338 -5.801 16.796 1.00 96.69 319 SER A N 1
ATOM 2530 C CA . SER A 1 319 ? 11.048 -5.228 18.113 1.00 96.69 319 SER A CA 1
ATOM 2531 C C . SER A 1 319 ? 12.252 -4.505 18.730 1.00 96.69 319 SER A C 1
ATOM 2533 O O . SER A 1 319 ? 13.386 -4.990 18.682 1.00 96.69 319 SER A O 1
ATOM 2535 N N . LEU A 1 320 ? 11.996 -3.378 19.400 1.00 95.62 320 LEU A N 1
ATOM 2536 C CA . LEU A 1 320 ? 12.954 -2.707 20.288 1.00 95.62 320 LEU A CA 1
ATOM 2537 C C . LEU A 1 320 ? 12.993 -3.314 21.704 1.00 95.62 320 LEU A C 1
ATOM 2539 O O . LEU A 1 320 ? 13.857 -2.951 22.506 1.00 95.62 320 LEU A O 1
ATOM 2543 N N . GLY A 1 321 ? 12.095 -4.255 22.008 1.00 92.31 321 GLY A N 1
ATOM 2544 C CA . GLY A 1 321 ? 12.168 -5.125 23.179 1.00 92.31 321 GLY A CA 1
ATOM 2545 C C . GLY A 1 321 ? 11.413 -4.640 24.414 1.00 92.31 321 GLY A C 1
ATOM 2546 O O . GLY A 1 321 ? 11.740 -5.082 25.520 1.00 92.31 321 GLY A O 1
ATOM 2547 N N . LYS A 1 322 ? 10.427 -3.742 24.282 1.00 91.44 322 LYS A N 1
ATOM 2548 C CA . LYS A 1 322 ? 9.632 -3.284 25.436 1.00 91.44 322 LYS A CA 1
ATOM 2549 C C . LYS A 1 322 ? 8.844 -4.428 26.080 1.00 91.44 322 LYS A C 1
ATOM 2551 O O . LYS A 1 322 ? 8.783 -4.489 27.305 1.00 91.44 322 LYS A O 1
ATOM 2556 N N . GLU A 1 323 ? 8.333 -5.369 25.288 1.00 90.75 323 GLU A N 1
ATOM 2557 C CA . GLU A 1 323 ? 7.658 -6.590 25.752 1.00 90.75 323 GLU A CA 1
ATOM 2558 C C . GLU A 1 323 ? 8.569 -7.485 26.607 1.00 90.75 323 GLU A C 1
ATOM 2560 O O . GLU A 1 323 ? 8.094 -8.241 27.448 1.00 90.75 323 GLU A O 1
ATOM 2565 N N . LYS A 1 324 ? 9.892 -7.357 26.440 1.00 91.38 324 LYS A N 1
ATOM 2566 C CA . LYS A 1 324 ? 10.919 -8.087 27.202 1.00 91.38 324 LYS A CA 1
ATOM 2567 C C . LYS A 1 324 ? 11.477 -7.273 28.376 1.00 91.38 324 LYS A C 1
ATOM 2569 O O . LYS A 1 324 ? 12.499 -7.647 28.945 1.00 91.38 324 LYS A O 1
ATOM 2574 N N . GLY A 1 325 ? 10.869 -6.129 28.702 1.00 91.56 325 GLY A N 1
ATOM 2575 C CA . GLY A 1 325 ? 11.331 -5.242 29.771 1.00 91.56 325 GLY A CA 1
ATOM 2576 C C . GLY A 1 325 ? 12.638 -4.504 29.455 1.00 91.56 325 GLY A C 1
ATOM 2577 O O . GLY A 1 325 ? 13.384 -4.159 30.372 1.00 91.56 325 GLY A O 1
ATOM 2578 N N . ALA A 1 326 ? 12.961 -4.271 28.176 1.00 92.62 326 ALA A N 1
ATOM 2579 C CA . ALA A 1 326 ? 14.175 -3.548 27.804 1.00 92.62 326 ALA A CA 1
ATOM 2580 C C . ALA A 1 326 ? 14.199 -2.125 28.394 1.00 92.62 326 ALA A C 1
ATOM 2582 O O . ALA A 1 326 ? 13.227 -1.372 28.318 1.00 92.62 326 ALA A O 1
ATOM 2583 N N . SER A 1 327 ? 15.346 -1.733 28.955 1.00 95.06 327 SER A N 1
ATOM 2584 C CA . SER A 1 327 ? 15.550 -0.373 29.457 1.00 95.06 327 SER A CA 1
ATOM 2585 C C . SER A 1 327 ? 15.563 0.646 28.312 1.00 95.06 327 SER A C 1
ATOM 2587 O O . SER A 1 327 ? 15.884 0.317 27.169 1.00 95.06 327 SER A O 1
ATOM 2589 N N . LYS A 1 328 ? 15.296 1.923 28.621 1.00 92.50 328 LYS A N 1
ATOM 2590 C CA . LYS A 1 328 ? 15.343 3.015 27.627 1.00 92.50 328 LYS A CA 1
ATOM 2591 C C . LYS A 1 328 ? 16.684 3.087 26.889 1.00 92.50 328 LYS A C 1
ATOM 2593 O O . LYS A 1 328 ? 16.705 3.349 25.692 1.00 92.50 328 LYS A O 1
ATOM 2598 N N . VAL A 1 329 ? 17.790 2.817 27.588 1.00 93.44 329 VAL A N 1
ATOM 2599 C CA . VAL A 1 329 ? 19.138 2.792 26.998 1.00 93.44 329 VAL A CA 1
ATOM 2600 C C . VAL A 1 329 ? 19.275 1.640 26.003 1.00 93.44 329 VAL A C 1
ATOM 2602 O O . VAL A 1 329 ? 19.766 1.845 24.897 1.00 93.44 329 VAL A O 1
ATOM 2605 N N . LYS A 1 330 ? 18.786 0.444 26.353 1.00 94.06 330 LYS A N 1
ATOM 2606 C CA . LYS A 1 330 ? 18.814 -0.721 25.460 1.00 94.06 330 LYS A CA 1
ATOM 2607 C C . LYS A 1 330 ? 17.927 -0.516 24.231 1.00 94.06 330 LYS A C 1
ATOM 2609 O O . LYS A 1 330 ? 18.354 -0.840 23.127 1.00 94.06 330 LYS A O 1
ATOM 2614 N N . ILE A 1 331 ? 16.737 0.059 24.408 1.00 94.75 331 ILE A N 1
ATOM 2615 C CA . ILE A 1 331 ? 15.830 0.437 23.312 1.00 94.75 331 ILE A CA 1
ATOM 2616 C C . ILE A 1 331 ? 16.529 1.415 22.365 1.00 94.75 331 ILE A C 1
ATOM 2618 O O . ILE A 1 331 ? 16.518 1.211 21.156 1.00 94.75 331 ILE A O 1
ATOM 2622 N N . LEU A 1 332 ? 17.182 2.445 22.911 1.00 95.56 332 LEU A N 1
ATOM 2623 C CA . LEU A 1 332 ? 17.901 3.444 22.124 1.00 95.56 332 LEU A CA 1
ATOM 2624 C C . LEU A 1 332 ? 19.063 2.827 21.336 1.00 95.56 332 LEU A C 1
ATOM 2626 O O . LEU A 1 332 ? 19.206 3.083 20.143 1.00 95.56 332 LEU A O 1
ATOM 2630 N N . PHE A 1 333 ? 19.867 1.985 21.988 1.00 96.19 333 PHE A N 1
ATOM 2631 C CA . PHE A 1 333 ? 20.959 1.266 21.336 1.00 96.19 333 PHE A CA 1
ATOM 2632 C C . PHE A 1 333 ? 20.444 0.354 20.214 1.00 96.19 333 PHE A C 1
ATOM 2634 O O . PHE A 1 333 ? 20.960 0.389 19.100 1.00 96.19 333 PHE A O 1
ATOM 2641 N N . THR A 1 334 ? 19.380 -0.408 20.483 1.00 95.50 334 THR A N 1
ATOM 2642 C CA . THR A 1 334 ? 18.750 -1.310 19.506 1.00 95.50 334 THR A CA 1
ATOM 2643 C C . THR A 1 334 ? 18.179 -0.534 18.322 1.00 95.50 334 THR A C 1
ATOM 2645 O O . THR A 1 334 ? 18.372 -0.941 17.182 1.00 95.50 334 THR A O 1
ATOM 2648 N N . PHE A 1 335 ? 17.541 0.614 18.570 1.00 97.06 335 PHE A N 1
ATOM 2649 C CA . PHE A 1 335 ? 17.037 1.499 17.521 1.00 97.06 335 PHE A CA 1
ATOM 2650 C C . PHE A 1 335 ? 18.159 1.932 16.574 1.00 97.06 335 PHE A C 1
ATOM 2652 O O . PHE A 1 335 ? 18.043 1.725 15.368 1.00 97.06 335 PHE A O 1
ATOM 2659 N N . TYR A 1 336 ? 19.263 2.469 17.100 1.00 96.75 336 TYR A N 1
ATOM 2660 C CA . TYR A 1 336 ? 20.379 2.893 16.251 1.00 96.75 336 TYR A CA 1
ATOM 2661 C C . TYR A 1 336 ? 21.030 1.718 15.521 1.00 96.75 336 TYR A C 1
ATOM 2663 O O . TYR A 1 336 ? 21.346 1.849 14.341 1.00 96.75 336 TYR A O 1
ATOM 2671 N N . LEU A 1 337 ? 21.177 0.567 16.183 1.00 96.06 337 LEU A N 1
ATOM 2672 C CA . LEU A 1 337 ? 21.709 -0.646 15.568 1.00 96.06 337 LEU A CA 1
ATOM 2673 C C . LEU A 1 337 ? 20.842 -1.105 14.385 1.00 96.06 337 LEU A C 1
ATOM 2675 O O . LEU A 1 337 ? 21.371 -1.366 13.308 1.00 96.06 337 LEU A O 1
ATOM 2679 N N . LEU A 1 338 ? 19.519 -1.172 14.561 1.00 94.75 338 LEU A N 1
ATOM 2680 C CA . LEU A 1 338 ? 18.580 -1.576 13.511 1.00 94.75 338 LEU A CA 1
ATOM 2681 C C . LEU A 1 338 ? 18.558 -0.572 12.362 1.00 94.75 338 LEU A C 1
ATOM 2683 O O . LEU A 1 338 ? 18.740 -0.963 11.213 1.00 94.75 338 LEU A O 1
ATOM 2687 N N . VAL A 1 339 ? 18.384 0.717 12.663 1.00 93.06 339 VAL A N 1
ATOM 2688 C CA . VAL A 1 339 ? 18.342 1.774 11.645 1.00 93.06 339 VAL A CA 1
ATOM 2689 C C . VAL A 1 339 ? 19.639 1.794 10.838 1.00 93.06 339 VAL A C 1
ATOM 2691 O O . VAL A 1 339 ? 19.601 1.885 9.613 1.00 93.06 339 VAL A O 1
ATOM 2694 N N . PHE A 1 340 ? 20.791 1.651 11.496 1.00 90.31 340 PHE A N 1
ATOM 2695 C CA . PHE A 1 340 ? 22.074 1.623 10.808 1.00 90.31 340 PHE A CA 1
ATOM 2696 C C . PHE A 1 340 ? 22.267 0.344 9.988 1.00 90.31 340 PHE A C 1
ATOM 2698 O O . PHE A 1 340 ? 22.640 0.426 8.820 1.00 90.31 340 PHE A O 1
ATOM 2705 N N . ASN A 1 341 ? 21.997 -0.839 10.541 1.00 91.25 341 ASN A N 1
ATOM 2706 C CA . ASN A 1 341 ? 22.198 -2.103 9.823 1.00 91.25 341 ASN A CA 1
ATOM 2707 C C . ASN A 1 341 ? 21.239 -2.263 8.638 1.00 91.25 341 ASN A C 1
ATOM 2709 O O . ASN A 1 341 ? 21.632 -2.777 7.594 1.00 91.25 341 ASN A O 1
ATOM 2713 N N . LEU A 1 342 ? 20.006 -1.774 8.766 1.00 88.12 342 LEU A N 1
ATOM 2714 C CA . LEU A 1 342 ? 18.976 -1.874 7.733 1.00 88.12 342 LEU A CA 1
ATOM 2715 C C . LEU A 1 342 ? 19.008 -0.711 6.732 1.00 88.12 342 LEU A C 1
ATOM 2717 O O . LEU A 1 342 ? 18.201 -0.707 5.810 1.00 88.12 342 LEU A O 1
ATOM 2721 N N . ARG A 1 343 ? 19.933 0.252 6.861 1.00 88.88 343 ARG A N 1
ATOM 2722 C CA . ARG A 1 343 ? 19.969 1.507 6.075 1.00 88.88 343 ARG A CA 1
ATOM 2723 C C . ARG A 1 343 ? 19.927 1.350 4.549 1.00 88.88 343 ARG A C 1
ATOM 2725 O O . ARG A 1 343 ? 19.519 2.276 3.850 1.00 88.88 343 ARG A O 1
ATOM 2732 N N . HIS A 1 344 ? 20.357 0.195 4.044 1.00 79.25 344 HIS A N 1
ATOM 2733 C CA . HIS A 1 344 ? 20.384 -0.142 2.614 1.00 79.25 344 HIS A CA 1
ATOM 2734 C C . HIS A 1 344 ? 19.151 -0.925 2.143 1.00 79.25 344 HIS A C 1
ATOM 2736 O O . HIS A 1 344 ? 19.020 -1.203 0.957 1.00 79.25 344 HIS A O 1
ATOM 2742 N N . ARG A 1 345 ? 18.251 -1.286 3.066 1.00 79.00 345 ARG A N 1
ATOM 2743 C CA . ARG A 1 345 ? 17.044 -2.091 2.821 1.00 79.00 345 ARG A CA 1
ATOM 2744 C C . ARG A 1 345 ? 15.745 -1.277 2.835 1.00 79.00 345 ARG A C 1
ATOM 2746 O O . ARG A 1 345 ? 14.674 -1.861 2.723 1.00 79.00 345 ARG A O 1
ATOM 2753 N N . TYR A 1 346 ? 15.828 0.040 3.005 1.00 84.00 346 TYR A N 1
ATOM 2754 C CA . TYR A 1 346 ? 14.694 0.960 2.914 1.00 84.00 346 TYR A CA 1
ATOM 2755 C C . TYR A 1 346 ? 15.123 2.279 2.267 1.00 84.00 346 TYR A C 1
ATOM 2757 O O . TYR A 1 346 ? 16.270 2.703 2.422 1.00 84.00 346 TYR A O 1
ATOM 2765 N N . ASP A 1 347 ? 14.200 2.955 1.592 1.00 78.81 347 ASP A N 1
ATOM 2766 C CA . ASP A 1 347 ? 14.438 4.184 0.821 1.00 78.81 347 ASP A CA 1
ATOM 2767 C C . ASP A 1 347 ? 13.707 5.387 1.431 1.00 78.81 347 ASP A C 1
ATOM 2769 O O . ASP A 1 347 ? 14.231 6.505 1.447 1.00 78.81 347 ASP A O 1
ATOM 2773 N N . ALA A 1 348 ? 12.542 5.137 2.031 1.00 86.75 348 ALA A N 1
ATOM 2774 C CA . ALA A 1 348 ? 11.748 6.123 2.751 1.00 86.75 348 ALA A CA 1
ATOM 2775 C C . ALA A 1 348 ? 11.480 5.679 4.192 1.00 86.75 348 ALA A C 1
ATOM 2777 O O . ALA A 1 348 ? 11.521 4.494 4.524 1.00 86.75 348 ALA A O 1
ATOM 2778 N N . VAL A 1 349 ? 11.200 6.653 5.053 1.00 93.88 349 VAL A N 1
ATOM 2779 C CA . VAL A 1 349 ? 10.886 6.446 6.465 1.00 93.88 349 VAL A CA 1
ATOM 2780 C C . VAL A 1 349 ? 9.518 7.042 6.761 1.00 93.88 349 VAL A C 1
ATOM 2782 O O . VAL A 1 349 ? 9.257 8.205 6.454 1.00 93.88 349 VAL A O 1
ATOM 2785 N N . PHE A 1 350 ? 8.658 6.262 7.397 1.00 96.62 350 PHE A N 1
ATOM 2786 C CA . PHE A 1 350 ? 7.361 6.677 7.902 1.00 96.62 350 PHE A CA 1
ATOM 2787 C C . PHE A 1 350 ? 7.313 6.457 9.408 1.00 96.62 350 PHE A C 1
ATOM 2789 O O . PHE A 1 350 ? 7.509 5.348 9.896 1.00 96.62 350 PHE A O 1
ATOM 2796 N N . VAL A 1 351 ? 7.058 7.519 10.166 1.00 96.88 351 VAL A N 1
ATOM 2797 C CA . VAL A 1 351 ? 6.964 7.460 11.625 1.00 96.88 351 VAL A CA 1
ATOM 2798 C C . VAL A 1 351 ? 5.537 7.748 12.050 1.00 96.88 351 VAL A C 1
ATOM 2800 O O . VAL A 1 351 ? 5.008 8.826 11.789 1.00 96.88 351 VAL A O 1
ATOM 2803 N N . HIS A 1 352 ? 4.921 6.799 12.743 1.00 95.38 352 HIS A N 1
ATOM 2804 C CA . HIS A 1 352 ? 3.568 6.916 13.257 1.00 95.38 352 HIS A CA 1
ATOM 2805 C C . HIS A 1 352 ? 3.590 7.366 14.722 1.00 95.38 352 HIS A C 1
ATOM 2807 O O . HIS A 1 352 ? 4.165 6.698 15.580 1.00 95.38 352 HIS A O 1
ATOM 2813 N N . MET A 1 353 ? 2.969 8.514 15.006 1.00 91.31 353 MET A N 1
ATOM 2814 C CA . MET A 1 353 ? 2.710 9.091 16.336 1.00 91.31 353 MET A CA 1
ATOM 2815 C C . MET A 1 353 ? 3.929 9.443 17.205 1.00 91.31 353 MET A C 1
ATOM 2817 O O . MET A 1 353 ? 3.764 10.051 18.263 1.00 91.31 353 MET A O 1
ATOM 2821 N N . ASN A 1 354 ? 5.148 9.131 16.762 1.00 92.19 354 ASN A N 1
ATOM 2822 C CA . ASN A 1 354 ? 6.343 9.156 17.604 1.00 92.19 354 ASN A CA 1
ATOM 2823 C C . ASN A 1 354 ? 7.396 10.154 17.089 1.00 92.19 354 ASN A C 1
ATOM 2825 O O . ASN A 1 354 ? 8.395 9.745 16.491 1.00 92.19 354 ASN A O 1
ATOM 2829 N N . PRO A 1 355 ? 7.247 11.468 17.348 1.00 94.31 355 PRO A N 1
ATOM 2830 C CA . PRO A 1 355 ? 8.202 12.473 16.875 1.00 94.31 355 PRO A CA 1
ATOM 2831 C C . PRO A 1 355 ? 9.622 12.250 17.416 1.00 94.31 355 PRO A C 1
ATOM 2833 O O . PRO A 1 355 ? 10.591 12.628 16.771 1.00 94.31 355 PRO A O 1
ATOM 2836 N N . GLU A 1 356 ? 9.776 11.594 18.566 1.00 94.44 356 GLU A N 1
ATOM 2837 C CA . GLU A 1 356 ? 11.084 11.236 19.123 1.00 94.44 356 GLU A CA 1
ATOM 2838 C C . GLU A 1 356 ? 11.943 10.376 18.196 1.00 94.44 356 GLU A C 1
ATOM 2840 O O . GLU A 1 356 ? 13.137 10.637 18.097 1.00 94.44 356 GLU A O 1
ATOM 2845 N N . TYR A 1 357 ? 11.371 9.431 17.447 1.00 95.75 357 TYR A N 1
ATOM 2846 C CA . TYR A 1 357 ? 12.157 8.656 16.483 1.00 95.75 357 TYR A CA 1
ATOM 2847 C C . TYR A 1 357 ? 12.580 9.491 15.274 1.00 95.75 357 TYR A C 1
ATOM 2849 O O . TYR A 1 357 ? 13.664 9.274 14.739 1.00 95.75 357 TYR A O 1
ATOM 2857 N N . VAL A 1 358 ? 11.787 10.499 14.894 1.00 96.62 358 VAL A N 1
ATOM 2858 C CA . VAL A 1 358 ? 12.189 11.495 13.889 1.00 96.62 358 VAL A CA 1
ATOM 2859 C C . VAL A 1 358 ? 13.341 12.353 14.409 1.00 96.62 358 VAL A C 1
ATOM 2861 O O . VAL A 1 358 ? 14.268 12.637 13.661 1.00 96.62 358 VAL A O 1
ATOM 2864 N N . VAL A 1 359 ? 13.326 12.739 15.687 1.00 96.75 359 VAL A N 1
ATOM 2865 C CA . VAL A 1 359 ? 14.434 13.488 16.304 1.00 96.75 359 VAL A CA 1
ATOM 2866 C C . VAL A 1 359 ? 15.707 12.640 16.373 1.00 96.75 359 VAL A C 1
ATOM 2868 O O . VAL A 1 359 ? 16.775 13.123 16.012 1.00 96.75 359 VAL A O 1
ATOM 2871 N N . LEU A 1 360 ? 15.596 11.383 16.810 1.00 96.06 360 LEU A N 1
ATOM 2872 C CA . LEU A 1 360 ? 16.736 10.477 16.979 1.00 96.06 360 LEU A CA 1
ATOM 2873 C C . LEU A 1 360 ? 17.342 10.043 15.636 1.00 96.06 360 LEU A C 1
ATOM 2875 O O . LEU A 1 360 ? 18.556 10.090 15.458 1.00 96.06 360 LEU A O 1
ATOM 2879 N N . GLY A 1 361 ? 16.509 9.633 14.677 1.00 94.75 361 GLY A N 1
ATOM 2880 C CA . GLY A 1 361 ? 16.963 9.157 13.368 1.00 94.75 361 GLY A CA 1
ATOM 2881 C C . GLY A 1 361 ? 17.172 10.264 12.334 1.00 94.75 361 GLY A C 1
ATOM 2882 O O . GLY A 1 361 ? 17.873 10.052 11.347 1.00 94.75 361 GLY A O 1
ATOM 2883 N N . GLY A 1 362 ? 16.605 11.454 12.545 1.00 93.38 362 GLY A N 1
ATOM 2884 C CA . GLY A 1 362 ? 16.493 12.500 11.526 1.00 93.38 362 GLY A CA 1
ATOM 2885 C C . GLY A 1 362 ? 17.822 12.971 10.949 1.00 93.38 362 GLY A C 1
ATOM 2886 O O . GLY A 1 362 ? 17.934 13.129 9.734 1.00 93.38 362 GLY A O 1
ATOM 2887 N N . LEU A 1 363 ? 18.852 13.151 11.785 1.00 93.81 363 LEU A N 1
ATOM 2888 C CA . LEU A 1 363 ? 20.178 13.536 11.297 1.00 93.81 363 LEU A CA 1
ATOM 2889 C C . LEU A 1 363 ? 20.794 12.434 10.425 1.00 93.81 363 LEU A C 1
ATOM 2891 O O . LEU A 1 363 ? 21.288 12.729 9.341 1.00 93.81 363 LEU A O 1
ATOM 2895 N N . LEU A 1 364 ? 20.722 11.179 10.875 1.00 92.56 364 LEU A N 1
ATOM 2896 C CA . LEU A 1 364 ? 21.240 10.025 10.142 1.00 92.56 364 LEU A CA 1
ATOM 2897 C C . LEU A 1 364 ? 20.509 9.846 8.806 1.00 92.56 364 LEU A C 1
ATOM 2899 O O . LEU A 1 364 ? 21.149 9.742 7.767 1.00 92.56 364 LEU A O 1
ATOM 2903 N N . TRP A 1 365 ? 19.177 9.873 8.806 1.00 94.19 365 TRP A N 1
ATOM 2904 C CA . TRP A 1 365 ? 18.378 9.750 7.585 1.00 94.19 365 TRP A CA 1
ATOM 2905 C C . TRP A 1 365 ? 18.618 10.895 6.608 1.00 94.19 365 TRP A C 1
ATOM 2907 O O . TRP A 1 365 ? 18.727 10.643 5.412 1.00 94.19 365 TRP A O 1
ATOM 2917 N N . ARG A 1 366 ? 18.797 12.124 7.106 1.00 90.19 366 ARG A N 1
ATOM 2918 C CA . ARG A 1 366 ? 19.175 13.269 6.272 1.00 90.19 366 ARG A CA 1
ATOM 2919 C C . ARG A 1 366 ? 20.549 13.076 5.627 1.00 90.19 366 ARG A C 1
ATOM 2921 O O . ARG A 1 366 ? 20.686 13.351 4.442 1.00 90.19 366 ARG A O 1
ATOM 2928 N N . LEU A 1 367 ? 21.541 12.588 6.379 1.00 87.88 367 LEU A N 1
ATOM 2929 C CA . LEU A 1 367 ? 22.875 12.273 5.843 1.00 87.88 367 LEU A CA 1
ATOM 2930 C C . LEU A 1 367 ? 22.833 11.142 4.804 1.00 87.88 367 LEU A C 1
ATOM 2932 O O . LEU A 1 367 ? 23.618 11.146 3.865 1.00 87.88 367 LEU A O 1
ATOM 2936 N N . LEU A 1 368 ? 21.904 10.199 4.957 1.00 79.75 368 LEU A N 1
ATOM 2937 C CA . LEU A 1 368 ? 21.685 9.083 4.035 1.00 79.75 368 LEU A CA 1
ATOM 2938 C C . LEU A 1 368 ? 20.725 9.416 2.876 1.00 79.75 368 LEU A C 1
ATOM 2940 O O . LEU A 1 368 ? 20.366 8.515 2.121 1.00 79.75 368 LEU A O 1
ATOM 2944 N N . GLY A 1 369 ? 20.257 10.665 2.760 1.00 80.12 369 GLY A N 1
ATOM 2945 C CA . GLY A 1 369 ? 19.337 11.096 1.701 1.00 80.12 369 GLY A CA 1
ATOM 2946 C C . GLY A 1 369 ? 17.929 10.483 1.762 1.00 80.12 369 GLY A C 1
ATOM 2947 O O . GLY A 1 369 ? 17.209 10.512 0.7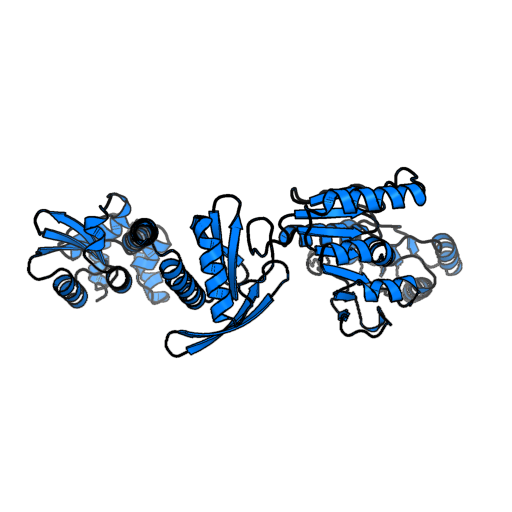67 1.00 80.12 369 GLY A O 1
ATOM 2948 N N . LYS A 1 370 ? 17.510 9.922 2.903 1.00 83.62 370 LYS A N 1
ATOM 2949 C CA . LYS A 1 370 ? 16.204 9.257 3.055 1.00 83.62 370 LYS A CA 1
ATOM 2950 C C . LYS A 1 370 ? 15.095 10.285 3.286 1.00 83.62 370 LYS A C 1
ATOM 2952 O O . LYS A 1 370 ? 15.246 11.187 4.113 1.00 83.62 370 LYS A O 1
ATOM 2957 N N . ARG A 1 371 ? 13.952 10.131 2.605 1.00 86.31 371 ARG A N 1
ATOM 2958 C CA . ARG A 1 371 ? 12.758 10.960 2.858 1.00 86.31 371 ARG A CA 1
ATOM 2959 C C . ARG A 1 371 ? 12.045 10.477 4.118 1.00 86.31 371 ARG A C 1
ATOM 2961 O O . ARG A 1 371 ? 11.700 9.305 4.219 1.00 86.31 371 ARG A O 1
ATOM 2968 N N . VAL A 1 372 ? 11.806 11.386 5.058 1.00 92.69 372 VAL A N 1
ATOM 2969 C CA . VAL A 1 372 ? 11.158 11.107 6.342 1.00 92.69 372 VAL A CA 1
ATOM 2970 C C . VAL A 1 372 ? 9.768 11.726 6.365 1.00 92.69 372 VAL A C 1
ATOM 2972 O O . VAL A 1 372 ? 9.595 12.923 6.137 1.00 92.69 372 VAL A O 1
ATOM 2975 N N . SER A 1 373 ? 8.775 10.915 6.690 1.00 94.31 373 SER A N 1
ATOM 2976 C CA . SER A 1 373 ? 7.396 11.332 6.897 1.00 94.31 373 SER A CA 1
ATOM 2977 C C . SER A 1 373 ? 6.960 11.055 8.333 1.00 94.31 373 SER A C 1
ATOM 2979 O O . SER A 1 373 ? 7.379 10.073 8.947 1.00 94.31 373 SER A O 1
ATOM 2981 N N . LEU A 1 374 ? 6.148 11.951 8.889 1.00 96.00 374 LEU A N 1
ATOM 2982 C CA . LEU A 1 374 ? 5.617 11.846 10.247 1.00 96.00 374 LEU A CA 1
ATOM 2983 C C . LEU A 1 374 ? 4.097 11.927 10.202 1.00 96.00 374 LEU A C 1
ATOM 2985 O O . LEU A 1 374 ? 3.563 12.959 9.812 1.00 96.00 374 LEU A O 1
ATOM 2989 N N . TRP A 1 375 ? 3.405 10.891 10.658 1.00 95.25 375 TRP A N 1
ATOM 2990 C CA . TRP A 1 375 ? 1.974 10.966 10.933 1.00 95.25 375 TRP A CA 1
ATOM 2991 C C . TRP A 1 375 ? 1.747 11.291 12.410 1.00 95.25 375 TRP A C 1
ATOM 2993 O O . TRP A 1 375 ? 2.245 10.580 13.283 1.00 95.25 375 TRP A O 1
ATOM 3003 N N . TYR A 1 376 ? 1.028 12.374 12.710 1.00 93.00 376 TYR A N 1
ATOM 3004 C CA . TYR A 1 376 ? 0.817 12.846 14.080 1.00 93.00 376 TYR A CA 1
ATOM 3005 C C . TYR A 1 376 ? -0.609 13.359 14.299 1.00 93.00 376 TYR A C 1
ATOM 3007 O O . TYR A 1 376 ? -1.113 14.184 13.533 1.00 93.00 376 TYR A O 1
ATOM 3015 N N . THR A 1 377 ? -1.244 12.919 15.388 1.00 89.38 377 THR A N 1
ATOM 3016 C CA . THR A 1 377 ? -2.565 13.406 15.809 1.00 89.38 377 THR A CA 1
ATOM 3017 C C . THR A 1 377 ? -2.588 13.696 17.310 1.00 89.38 377 THR A C 1
ATOM 3019 O O . THR A 1 377 ? -2.896 12.845 18.142 1.00 89.38 377 THR A O 1
ATOM 3022 N N . HIS A 1 378 ? -2.203 14.914 17.695 1.00 84.31 378 HIS A N 1
ATOM 3023 C CA . HIS A 1 378 ? -2.341 15.377 19.074 1.00 84.31 378 HIS A CA 1
ATOM 3024 C C . HIS A 1 378 ? -2.274 16.906 19.161 1.00 84.31 378 HIS A C 1
ATOM 3026 O O . HIS A 1 378 ? -1.466 17.556 18.504 1.00 84.31 378 HIS A O 1
ATOM 3032 N N . LYS A 1 379 ? -3.084 17.505 20.041 1.00 80.19 379 LYS A N 1
ATOM 3033 C CA . LYS A 1 379 ? -3.150 18.971 20.194 1.00 80.19 379 LYS A CA 1
ATOM 3034 C C . LYS A 1 379 ? -1.882 19.582 20.815 1.00 80.19 379 LYS A C 1
ATOM 3036 O O . LYS A 1 379 ? -1.684 20.791 20.713 1.00 80.19 379 LYS A O 1
ATOM 3041 N N . SER A 1 380 ? -1.049 18.788 21.491 1.00 81.00 380 SER A N 1
ATOM 3042 C CA . SER A 1 380 ? 0.151 19.290 22.176 1.00 81.00 380 SER A CA 1
ATOM 3043 C C . SER A 1 380 ? 1.266 19.641 21.198 1.00 81.00 380 SER A C 1
ATOM 3045 O O . SER A 1 380 ? 1.595 18.854 20.315 1.00 81.00 380 SER A O 1
ATOM 3047 N N . VAL A 1 381 ? 1.925 20.772 21.438 1.00 83.00 381 VAL A N 1
ATOM 3048 C CA . VAL A 1 381 ? 3.148 21.161 20.733 1.00 83.00 381 VAL A CA 1
ATOM 3049 C C . VAL A 1 381 ? 4.305 21.124 21.720 1.00 83.00 381 VAL A C 1
ATOM 3051 O O . VAL A 1 381 ? 4.499 22.071 22.480 1.00 83.00 381 VAL A O 1
ATOM 3054 N N . ASP A 1 382 ? 5.070 20.037 21.711 1.00 87.69 382 ASP A N 1
ATOM 3055 C CA . ASP A 1 382 ? 6.263 19.890 22.541 1.00 87.69 382 ASP A CA 1
ATOM 3056 C C . ASP A 1 382 ? 7.551 20.217 21.760 1.00 87.69 382 ASP A C 1
ATOM 3058 O O . ASP A 1 382 ? 7.550 20.445 20.543 1.00 87.69 382 ASP A O 1
ATOM 3062 N N . LEU A 1 383 ? 8.679 20.286 22.476 1.00 88.50 383 LEU A N 1
ATOM 3063 C CA . LEU A 1 383 ? 9.982 20.552 21.863 1.00 88.50 383 LEU A CA 1
ATOM 3064 C C . LEU A 1 383 ? 10.353 19.460 20.847 1.00 88.50 383 LEU A C 1
ATOM 3066 O O . LEU A 1 383 ? 10.889 19.772 19.785 1.00 88.50 383 LEU A O 1
ATOM 3070 N N . LYS A 1 384 ? 10.018 18.197 21.140 1.00 92.12 384 LYS A N 1
ATOM 3071 C CA . LYS A 1 384 ? 10.289 17.055 20.258 1.00 92.12 384 LYS A CA 1
ATOM 3072 C C . LYS A 1 384 ? 9.608 17.229 18.908 1.00 92.12 384 LYS A C 1
ATOM 3074 O O . LYS A 1 384 ? 10.258 17.055 17.887 1.00 92.12 384 LYS A O 1
ATOM 3079 N N . LEU A 1 385 ? 8.337 17.624 18.887 1.00 92.00 385 LEU A N 1
ATOM 3080 C CA . LEU A 1 385 ? 7.580 17.848 17.664 1.00 92.00 385 LEU A CA 1
ATOM 3081 C C . LEU A 1 385 ? 8.152 19.013 16.852 1.00 92.00 385 LEU A C 1
ATOM 3083 O O . LEU A 1 385 ? 8.273 18.918 15.629 1.00 92.00 385 LEU A O 1
ATOM 3087 N N . ARG A 1 386 ? 8.560 20.100 17.521 1.00 91.12 386 ARG A N 1
ATOM 3088 C CA . ARG A 1 386 ? 9.211 21.236 16.848 1.00 91.12 386 ARG A CA 1
ATOM 3089 C C . ARG A 1 386 ? 10.522 20.829 16.178 1.00 91.12 386 ARG A C 1
ATOM 3091 O O . ARG A 1 386 ? 10.768 21.259 15.055 1.00 91.12 386 ARG A O 1
ATOM 3098 N N . VAL A 1 387 ? 11.329 19.994 16.835 1.00 93.31 387 VAL A N 1
ATOM 3099 C CA . VAL A 1 387 ? 12.582 19.470 16.268 1.00 93.31 387 VAL A CA 1
ATOM 3100 C C . VAL A 1 387 ? 12.298 18.441 15.170 1.00 93.31 387 VAL A C 1
ATOM 3102 O O . VAL A 1 387 ? 12.885 18.522 14.095 1.00 93.31 387 VAL A O 1
ATOM 3105 N N . ALA A 1 388 ? 11.346 17.529 15.379 1.00 93.94 388 ALA A N 1
ATOM 3106 C CA . ALA A 1 388 ? 10.935 16.537 14.388 1.00 93.94 388 ALA A CA 1
ATOM 3107 C C . ALA A 1 388 ? 10.488 17.192 13.073 1.00 93.94 388 ALA A C 1
ATOM 3109 O O . ALA A 1 388 ? 10.854 16.722 12.000 1.00 93.94 388 ALA A O 1
ATOM 3110 N N . LYS A 1 389 ? 9.785 18.331 13.138 1.00 94.12 389 LYS A N 1
ATOM 3111 C CA . LYS A 1 389 ? 9.383 19.133 11.967 1.00 94.12 389 LYS A CA 1
ATOM 3112 C C . LYS A 1 389 ? 10.559 19.555 11.075 1.00 94.12 389 LYS A C 1
ATOM 3114 O O . LYS A 1 389 ? 10.392 19.716 9.863 1.00 94.12 389 LYS A O 1
ATOM 3119 N N . LEU A 1 390 ? 11.735 19.786 11.663 1.00 92.81 390 LEU A N 1
ATOM 3120 C CA . LEU A 1 390 ? 12.930 20.170 10.909 1.00 92.81 390 LEU A CA 1
ATOM 3121 C C . LEU A 1 390 ? 13.420 19.011 10.037 1.00 92.81 390 LEU A C 1
ATOM 3123 O O . LEU A 1 390 ? 13.806 19.244 8.894 1.00 92.81 390 LEU A O 1
ATOM 3127 N N . PHE A 1 391 ? 13.348 17.782 10.555 1.00 94.19 391 PHE A N 1
ATOM 3128 C CA . PHE A 1 391 ? 13.808 16.573 9.870 1.00 94.19 391 PHE A CA 1
ATOM 3129 C C . PHE A 1 391 ? 12.743 15.913 8.990 1.00 94.19 391 PHE A C 1
ATOM 3131 O O . PHE A 1 391 ? 13.093 15.295 7.992 1.00 94.19 391 PHE A O 1
ATOM 3138 N N . ALA A 1 392 ? 11.459 16.057 9.317 1.00 93.81 392 ALA A N 1
ATOM 3139 C CA . ALA A 1 392 ? 10.378 15.550 8.482 1.00 93.81 392 ALA A CA 1
ATOM 3140 C C . ALA A 1 392 ? 10.312 16.328 7.158 1.00 93.81 392 ALA A C 1
ATOM 3142 O O . ALA A 1 392 ? 10.297 17.563 7.141 1.00 93.81 392 ALA A O 1
ATOM 3143 N N . ASN A 1 393 ? 10.245 15.604 6.046 1.00 92.75 393 ASN A N 1
ATOM 3144 C CA . ASN A 1 393 ? 9.970 16.147 4.720 1.00 92.75 393 ASN A CA 1
ATOM 3145 C C . ASN A 1 393 ? 8.469 16.384 4.536 1.00 92.75 393 ASN A C 1
ATOM 3147 O O . ASN A 1 393 ? 8.084 17.407 3.978 1.00 92.75 393 ASN A O 1
ATOM 3151 N N . ILE A 1 394 ? 7.646 15.461 5.042 1.00 91.62 394 ILE A N 1
ATOM 3152 C CA . ILE A 1 394 ? 6.183 15.478 4.936 1.00 91.62 394 ILE A CA 1
ATOM 3153 C C . ILE A 1 394 ? 5.588 15.175 6.313 1.00 91.62 394 ILE A C 1
ATOM 3155 O O . ILE A 1 394 ? 6.094 14.320 7.043 1.00 91.62 394 ILE A O 1
ATOM 3159 N N . ILE A 1 395 ? 4.524 15.880 6.687 1.00 93.56 395 ILE A N 1
ATOM 3160 C CA . ILE A 1 395 ? 3.794 15.654 7.934 1.00 93.56 395 ILE A CA 1
ATOM 3161 C C . ILE A 1 395 ? 2.338 15.373 7.601 1.00 93.56 395 ILE A C 1
ATOM 3163 O O . ILE A 1 395 ? 1.669 16.202 6.996 1.00 93.56 395 ILE A O 1
ATOM 3167 N N . PHE A 1 396 ? 1.842 14.226 8.037 1.00 94.38 396 PHE A N 1
ATOM 3168 C CA . PHE A 1 396 ? 0.452 13.832 7.912 1.00 94.38 396 PHE A CA 1
ATOM 3169 C C . PHE A 1 396 ? -0.288 14.049 9.231 1.00 94.38 396 PHE A C 1
ATOM 3171 O O . PHE A 1 396 ? 0.262 13.831 10.315 1.00 94.38 396 PHE A O 1
ATOM 3178 N N . THR A 1 397 ? -1.549 14.455 9.153 1.00 93.56 397 THR A N 1
ATOM 3179 C CA . THR A 1 397 ? -2.419 14.558 10.325 1.00 93.56 397 THR A CA 1
ATOM 3180 C C . THR A 1 397 ? -3.862 14.214 9.987 1.00 93.56 397 THR A C 1
ATOM 3182 O O . THR A 1 397 ? -4.279 14.272 8.828 1.00 93.56 397 THR A O 1
ATOM 3185 N N . ALA A 1 398 ? -4.638 13.873 11.012 1.00 91.50 398 ALA A N 1
ATOM 3186 C CA . ALA A 1 398 ? -6.035 13.513 10.841 1.00 91.50 398 ALA A CA 1
ATOM 3187 C C . ALA A 1 398 ? -6.947 14.719 10.578 1.00 91.50 398 ALA A C 1
ATOM 3189 O O . ALA A 1 398 ? -7.922 14.605 9.844 1.00 91.50 398 ALA A O 1
ATOM 3190 N N . SER A 1 399 ? -6.631 15.876 11.161 1.00 89.25 399 SER A N 1
ATOM 3191 C CA . SER A 1 399 ? -7.399 17.117 11.019 1.00 89.25 399 SER A CA 1
ATOM 3192 C C . SER A 1 399 ? -6.479 18.326 11.188 1.00 89.25 399 SER A C 1
ATOM 3194 O O . SER A 1 399 ? -5.391 18.200 11.757 1.00 89.25 399 SER A O 1
ATOM 3196 N N . LYS A 1 400 ? -6.900 19.513 10.737 1.00 84.56 400 LYS A N 1
ATOM 3197 C CA . LYS A 1 400 ? -6.098 20.738 10.916 1.00 84.56 400 LYS A CA 1
ATOM 3198 C C . LYS A 1 400 ? -5.891 21.057 12.403 1.00 84.56 400 LYS A C 1
ATOM 3200 O O . LYS A 1 400 ? -4.840 21.548 12.801 1.00 84.56 400 LYS A O 1
ATOM 3205 N N . GLU A 1 401 ? -6.866 20.724 13.240 1.00 85.31 401 GLU A N 1
ATOM 3206 C CA . GLU A 1 401 ? -6.885 20.969 14.682 1.00 85.31 401 GLU A CA 1
ATOM 3207 C C . GLU A 1 401 ? -5.965 20.008 15.452 1.00 85.31 401 GLU A C 1
ATOM 3209 O O . GLU A 1 401 ? -5.489 20.340 16.546 1.00 85.31 401 GLU A O 1
ATOM 3214 N N . SER A 1 402 ? -5.710 18.828 14.877 1.00 84.44 402 SER A N 1
ATOM 3215 C CA . SER A 1 402 ? -4.840 17.778 15.418 1.00 84.44 402 SER A CA 1
ATOM 3216 C C . SER A 1 402 ? -3.345 18.077 15.279 1.00 84.44 402 SER A C 1
ATOM 3218 O O . SER A 1 402 ? -2.540 17.355 15.869 1.00 84.44 402 SER A O 1
ATOM 3220 N N . PHE A 1 403 ? -2.956 19.121 14.538 1.00 86.69 403 PHE A N 1
ATOM 3221 C CA . PHE A 1 403 ? -1.563 19.541 14.384 1.00 86.69 403 PHE A CA 1
ATOM 3222 C C . PHE A 1 403 ? -1.437 21.067 14.419 1.00 86.69 403 PHE A C 1
ATOM 3224 O O . PHE A 1 403 ? -1.591 21.758 13.417 1.00 86.69 403 PHE A O 1
ATOM 3231 N N . ARG A 1 404 ? -1.116 21.621 15.592 1.00 86.75 404 ARG A N 1
ATOM 3232 C CA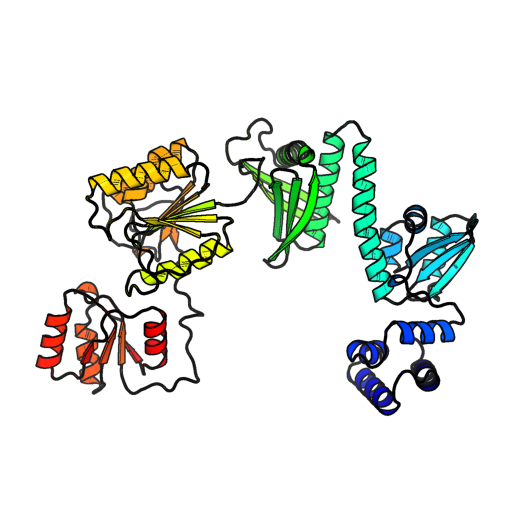 . ARG A 1 404 ? -1.129 23.080 15.821 1.00 86.75 404 ARG A CA 1
ATOM 3233 C C . ARG A 1 404 ? 0.147 23.815 15.403 1.00 86.75 404 ARG A C 1
ATOM 3235 O O . ARG A 1 404 ? 0.272 25.012 15.652 1.00 86.75 404 ARG A O 1
ATOM 3242 N N . VAL A 1 405 ? 1.119 23.126 14.807 1.00 86.38 405 VAL A N 1
ATOM 3243 C CA . VAL A 1 405 ? 2.359 23.762 14.343 1.00 86.38 405 VAL A CA 1
ATOM 3244 C C . VAL A 1 405 ? 2.201 24.177 12.888 1.00 86.38 405 VAL A C 1
ATOM 3246 O O . VAL A 1 405 ? 2.014 23.336 12.017 1.00 86.38 405 VAL A O 1
ATOM 3249 N N . GLN A 1 406 ? 2.337 25.469 12.602 1.00 84.62 406 GLN A N 1
ATOM 3250 C CA . GLN A 1 406 ? 2.283 25.956 11.225 1.00 84.62 406 GLN A CA 1
ATOM 3251 C C . GLN A 1 406 ? 3.481 25.446 10.408 1.00 84.62 406 GLN A C 1
ATOM 3253 O O . GLN A 1 406 ? 4.647 25.565 10.813 1.00 84.62 406 GLN A O 1
ATOM 3258 N N . THR A 1 407 ? 3.183 24.854 9.252 1.00 87.00 407 THR A N 1
ATOM 3259 C CA . THR A 1 407 ? 4.167 24.399 8.268 1.00 87.00 407 THR A CA 1
ATOM 3260 C C . THR A 1 407 ? 3.504 24.144 6.919 1.00 87.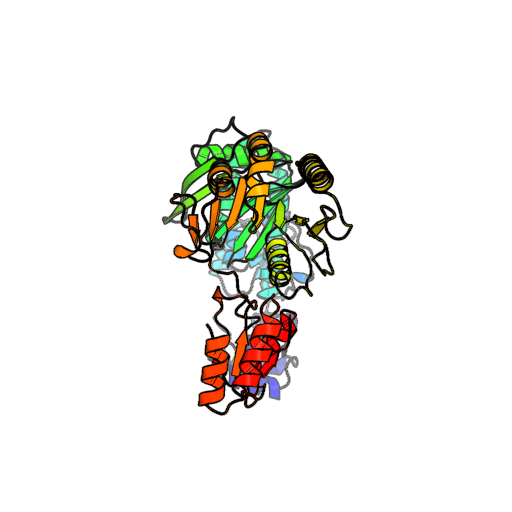00 407 THR A C 1
ATOM 3262 O O . THR A 1 407 ? 2.380 23.661 6.853 1.00 87.00 407 THR A O 1
ATOM 3265 N N . ASN A 1 408 ? 4.235 24.427 5.843 1.00 88.25 408 ASN A N 1
ATOM 3266 C CA . ASN A 1 408 ? 3.878 24.067 4.471 1.00 88.25 408 ASN A CA 1
ATOM 3267 C C . ASN A 1 408 ? 4.056 22.568 4.161 1.00 88.25 408 ASN A C 1
ATOM 3269 O O . ASN A 1 408 ? 3.700 22.132 3.076 1.00 88.25 408 ASN A O 1
ATOM 3273 N N . LYS A 1 409 ? 4.609 21.784 5.097 1.00 90.38 409 LYS A N 1
ATOM 3274 C CA . LYS A 1 409 ? 4.810 20.333 4.968 1.00 90.38 409 LYS A CA 1
ATOM 3275 C C . LYS A 1 409 ? 3.596 19.510 5.421 1.00 90.38 409 LYS A C 1
ATOM 3277 O O . LYS A 1 409 ? 3.694 18.288 5.483 1.00 90.38 409 LYS A O 1
ATOM 3282 N N . LEU A 1 410 ? 2.514 20.166 5.853 1.00 91.38 410 LEU A N 1
ATOM 3283 C CA . LEU A 1 410 ? 1.366 19.529 6.496 1.00 91.38 410 LEU A CA 1
ATOM 3284 C C . LEU A 1 410 ? 0.331 19.069 5.465 1.00 91.38 410 LEU A C 1
ATOM 3286 O O . LEU A 1 410 ? -0.167 19.874 4.685 1.00 91.38 410 LEU A O 1
ATOM 3290 N N . HIS A 1 411 ? -0.057 17.801 5.545 1.00 92.19 411 HIS A N 1
ATOM 3291 C CA . HIS A 1 411 ? -1.101 17.180 4.741 1.00 92.19 411 HIS A CA 1
ATOM 3292 C C . HIS A 1 411 ? -2.161 16.569 5.658 1.00 92.19 411 HIS A C 1
ATOM 3294 O O . HIS A 1 411 ? -1.857 15.772 6.548 1.00 92.19 411 HIS A O 1
ATOM 3300 N N . VAL A 1 412 ? -3.418 16.951 5.448 1.00 91.69 412 VAL A N 1
ATOM 3301 C CA . VAL A 1 412 ? -4.553 16.395 6.190 1.00 91.69 412 VAL A CA 1
ATOM 3302 C C . VAL A 1 412 ? -5.082 15.195 5.414 1.00 91.69 412 VAL A C 1
ATOM 3304 O O . VAL A 1 412 ? -5.519 15.355 4.281 1.00 91.69 412 VAL A O 1
ATOM 3307 N N . VAL A 1 413 ? -5.013 14.007 6.017 1.00 90.12 413 VAL A N 1
ATOM 3308 C CA . VAL A 1 413 ? -5.351 12.721 5.369 1.00 90.12 413 VAL A CA 1
ATOM 3309 C C . VAL A 1 413 ? -6.429 11.934 6.120 1.00 90.12 413 VAL A C 1
ATOM 3311 O O . VAL A 1 413 ? -6.778 10.826 5.731 1.00 90.12 413 VAL A O 1
ATOM 3314 N N . GLY A 1 414 ? -6.964 12.488 7.210 1.00 90.62 414 GLY A N 1
ATOM 3315 C CA . GLY A 1 414 ? -7.942 11.796 8.046 1.00 90.62 414 GLY A CA 1
ATOM 3316 C C . GLY A 1 414 ? -7.323 10.758 8.986 1.00 90.62 414 GLY A C 1
ATOM 3317 O O . GLY A 1 414 ? -6.105 10.649 9.149 1.00 90.62 414 GLY A O 1
ATOM 3318 N N . HIS A 1 415 ? -8.196 10.012 9.660 1.00 86.19 415 HIS A N 1
ATOM 3319 C CA . HIS A 1 415 ? -7.812 9.018 10.666 1.00 86.19 415 HIS A CA 1
ATOM 3320 C C . HIS A 1 415 ? -7.416 7.660 10.070 1.00 86.19 415 HIS A C 1
ATOM 3322 O O . HIS A 1 415 ? -7.051 6.775 10.836 1.00 86.19 415 HIS A O 1
ATOM 3328 N N . GLY A 1 416 ? -7.510 7.485 8.744 1.00 85.19 416 GLY A N 1
ATOM 3329 C CA . GLY A 1 416 ? -7.286 6.203 8.064 1.00 85.19 416 GLY A CA 1
ATOM 3330 C C . GLY A 1 416 ? -8.164 5.078 8.618 1.00 85.19 416 GLY A C 1
ATOM 3331 O O . GLY A 1 416 ? -7.668 3.988 8.901 1.00 85.19 416 GLY A O 1
ATOM 3332 N N . ILE A 1 417 ? -9.448 5.383 8.845 1.00 86.88 417 ILE A N 1
ATOM 3333 C CA . ILE A 1 417 ? -10.464 4.401 9.236 1.00 86.88 417 ILE A CA 1
ATOM 3334 C C . ILE A 1 417 ? -10.909 3.672 7.973 1.00 86.88 417 ILE A C 1
ATOM 3336 O O . ILE A 1 417 ? -11.290 4.311 6.996 1.00 86.88 417 ILE A O 1
ATOM 3340 N N . ASP A 1 418 ? -10.884 2.346 8.021 1.00 88.75 418 ASP A N 1
ATOM 3341 C CA . ASP A 1 418 ? -11.365 1.495 6.940 1.00 88.75 418 ASP A CA 1
ATOM 3342 C C . ASP A 1 418 ? -12.900 1.438 6.953 1.00 88.75 418 ASP A C 1
ATOM 3344 O O . ASP A 1 418 ? -13.515 0.721 7.749 1.00 88.75 418 ASP A O 1
ATOM 3348 N N . THR A 1 419 ? -13.526 2.263 6.114 1.00 89.62 419 THR A N 1
ATOM 3349 C CA . THR A 1 419 ? -14.986 2.401 6.049 1.00 89.62 419 THR A CA 1
ATOM 3350 C C . THR A 1 419 ? -15.675 1.165 5.489 1.00 89.62 419 THR A C 1
ATOM 3352 O O . THR A 1 419 ? -16.809 0.888 5.875 1.00 89.62 419 THR A O 1
ATOM 3355 N N . ASP A 1 420 ? -14.992 0.392 4.645 1.00 89.88 420 ASP A N 1
ATOM 3356 C CA . ASP A 1 420 ? -15.535 -0.837 4.067 1.00 89.88 420 ASP A CA 1
ATOM 3357 C C . ASP A 1 420 ? -15.578 -1.937 5.126 1.00 89.88 420 ASP A C 1
ATOM 3359 O O . ASP A 1 420 ? -16.563 -2.664 5.261 1.00 89.88 420 ASP A O 1
ATOM 3363 N N . PHE A 1 421 ? -14.551 -2.015 5.969 1.00 90.75 421 PHE A N 1
ATOM 3364 C CA . PHE A 1 421 ? -14.538 -2.928 7.100 1.00 90.75 421 PHE A CA 1
ATOM 3365 C C . PHE A 1 421 ? -15.552 -2.549 8.174 1.00 90.75 421 PHE A C 1
ATOM 3367 O O . PHE A 1 421 ? -16.238 -3.430 8.688 1.00 90.75 421 PHE A O 1
ATOM 3374 N N . PHE A 1 422 ? -15.674 -1.263 8.509 1.00 91.06 422 PHE A N 1
ATOM 3375 C CA . PHE A 1 422 ? -16.662 -0.764 9.473 1.00 91.06 422 PHE A CA 1
ATOM 3376 C C . PHE A 1 422 ? -18.040 -0.492 8.852 1.00 91.06 422 PHE A C 1
ATOM 3378 O O . PHE A 1 422 ? -18.871 0.194 9.449 1.00 91.06 422 PHE A O 1
ATOM 3385 N N . SER A 1 423 ? -18.310 -1.062 7.678 1.00 90.88 423 SER A N 1
ATOM 3386 C CA . SER A 1 423 ? -19.581 -0.887 6.985 1.00 90.88 423 SER A CA 1
ATOM 3387 C C . SER A 1 423 ? -20.752 -1.519 7.760 1.00 90.88 423 SER A C 1
ATOM 3389 O O . SER A 1 423 ? -20.590 -2.579 8.395 1.00 90.88 423 SER A O 1
ATOM 3391 N N . PRO A 1 424 ? -21.945 -0.891 7.722 1.00 88.31 424 PRO A N 1
ATOM 3392 C CA . PRO A 1 424 ? -23.167 -1.485 8.250 1.00 88.31 424 PRO A CA 1
ATOM 3393 C C . PRO A 1 424 ? -23.485 -2.814 7.556 1.00 88.31 424 PRO A C 1
ATOM 3395 O O . PRO A 1 424 ? -23.277 -2.953 6.355 1.00 88.31 424 PRO A O 1
ATOM 3398 N N . ASP A 1 425 ? -24.046 -3.767 8.299 1.00 90.62 425 ASP A N 1
ATOM 3399 C CA . ASP A 1 425 ? -24.573 -5.016 7.742 1.00 90.62 425 ASP A CA 1
ATOM 3400 C C . ASP A 1 425 ? -26.078 -5.084 8.010 1.00 90.62 425 ASP A C 1
ATOM 3402 O O . ASP A 1 425 ? -26.504 -5.199 9.160 1.00 90.62 425 ASP A O 1
ATOM 3406 N N . LEU A 1 426 ? -26.882 -4.973 6.949 1.00 87.94 426 LEU A N 1
ATOM 3407 C CA . LEU A 1 426 ? -28.347 -4.955 7.038 1.00 87.94 426 LEU A CA 1
ATOM 3408 C C . LEU A 1 426 ? -28.938 -6.315 7.435 1.00 87.94 426 LEU A C 1
ATOM 3410 O O . LEU A 1 426 ? -30.088 -6.370 7.862 1.00 87.94 426 LEU A O 1
ATOM 3414 N N . ASN A 1 427 ? -28.162 -7.398 7.329 1.00 93.12 427 ASN A N 1
ATOM 3415 C CA . ASN A 1 427 ? -28.602 -8.732 7.736 1.00 93.12 427 ASN A CA 1
ATOM 3416 C C . ASN A 1 427 ? -28.434 -8.968 9.243 1.00 93.12 427 ASN A C 1
ATOM 3418 O O . ASN A 1 427 ? -28.953 -9.946 9.782 1.00 93.12 427 ASN A O 1
ATOM 3422 N N . VAL A 1 428 ? -27.706 -8.090 9.938 1.00 91.06 428 VAL A N 1
ATOM 3423 C CA . VAL A 1 428 ? -27.508 -8.181 11.383 1.00 91.06 428 VAL A CA 1
ATOM 3424 C C . VAL A 1 428 ? -28.631 -7.426 12.083 1.00 91.06 428 VAL A C 1
ATOM 3426 O O . VAL A 1 428 ? -28.725 -6.201 12.010 1.00 91.06 428 VAL A O 1
ATOM 3429 N N . ALA A 1 429 ? -29.480 -8.165 12.797 1.00 91.06 429 ALA A N 1
ATOM 3430 C CA . ALA A 1 429 ? -30.510 -7.568 13.634 1.00 91.06 429 ALA A CA 1
ATOM 3431 C C . ALA A 1 429 ? -29.869 -6.695 14.725 1.00 91.06 429 ALA A C 1
ATOM 3433 O O . ALA A 1 429 ? -29.011 -7.155 15.487 1.00 91.06 429 ALA A O 1
ATOM 3434 N N . ARG A 1 430 ? -30.309 -5.436 14.807 1.00 92.69 430 ARG A N 1
ATOM 3435 C CA . ARG A 1 430 ? -29.903 -4.528 15.881 1.00 92.69 430 ARG A CA 1
ATOM 3436 C C . ARG A 1 430 ? -30.612 -4.908 17.174 1.00 92.69 430 ARG A C 1
ATOM 3438 O O . ARG A 1 430 ? -31.806 -5.198 17.173 1.00 92.69 430 ARG A O 1
ATOM 3445 N N . GLY A 1 431 ? -29.870 -4.914 18.270 1.00 91.75 431 GLY A N 1
ATOM 3446 C CA . GLY A 1 431 ? -30.407 -5.121 19.604 1.00 91.75 431 GLY A CA 1
ATOM 3447 C C . GLY A 1 431 ? -30.817 -3.817 20.277 1.00 91.75 431 GLY A C 1
ATOM 3448 O O . GLY A 1 431 ? -30.581 -2.736 19.750 1.00 91.75 431 GLY A O 1
ATOM 3449 N N . ASP A 1 432 ? -31.424 -3.921 21.459 1.00 93.88 432 ASP A N 1
ATOM 3450 C CA . ASP A 1 432 ? -32.021 -2.779 22.161 1.00 93.88 432 ASP A CA 1
ATOM 3451 C C . ASP A 1 432 ? -31.071 -2.119 23.179 1.00 93.88 432 ASP A C 1
ATOM 3453 O O . ASP A 1 432 ? -31.353 -2.042 24.375 1.00 93.88 432 ASP A O 1
ATOM 3457 N N . TRP A 1 433 ? -29.893 -1.691 22.721 1.00 96.00 433 TRP A N 1
ATOM 3458 C CA . TRP A 1 433 ? -28.916 -0.985 23.558 1.00 96.00 433 TRP A CA 1
ATOM 3459 C C . TRP A 1 433 ? -28.162 0.100 22.793 1.00 96.00 433 TRP A C 1
ATOM 3461 O O . TRP A 1 433 ? -27.976 0.031 21.574 1.00 96.00 433 TRP A O 1
ATOM 3471 N N . TYR A 1 434 ? -27.681 1.086 23.542 1.00 96.50 434 TYR A N 1
ATOM 3472 C CA . TYR A 1 434 ? -26.774 2.119 23.061 1.00 96.50 434 TYR A CA 1
ATOM 3473 C C . TYR A 1 434 ? -25.323 1.671 23.212 1.00 96.50 434 TYR A C 1
ATOM 3475 O O . TYR A 1 434 ? -24.992 0.894 24.110 1.00 96.50 434 TYR A O 1
ATOM 3483 N N . LEU A 1 435 ? -24.447 2.166 22.342 1.00 96.06 435 LEU A N 1
ATOM 3484 C CA . LEU A 1 435 ? -23.017 1.872 22.370 1.00 96.06 435 LEU A CA 1
ATOM 3485 C C . LEU A 1 435 ? -22.203 3.167 22.411 1.00 96.06 435 LEU A C 1
ATOM 3487 O O . LEU A 1 435 ? -22.381 4.047 21.575 1.00 96.06 435 LEU A O 1
ATOM 3491 N N . SER A 1 436 ? -21.267 3.247 23.354 1.00 95.12 436 SER A N 1
ATOM 3492 C CA . SER A 1 436 ? -20.241 4.290 23.421 1.00 95.12 436 SER A CA 1
ATOM 3493 C C . SER A 1 436 ? -18.861 3.655 23.269 1.00 95.12 436 SER A C 1
ATOM 3495 O O . SER A 1 436 ? -18.541 2.684 23.955 1.00 95.12 436 SER A O 1
ATOM 3497 N N . VAL A 1 437 ? -18.024 4.212 22.392 1.00 92.88 437 VAL A N 1
ATOM 3498 C CA . VAL A 1 437 ? -16.703 3.654 22.058 1.00 92.88 437 VAL A CA 1
ATOM 3499 C C . VAL A 1 437 ? -15.611 4.688 22.303 1.00 92.88 437 VAL A C 1
ATOM 3501 O O . VAL A 1 437 ? -15.639 5.784 21.744 1.00 92.88 437 VAL A O 1
ATOM 3504 N N . GLY A 1 438 ? -14.610 4.342 23.111 1.00 89.81 438 GLY A N 1
ATOM 3505 C CA . GLY A 1 438 ? -13.494 5.243 23.391 1.00 89.81 438 GLY A CA 1
ATOM 3506 C C . GLY A 1 438 ? -12.576 4.763 24.509 1.00 89.81 438 GLY A C 1
ATOM 3507 O O . GLY A 1 438 ? -12.884 3.831 25.242 1.00 89.81 438 GLY A O 1
ATOM 3508 N N . ARG A 1 439 ? -11.410 5.403 24.657 1.00 88.88 439 ARG A N 1
ATOM 3509 C CA . ARG A 1 439 ? -10.583 5.205 25.859 1.00 88.88 439 ARG A CA 1
ATOM 3510 C C . ARG A 1 439 ? -11.297 5.818 27.058 1.00 88.88 439 ARG A C 1
ATOM 3512 O O . ARG A 1 439 ? -11.728 6.962 26.963 1.00 88.88 439 ARG A O 1
ATOM 3519 N N . LEU A 1 440 ? -11.302 5.116 28.189 1.00 91.31 440 LEU A N 1
ATOM 3520 C CA . LEU A 1 440 ? -11.921 5.603 29.426 1.00 91.31 440 LEU A CA 1
ATOM 3521 C C . LEU A 1 440 ? -11.020 6.664 30.077 1.00 91.31 440 LEU A C 1
ATOM 3523 O O . LEU A 1 440 ? -10.159 6.348 30.901 1.00 91.31 440 LEU A O 1
ATOM 3527 N N . MET A 1 441 ? -11.152 7.905 29.610 1.00 88.81 441 MET A N 1
ATOM 3528 C CA . MET A 1 441 ? -10.404 9.073 30.071 1.00 88.81 441 MET A CA 1
ATOM 3529 C C . MET A 1 441 ? -11.343 10.267 30.268 1.00 88.81 441 MET A C 1
ATOM 3531 O O . MET A 1 441 ? -12.287 10.403 29.486 1.00 88.81 441 MET A O 1
ATOM 3535 N N . PRO A 1 442 ? -10.998 11.218 31.162 1.00 86.06 442 PRO A N 1
ATOM 3536 C CA . PRO A 1 442 ? -11.881 12.343 31.470 1.00 86.06 442 PRO A CA 1
ATOM 3537 C C . PRO A 1 442 ? -12.258 13.167 30.232 1.00 86.06 442 PRO A C 1
ATOM 3539 O O . PRO A 1 442 ? -13.365 13.674 30.107 1.00 86.06 442 PRO A O 1
ATOM 3542 N N . SER A 1 443 ? -11.336 13.275 29.270 1.00 83.69 443 SER A N 1
ATOM 3543 C CA . SER A 1 443 ? -11.533 14.016 28.020 1.00 83.69 443 SER A CA 1
ATOM 3544 C C . SER A 1 443 ? -12.481 13.354 27.018 1.00 83.69 443 SER A C 1
ATOM 3546 O O . SER A 1 443 ? -12.739 13.944 25.972 1.00 83.69 443 SER A O 1
ATOM 3548 N N . LYS A 1 444 ? -12.932 12.127 27.293 1.00 86.12 444 LYS A N 1
ATOM 3549 C CA . LYS A 1 444 ? -13.922 11.386 26.505 1.00 86.12 444 LYS A CA 1
ATOM 3550 C C . LYS A 1 444 ? -15.303 11.384 27.144 1.00 86.12 444 LYS A C 1
ATOM 3552 O O . LYS A 1 444 ? -16.183 10.763 26.580 1.00 86.12 444 LYS A O 1
ATOM 3557 N N . ASP A 1 445 ? -15.472 12.015 28.305 1.00 89.69 445 ASP A N 1
ATOM 3558 C CA . ASP A 1 445 ? -16.744 12.264 28.999 1.00 89.69 445 ASP A CA 1
ATOM 3559 C C . ASP A 1 445 ? -17.820 11.164 28.873 1.00 89.69 445 ASP A C 1
ATOM 3561 O O . ASP A 1 445 ? -18.988 11.408 28.577 1.00 89.69 445 ASP A O 1
ATOM 3565 N N . HIS A 1 446 ? -17.445 9.910 29.142 1.00 92.19 446 HIS A N 1
ATOM 3566 C CA . HIS A 1 446 ? -18.395 8.791 29.113 1.00 92.19 446 HIS A CA 1
ATOM 3567 C C . HIS A 1 446 ? -19.511 8.919 30.164 1.00 92.19 446 HIS A C 1
ATOM 3569 O O . HIS A 1 446 ? -20.511 8.206 30.088 1.00 92.19 446 HIS A O 1
ATOM 3575 N N . ARG A 1 447 ? -19.377 9.836 31.131 1.00 94.25 447 ARG A N 1
ATOM 3576 C CA . ARG A 1 447 ? -20.435 10.151 32.099 1.00 94.25 447 ARG A CA 1
ATOM 3577 C C . ARG A 1 447 ? -21.667 10.713 31.404 1.00 94.25 447 ARG A C 1
ATOM 3579 O O . ARG A 1 447 ? -22.772 10.317 31.761 1.00 94.25 447 ARG A O 1
ATOM 3586 N N . MET A 1 448 ? -21.483 11.565 30.396 1.00 94.06 448 MET A N 1
ATOM 3587 C CA . MET A 1 448 ? -22.589 12.089 29.596 1.00 94.06 448 MET A CA 1
ATOM 3588 C C . MET A 1 448 ? -23.347 10.955 28.898 1.00 94.06 448 MET A C 1
ATOM 3590 O O . MET A 1 448 ? -24.563 10.870 29.025 1.00 94.06 448 MET A O 1
ATOM 3594 N N . ALA A 1 449 ? -22.636 10.010 28.273 1.00 94.06 449 ALA A N 1
ATOM 3595 C CA . ALA A 1 449 ? -23.270 8.852 27.639 1.00 94.06 449 ALA A CA 1
ATOM 3596 C C . ALA A 1 449 ? -24.098 8.008 28.627 1.00 94.06 449 ALA A C 1
ATOM 3598 O O . ALA A 1 449 ? -25.189 7.554 28.285 1.00 94.06 449 ALA A O 1
ATOM 3599 N N . ILE A 1 450 ? -23.601 7.821 29.858 1.00 95.75 450 ILE A N 1
ATOM 3600 C CA . ILE A 1 450 ? -24.314 7.103 30.929 1.00 95.75 450 ILE A CA 1
ATOM 3601 C C . ILE A 1 450 ? -25.605 7.832 31.324 1.00 95.75 450 ILE A C 1
ATOM 3603 O O . ILE A 1 450 ? -26.639 7.187 31.503 1.00 95.75 450 ILE A O 1
ATOM 3607 N N . VAL A 1 451 ? -25.552 9.159 31.463 1.00 95.69 451 VAL A N 1
ATOM 3608 C CA . VAL A 1 451 ? -26.722 9.980 31.812 1.00 95.69 451 VAL A CA 1
ATOM 3609 C C . VAL A 1 451 ? -27.780 9.914 30.713 1.00 95.69 451 VAL A C 1
ATOM 3611 O O . VAL A 1 451 ? -28.936 9.632 31.016 1.00 95.69 451 VAL A O 1
ATOM 3614 N N . GLU A 1 452 ? -27.388 10.097 29.452 1.00 94.06 452 GLU A N 1
ATOM 3615 C CA . GLU A 1 452 ? -28.326 10.076 28.322 1.00 94.06 452 GLU A CA 1
ATOM 3616 C C . GLU A 1 452 ? -28.996 8.709 28.153 1.00 94.06 452 GLU A C 1
ATOM 3618 O O . GLU A 1 452 ? -30.219 8.619 28.068 1.00 94.06 452 GLU A O 1
ATOM 3623 N N . ALA A 1 453 ? -28.229 7.616 28.217 1.00 94.50 453 ALA A N 1
ATOM 3624 C CA . ALA A 1 453 ? -28.806 6.276 28.127 1.00 94.50 453 ALA A CA 1
ATOM 3625 C C . ALA A 1 453 ? -29.805 5.990 29.260 1.00 94.50 453 ALA A C 1
ATOM 3627 O O . ALA A 1 453 ? -30.845 5.370 29.034 1.00 94.50 453 ALA A O 1
ATOM 3628 N N . LYS A 1 454 ? -29.521 6.477 30.477 1.00 95.06 454 LYS A N 1
ATOM 3629 C CA . LYS A 1 454 ? -30.450 6.371 31.606 1.00 95.06 454 LYS A CA 1
ATOM 3630 C C . LYS A 1 454 ? -31.728 7.175 31.366 1.00 95.06 454 LYS A C 1
ATOM 3632 O O . LYS A 1 454 ? -32.803 6.662 31.667 1.00 95.06 454 LYS A O 1
ATOM 3637 N N . ASN A 1 455 ? -31.617 8.407 30.869 1.00 94.94 455 ASN A N 1
ATOM 3638 C CA . ASN A 1 455 ? -32.775 9.261 30.588 1.00 94.94 455 ASN A CA 1
ATOM 3639 C C . ASN A 1 455 ? -33.716 8.608 29.565 1.00 94.94 455 ASN A C 1
ATOM 3641 O O . ASN A 1 455 ? -34.930 8.637 29.750 1.00 94.94 455 ASN A O 1
ATOM 3645 N N . ASP A 1 456 ? -33.152 7.931 28.565 1.00 93.81 456 ASP A N 1
ATOM 3646 C CA . ASP A 1 456 ? -33.899 7.178 27.553 1.00 93.81 456 ASP A CA 1
ATOM 3647 C C . ASP A 1 456 ? -34.395 5.802 28.039 1.00 93.81 456 ASP A C 1
ATOM 3649 O O . ASP A 1 456 ? -35.088 5.088 27.310 1.00 93.81 456 ASP A O 1
ATOM 3653 N N . GLY A 1 457 ? -34.031 5.387 29.258 1.00 93.75 457 GLY A N 1
ATOM 3654 C CA . GLY A 1 457 ? -34.360 4.066 29.796 1.00 93.75 457 GLY A CA 1
ATOM 3655 C C . GLY A 1 457 ? -33.705 2.911 29.028 1.00 93.75 457 GLY A C 1
ATOM 3656 O O . GLY A 1 457 ? -34.216 1.791 29.049 1.00 93.75 457 GLY A O 1
ATOM 3657 N N . LYS A 1 458 ? -32.592 3.169 28.331 1.00 94.62 458 LYS A N 1
ATOM 3658 C CA . LYS A 1 458 ? -31.878 2.193 27.501 1.00 94.62 458 LYS A CA 1
ATOM 3659 C C . LYS A 1 458 ? -30.635 1.663 28.204 1.00 94.62 458 LYS A C 1
ATOM 3661 O O . LYS A 1 458 ? -29.947 2.369 28.939 1.00 94.62 458 LYS A O 1
ATOM 3666 N N . LYS A 1 459 ? -30.308 0.397 27.934 1.00 96.56 459 LYS A N 1
ATOM 3667 C CA . LYS A 1 459 ? -29.028 -0.189 28.343 1.00 96.56 459 LYS A CA 1
ATOM 3668 C C . LYS A 1 459 ? -27.896 0.461 27.544 1.00 96.56 459 LYS A C 1
ATOM 3670 O O . LYS A 1 459 ? -28.002 0.590 26.326 1.00 96.56 459 LYS A O 1
ATOM 3675 N N . LEU A 1 460 ? -26.797 0.805 28.208 1.00 96.94 460 LEU A N 1
ATOM 3676 C CA . LEU A 1 460 ? -25.573 1.299 27.577 1.00 96.94 460 LEU A CA 1
ATOM 3677 C C . LEU A 1 460 ? -24.485 0.230 27.621 1.00 96.94 460 LEU A C 1
ATOM 3679 O O . LEU A 1 460 ? -24.202 -0.334 28.675 1.00 96.94 460 LEU A O 1
ATOM 3683 N N . ARG A 1 461 ? -23.819 -0.011 26.496 1.00 96.69 461 ARG A N 1
ATOM 3684 C CA . ARG A 1 461 ? -22.567 -0.768 26.445 1.00 96.69 461 ARG A CA 1
ATOM 3685 C C . ARG A 1 461 ? -21.417 0.196 26.170 1.00 96.69 461 ARG A C 1
ATOM 3687 O O . ARG A 1 461 ? -21.519 1.042 25.283 1.00 96.69 461 ARG A O 1
ATOM 3694 N N . ILE A 1 462 ? -20.331 0.089 26.928 1.00 95.56 462 ILE A N 1
ATOM 3695 C CA . ILE A 1 462 ? -19.135 0.921 26.750 1.00 95.56 462 ILE A CA 1
ATOM 3696 C C . ILE A 1 462 ? -17.971 0.026 26.330 1.00 95.56 462 ILE A C 1
ATOM 3698 O O . ILE A 1 462 ? -17.503 -0.802 27.113 1.00 95.56 462 ILE A O 1
ATOM 3702 N N . ALA A 1 463 ? -17.498 0.203 25.095 1.00 94.31 463 ALA A N 1
ATOM 3703 C CA . ALA A 1 463 ? -16.321 -0.478 24.563 1.00 94.31 463 ALA A CA 1
ATOM 3704 C C . ALA A 1 463 ? -15.091 0.423 24.717 1.00 94.31 463 ALA A C 1
ATOM 3706 O O . ALA A 1 463 ? -14.992 1.488 24.100 1.00 94.31 463 ALA A O 1
ATOM 3707 N N . GLY A 1 464 ? -14.148 0.006 25.558 1.00 90.75 464 GLY A N 1
ATOM 3708 C CA . GLY A 1 464 ? -13.040 0.854 25.958 1.00 90.75 464 GLY A CA 1
ATOM 3709 C C . GLY A 1 464 ? -12.253 0.324 27.144 1.00 90.75 464 GLY A C 1
ATOM 3710 O O . GLY A 1 464 ? -12.779 -0.365 28.012 1.00 90.75 464 GLY A O 1
ATOM 3711 N N . ALA A 1 465 ? -10.980 0.701 27.206 1.00 88.62 465 ALA A N 1
ATOM 3712 C CA . ALA A 1 465 ? -10.139 0.501 28.378 1.00 88.62 465 ALA A CA 1
ATOM 3713 C C . ALA A 1 465 ? -9.523 1.836 28.806 1.00 88.62 465 ALA A C 1
ATOM 3715 O O . ALA A 1 465 ? -9.239 2.706 27.975 1.00 88.62 465 ALA A O 1
ATOM 3716 N N . GLY A 1 466 ? -9.318 2.007 30.109 1.00 89.75 466 GLY A N 1
ATOM 3717 C CA . GLY A 1 466 ? -8.692 3.198 30.664 1.00 89.75 466 GLY A CA 1
ATOM 3718 C C . GLY A 1 466 ? -8.802 3.267 32.188 1.00 89.75 466 GLY A C 1
ATOM 3719 O O . GLY A 1 466 ? -9.491 2.446 32.795 1.00 89.75 466 GLY A O 1
ATOM 3720 N N . PRO A 1 467 ? -8.098 4.223 32.811 1.00 90.88 467 PRO A N 1
ATOM 3721 C CA . PRO A 1 467 ? -8.008 4.337 34.265 1.00 90.88 467 PRO A CA 1
ATOM 3722 C C . PRO A 1 467 ? -9.338 4.685 34.947 1.00 90.88 467 PRO A C 1
ATOM 3724 O O . PRO A 1 467 ? -9.510 4.342 36.111 1.00 90.88 467 PRO A O 1
ATOM 3727 N N . GLU A 1 468 ? -10.284 5.314 34.243 1.00 92.56 468 GLU A N 1
ATOM 3728 C CA . GLU A 1 468 ? -11.565 5.746 34.824 1.00 92.56 468 GLU A CA 1
ATOM 3729 C C . GLU A 1 468 ? -12.599 4.627 34.995 1.00 92.56 468 GLU A C 1
ATOM 3731 O O . GLU A 1 468 ? -13.711 4.903 35.435 1.00 92.56 468 GLU A O 1
ATOM 3736 N N . LEU A 1 469 ? -12.274 3.371 34.660 1.00 93.62 469 LEU A N 1
ATOM 3737 C CA . LEU A 1 469 ? -13.238 2.265 34.696 1.00 93.62 469 LEU A CA 1
ATOM 3738 C C . LEU A 1 469 ? -13.993 2.188 36.033 1.00 93.62 469 LEU A C 1
ATOM 3740 O O . LEU A 1 469 ? -15.218 2.238 36.045 1.00 93.62 469 LEU A O 1
ATOM 3744 N N . LYS A 1 470 ? -13.260 2.153 37.153 1.00 94.38 470 LYS A N 1
ATOM 3745 C CA . LYS A 1 470 ? -13.853 2.039 38.496 1.00 94.38 470 LYS A CA 1
ATOM 3746 C C . LYS A 1 470 ? -14.732 3.238 38.857 1.00 94.38 470 LYS A C 1
ATOM 3748 O O . LYS A 1 470 ? -15.775 3.074 39.484 1.00 94.38 470 LYS A O 1
ATOM 3753 N N . ASP A 1 471 ? -14.319 4.436 38.452 1.00 94.94 471 ASP A N 1
ATOM 3754 C CA . ASP A 1 471 ? -15.059 5.664 38.738 1.00 94.94 471 ASP A CA 1
ATOM 3755 C C . ASP A 1 471 ? -16.351 5.736 37.912 1.00 94.94 471 ASP A C 1
ATOM 3757 O O . ASP A 1 471 ? -17.389 6.168 38.412 1.00 94.94 471 ASP A O 1
ATOM 3761 N N . LEU A 1 472 ? -16.307 5.282 36.655 1.00 95.19 472 LEU A N 1
ATOM 3762 C CA . LEU A 1 472 ? -17.475 5.191 35.778 1.00 95.19 472 LEU A CA 1
ATOM 3763 C C . LEU A 1 472 ? -18.451 4.102 36.241 1.00 95.19 472 LEU A C 1
ATOM 3765 O O . LEU A 1 472 ? -19.657 4.331 36.209 1.00 95.19 472 LEU A O 1
ATOM 3769 N N . GLU A 1 473 ? -17.956 2.958 36.717 1.00 95.94 473 GLU A N 1
ATOM 3770 C CA . GLU A 1 473 ? -18.779 1.905 37.330 1.00 95.94 473 GLU A CA 1
ATOM 3771 C C . GLU A 1 473 ? -19.511 2.425 38.575 1.00 95.94 473 GLU A C 1
ATOM 3773 O O . GLU A 1 473 ? -20.728 2.270 38.695 1.00 95.94 473 GLU A O 1
ATOM 3778 N N . ALA A 1 474 ? -18.796 3.113 39.472 1.00 96.00 474 ALA A N 1
ATOM 3779 C CA . ALA A 1 474 ? -19.388 3.716 40.665 1.00 96.00 474 ALA A CA 1
ATOM 3780 C C . ALA A 1 474 ? -20.428 4.797 40.316 1.00 96.00 474 ALA A C 1
ATOM 3782 O O . ALA A 1 474 ? -21.481 4.875 40.953 1.00 96.00 474 ALA A O 1
ATOM 3783 N N . PHE A 1 475 ? -20.160 5.609 39.290 1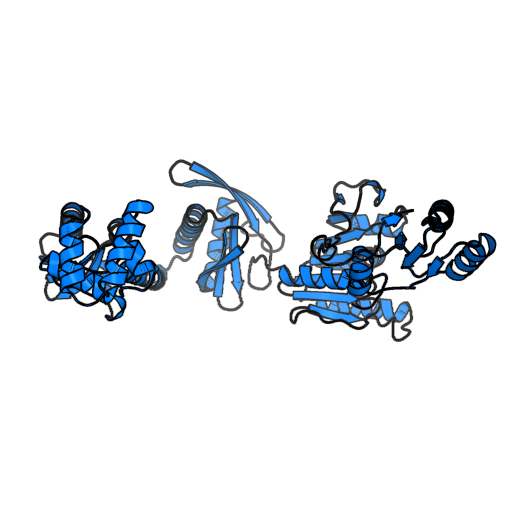.00 96.38 475 PHE A N 1
ATOM 3784 C CA . PHE A 1 475 ? -21.086 6.629 38.795 1.00 96.38 475 PHE A CA 1
ATOM 3785 C C . PHE A 1 475 ? -22.347 6.026 38.155 1.00 96.38 475 PHE A C 1
ATOM 3787 O O . PHE A 1 475 ? -23.457 6.475 38.432 1.00 96.38 475 PHE A O 1
ATOM 3794 N N . ALA A 1 476 ? -22.203 4.977 37.342 1.00 96.19 476 ALA A N 1
ATOM 3795 C CA . ALA A 1 476 ? -23.339 4.259 36.769 1.00 96.19 476 ALA A CA 1
ATOM 3796 C C . ALA A 1 476 ? -24.219 3.639 37.865 1.00 96.19 476 ALA A C 1
ATOM 3798 O O . ALA A 1 476 ? -25.444 3.771 37.822 1.00 96.19 476 ALA A O 1
ATOM 3799 N N . HIS A 1 477 ? -23.595 3.032 38.881 1.00 95.75 477 HIS A N 1
ATOM 3800 C CA . HIS A 1 477 ? -24.300 2.442 40.016 1.00 95.75 477 HIS A CA 1
ATOM 3801 C C . HIS A 1 477 ? -25.032 3.495 40.858 1.00 95.75 477 HIS A C 1
ATOM 3803 O O . HIS A 1 477 ? -26.189 3.290 41.217 1.00 95.75 477 HIS A O 1
ATOM 3809 N N . SER A 1 478 ? -24.406 4.642 41.149 1.00 96.50 478 SER A N 1
ATOM 3810 C CA . SER A 1 478 ? -25.053 5.715 41.922 1.00 96.50 478 SER A CA 1
ATOM 3811 C C . SER A 1 478 ? -26.247 6.334 41.189 1.00 96.50 478 SER A C 1
ATOM 3813 O O . SER A 1 478 ? -27.217 6.747 41.822 1.00 96.50 478 SER A O 1
ATOM 3815 N N . LEU A 1 479 ? -26.214 6.341 39.855 1.00 95.69 479 LEU A N 1
ATOM 3816 C CA . LEU A 1 479 ? -27.342 6.735 39.022 1.00 95.69 479 LEU A CA 1
ATOM 3817 C C . LEU A 1 479 ? -28.378 5.617 38.831 1.00 95.69 479 LEU A C 1
ATOM 3819 O O . LEU A 1 479 ? -29.469 5.916 38.355 1.00 95.69 479 LEU A O 1
ATOM 3823 N N . GLY A 1 480 ? -28.089 4.357 39.157 1.00 93.94 480 GLY A N 1
ATOM 3824 C CA . GLY A 1 480 ? -28.959 3.229 38.802 1.00 93.94 480 GLY A CA 1
ATOM 3825 C C . GLY A 1 480 ? -29.094 3.023 37.285 1.00 93.94 480 GLY A C 1
ATOM 3826 O O . GLY A 1 480 ? -30.128 2.555 36.815 1.00 93.94 480 GLY A O 1
ATOM 3827 N N . ALA A 1 481 ? -28.082 3.423 36.510 1.00 96.00 481 ALA A N 1
ATOM 3828 C CA . ALA A 1 481 ? -28.049 3.239 35.062 1.00 96.00 481 ALA A CA 1
ATOM 3829 C C . ALA A 1 481 ? -27.641 1.798 34.705 1.00 96.00 481 ALA A C 1
ATOM 3831 O O . ALA A 1 481 ? -26.743 1.226 35.323 1.00 96.00 481 ALA A O 1
ATOM 3832 N N . GLN A 1 482 ? -28.261 1.213 33.676 1.00 95.94 482 GLN A N 1
ATOM 3833 C CA . GLN A 1 482 ? -27.890 -0.116 33.181 1.00 95.94 482 GLN A CA 1
ATOM 3834 C C . GLN A 1 482 ? -26.703 -0.011 32.218 1.00 95.94 482 GLN A C 1
ATOM 3836 O O . GLN A 1 482 ? -26.888 0.221 31.023 1.00 95.94 482 GLN A O 1
ATOM 3841 N N . VAL A 1 483 ? -25.484 -0.182 32.736 1.00 96.75 483 VAL A N 1
ATOM 3842 C CA . VAL A 1 483 ? -24.243 -0.053 31.956 1.00 96.75 483 VAL A CA 1
ATOM 3843 C C . VAL A 1 483 ? -23.453 -1.360 31.961 1.00 96.75 483 VAL A C 1
ATOM 3845 O O . VAL A 1 483 ? -23.234 -1.959 33.009 1.00 96.75 483 VAL A O 1
ATOM 3848 N N . GLU A 1 484 ? -23.001 -1.791 30.786 1.00 96.44 484 GLU A N 1
ATOM 3849 C CA . GLU A 1 484 ? -22.103 -2.933 30.605 1.00 96.44 484 GLU A CA 1
ATOM 3850 C C . GLU A 1 484 ? -20.762 -2.457 30.033 1.00 96.44 484 GLU A C 1
ATOM 3852 O O . GLU A 1 484 ? -20.699 -1.920 28.925 1.00 96.44 484 GLU A O 1
ATOM 3857 N N . PHE A 1 485 ? -19.676 -2.668 30.773 1.00 95.75 485 PHE A N 1
ATOM 3858 C CA . PHE A 1 485 ? -18.326 -2.339 30.321 1.00 95.75 485 PHE A CA 1
ATOM 3859 C C . PHE A 1 485 ? -17.714 -3.542 29.599 1.00 95.75 485 PHE A C 1
ATOM 3861 O O . PHE A 1 485 ? -17.442 -4.572 30.210 1.00 95.75 485 PHE A O 1
ATOM 3868 N N . LEU A 1 486 ? -17.485 -3.409 28.291 1.00 94.69 486 LEU A N 1
ATOM 3869 C CA . LEU A 1 486 ? -16.978 -4.490 27.431 1.00 94.69 486 LEU A CA 1
ATOM 3870 C C . LEU A 1 486 ? -15.451 -4.629 27.476 1.00 94.69 486 LEU A C 1
ATOM 3872 O O . LEU A 1 486 ? -14.895 -5.602 26.971 1.00 94.69 486 LEU A O 1
ATOM 3876 N N . GLY A 1 487 ? -14.764 -3.651 28.068 1.00 92.94 487 GLY A N 1
ATOM 3877 C CA . GLY A 1 487 ? -13.309 -3.585 28.071 1.00 92.94 487 GLY A CA 1
ATOM 3878 C C . GLY A 1 487 ? -12.730 -3.274 26.689 1.00 92.94 487 GLY A C 1
ATOM 3879 O O . GLY A 1 487 ? -13.406 -2.769 25.789 1.00 92.94 487 GLY A O 1
ATOM 3880 N N . GLY A 1 488 ? -11.434 -3.542 26.527 1.00 90.69 488 GLY A N 1
ATOM 3881 C CA . GLY A 1 488 ? -10.750 -3.379 25.247 1.00 90.69 488 GLY A CA 1
ATOM 3882 C C . GLY A 1 488 ? -11.119 -4.496 24.269 1.00 90.69 488 GLY A C 1
ATOM 3883 O O . GLY A 1 488 ? -10.949 -5.669 24.587 1.00 90.69 488 GLY A O 1
ATOM 3884 N N . MET A 1 489 ? -11.561 -4.131 23.066 1.00 92.50 489 MET A N 1
ATOM 3885 C CA . MET A 1 489 ? -12.000 -5.073 22.031 1.00 92.50 489 MET A CA 1
ATOM 3886 C C . MET A 1 489 ? -11.062 -5.063 20.822 1.00 92.50 489 MET A C 1
ATOM 3888 O O . MET A 1 489 ? -10.488 -4.027 20.493 1.00 92.50 489 MET A O 1
ATOM 3892 N N . THR A 1 490 ? -10.930 -6.197 20.131 1.00 92.81 490 THR A N 1
ATOM 3893 C CA . THR A 1 490 ? -10.246 -6.243 18.828 1.00 92.81 490 THR A CA 1
ATOM 3894 C C . THR A 1 490 ? -11.055 -5.486 17.773 1.00 92.81 490 THR A C 1
ATOM 3896 O O . THR A 1 490 ? -12.258 -5.283 17.930 1.00 92.81 490 THR A O 1
ATOM 3899 N N . GLN A 1 491 ? -10.420 -5.105 16.662 1.00 91.12 491 GLN A N 1
ATOM 3900 C CA . GLN A 1 491 ? -11.092 -4.397 15.561 1.00 91.12 491 GLN A CA 1
ATOM 3901 C C . GLN A 1 491 ? -12.324 -5.158 15.036 1.00 91.12 491 GLN A C 1
ATOM 3903 O O . GLN A 1 491 ? -13.371 -4.556 14.817 1.00 91.12 491 GLN A O 1
ATOM 3908 N N . GLY A 1 492 ? -12.224 -6.485 14.886 1.00 92.50 492 GLY A N 1
ATOM 3909 C CA . GLY A 1 492 ? -13.340 -7.329 14.444 1.00 92.50 492 GLY A CA 1
ATOM 3910 C C . GLY A 1 492 ? -14.485 -7.381 15.453 1.00 92.50 492 GLY A C 1
ATOM 3911 O O . GLY A 1 492 ? -15.631 -7.148 15.084 1.00 92.50 492 GLY A O 1
ATOM 3912 N N . ALA A 1 493 ? -14.173 -7.595 16.734 1.00 93.75 493 ALA A N 1
ATOM 3913 C CA . ALA A 1 493 ? -15.191 -7.610 17.781 1.00 93.75 493 ALA A CA 1
ATOM 3914 C C . ALA A 1 493 ? -15.882 -6.241 17.915 1.00 93.75 493 ALA A C 1
ATOM 3916 O O . ALA A 1 493 ? -17.097 -6.174 18.074 1.00 93.75 493 ALA A O 1
ATOM 3917 N N . LEU A 1 494 ? -15.124 -5.147 17.793 1.00 93.88 494 LEU A N 1
ATOM 3918 C CA . LEU A 1 494 ? -15.663 -3.792 17.831 1.00 93.88 494 LEU A CA 1
ATOM 3919 C C . LEU A 1 494 ? -16.584 -3.501 16.637 1.00 93.88 494 LEU A C 1
ATOM 3921 O O . LEU A 1 494 ? -17.657 -2.932 16.817 1.00 93.88 494 LEU A O 1
ATOM 3925 N N . ARG A 1 495 ? -16.199 -3.912 15.422 1.00 93.88 495 ARG A N 1
ATOM 3926 C CA . ARG A 1 495 ? -17.059 -3.820 14.231 1.00 93.88 495 ARG A CA 1
ATOM 3927 C C . ARG A 1 495 ? -18.381 -4.555 14.444 1.00 93.88 495 ARG A C 1
ATOM 3929 O O . ARG A 1 495 ? -19.441 -4.030 14.112 1.00 93.88 495 ARG A O 1
ATOM 3936 N N . ASP A 1 496 ? -18.325 -5.761 14.994 1.00 94.19 496 ASP A N 1
ATOM 3937 C CA . ASP A 1 496 ? -19.525 -6.563 15.218 1.00 94.19 496 ASP A CA 1
ATOM 3938 C C . ASP A 1 496 ? -20.443 -5.921 16.273 1.00 94.19 496 ASP A C 1
ATOM 3940 O O . ASP A 1 496 ? -21.664 -5.993 16.142 1.00 94.19 496 ASP A O 1
ATOM 3944 N N . GLU A 1 497 ? -19.885 -5.230 17.273 1.00 94.25 497 GLU A N 1
ATOM 3945 C CA . GLU A 1 497 ? -20.663 -4.407 18.209 1.00 94.25 497 GLU A CA 1
ATOM 3946 C C . GLU A 1 497 ? -21.302 -3.187 17.538 1.00 94.25 497 GLU A C 1
ATOM 3948 O O . GLU A 1 497 ? -22.488 -2.930 17.756 1.00 94.25 497 GLU A O 1
ATOM 3953 N N . TYR A 1 498 ? -20.571 -2.480 16.666 1.00 94.00 498 TYR A N 1
ATOM 3954 C CA . TYR A 1 498 ? -21.130 -1.375 15.878 1.00 94.00 498 TYR A CA 1
ATOM 3955 C C . TYR A 1 498 ? -22.351 -1.808 15.056 1.00 94.00 498 TYR A C 1
ATOM 3957 O O . TYR A 1 498 ? -23.324 -1.064 14.965 1.00 94.00 498 TYR A O 1
ATOM 3965 N N . ARG A 1 499 ? -22.323 -3.018 14.484 1.00 94.31 499 ARG A N 1
ATOM 3966 C CA . ARG A 1 499 ? -23.424 -3.558 13.669 1.00 94.31 499 ARG A CA 1
ATOM 3967 C C . ARG A 1 499 ? -24.657 -3.936 14.490 1.00 94.31 499 ARG A C 1
ATOM 3969 O O . ARG A 1 499 ? -25.766 -3.868 13.970 1.00 94.31 499 ARG A O 1
ATOM 3976 N N . LYS A 1 500 ? -24.473 -4.329 15.755 1.00 94.69 500 LYS A N 1
ATOM 3977 C CA . LYS A 1 500 ? -25.558 -4.796 16.632 1.00 94.69 500 LYS A CA 1
ATOM 3978 C C . LYS A 1 500 ? -26.198 -3.688 17.465 1.00 94.69 500 LYS A C 1
ATOM 3980 O O . LYS A 1 500 ? -27.332 -3.862 17.892 1.00 94.69 500 LYS A O 1
ATOM 3985 N N . ALA A 1 501 ? -25.506 -2.585 17.739 1.00 94.31 501 ALA A N 1
ATOM 3986 C CA . ALA A 1 501 ? -26.055 -1.510 18.565 1.00 94.31 501 ALA A CA 1
ATOM 3987 C C . ALA A 1 501 ? -27.264 -0.820 17.899 1.00 94.31 501 ALA A C 1
ATOM 3989 O O . ALA A 1 501 ? -27.271 -0.598 16.686 1.00 94.31 501 ALA A O 1
ATOM 3990 N N . ALA A 1 502 ? -28.270 -0.428 18.692 1.00 92.75 502 ALA A N 1
ATOM 3991 C CA . ALA A 1 502 ? -29.387 0.381 18.195 1.00 92.75 502 ALA A CA 1
ATOM 3992 C C . ALA A 1 502 ? -28.907 1.777 17.782 1.00 92.75 502 ALA A C 1
ATOM 3994 O O . ALA A 1 502 ? -29.213 2.246 16.682 1.00 92.75 502 ALA A O 1
ATOM 3995 N N . LEU A 1 503 ? -28.135 2.411 18.671 1.00 92.06 503 LEU A N 1
ATOM 3996 C CA . LEU A 1 503 ? -27.646 3.779 18.539 1.00 92.06 503 LEU A CA 1
ATOM 3997 C C . LEU A 1 503 ? -26.208 3.893 19.054 1.00 92.06 503 LEU A C 1
ATOM 3999 O O . LEU A 1 503 ? -25.808 3.199 19.992 1.00 92.06 503 LEU A O 1
ATOM 4003 N N . LEU A 1 504 ? -25.449 4.805 18.451 1.00 91.62 504 LEU A N 1
ATOM 4004 C CA . LEU A 1 504 ? -24.096 5.154 18.867 1.00 91.62 504 LEU A CA 1
ATOM 4005 C C . LEU A 1 504 ? -24.116 6.492 19.600 1.00 91.62 504 LEU A C 1
ATOM 4007 O O . LEU A 1 504 ? -24.638 7.473 19.072 1.00 91.62 504 LEU A O 1
ATOM 4011 N N . ILE A 1 505 ? -23.507 6.535 20.781 1.00 88.81 505 ILE A N 1
ATOM 4012 C CA . ILE A 1 505 ? -23.278 7.769 21.530 1.00 88.81 505 ILE A CA 1
ATOM 4013 C C . ILE A 1 505 ? -21.793 8.108 21.435 1.00 88.81 505 ILE A C 1
ATOM 4015 O O . ILE A 1 505 ? -20.935 7.337 21.869 1.00 88.81 505 ILE A O 1
ATOM 4019 N N . HIS A 1 506 ? -21.501 9.272 20.860 1.00 78.12 506 HIS A N 1
ATOM 4020 C CA . HIS A 1 506 ? -20.163 9.847 20.819 1.00 78.12 506 HIS A CA 1
ATOM 4021 C C . HIS A 1 506 ? -20.082 11.045 21.763 1.00 78.12 506 HIS A C 1
ATOM 4023 O O . HIS A 1 506 ? -20.943 11.921 21.722 1.00 78.12 506 HIS A O 1
ATOM 4029 N N . THR A 1 507 ? -19.033 11.061 22.582 1.00 64.94 507 THR A N 1
ATOM 4030 C CA . THR A 1 507 ? -18.747 12.062 23.617 1.00 64.94 507 THR A CA 1
ATOM 4031 C C . THR A 1 507 ? -17.416 12.771 23.390 1.00 64.94 507 THR A C 1
ATOM 4033 O O . THR A 1 507 ? -16.481 12.165 22.796 1.00 64.94 507 THR A O 1
#

Organism: NCBI:txid1618547